Protein AF-0000000083109376 (afdb_homodimer)

Nearest PDB structures (foldseek):
  6cyz-assembly1_B  TM=9.815E-01  e=1.454E-46  Mycobacteroides abscessus ATCC 19977
  5wat-assembly1_A-4  TM=9.259E-01  e=8.263E-40  Corynebacterium glutamicum
  5wat-assembly1_B  TM=9.371E-01  e=3.913E-38  Corynebacterium glutamicum
  4p52-assembly1_A  TM=8.293E-01  e=1.295E-23  Cytophaga hutchinsonii ATCC 33406
  5was-assembly1_A-2  TM=9.322E-01  e=2.244E-18  Corynebacterium glutamicum

Radius of gyration: 28.04 Å; Cα contacts (8 Å, |Δi|>4): 1677; chains: 2; bounding box: 62×92×57 Å

Solvent-accessible surface area (backbone atoms only — not comparable to full-atom values): 29935 Å² total; per-residue (Å²): 129,62,45,73,49,67,58,70,42,26,9,24,15,40,22,12,19,11,30,12,23,51,29,18,19,47,58,7,22,14,27,9,26,65,41,51,32,39,39,38,40,30,31,29,83,55,58,74,47,52,45,58,37,64,50,57,44,89,69,60,64,60,53,76,79,15,60,36,49,45,25,32,52,50,40,26,60,76,63,40,34,44,60,62,8,38,38,40,39,37,44,30,62,42,55,68,43,28,22,33,29,34,68,38,25,35,29,44,30,19,37,38,20,48,36,13,41,33,63,74,69,83,47,78,63,75,47,73,65,50,50,30,32,58,37,13,66,78,72,72,46,27,11,32,23,34,6,17,52,63,12,28,29,26,45,14,43,74,47,86,48,97,90,42,78,43,45,48,65,46,78,47,69,63,34,87,64,60,36,38,32,39,34,41,48,79,64,70,36,53,56,72,69,43,55,69,52,45,63,69,57,40,45,38,65,51,36,37,52,21,19,22,16,14,31,37,28,53,44,15,46,41,77,37,62,90,42,34,59,69,15,33,44,50,74,80,49,59,69,59,38,26,82,84,34,53,71,44,43,53,50,44,53,49,34,42,75,70,72,31,25,48,28,50,12,36,70,12,50,12,30,36,33,49,36,70,60,93,63,78,58,65,68,55,54,51,50,37,48,75,69,52,27,50,73,42,83,44,49,70,9,54,35,48,45,57,38,56,68,53,82,73,86,127,129,62,45,74,49,66,57,70,44,26,10,23,14,38,19,13,20,10,31,13,24,51,29,19,18,48,58,6,21,14,29,9,26,65,43,51,33,39,37,39,40,29,31,30,83,55,59,76,45,53,45,58,38,65,47,58,44,90,69,58,63,58,54,77,79,15,60,36,50,45,25,31,52,50,39,26,59,75,63,39,36,45,59,62,8,37,38,39,38,36,44,30,63,42,54,70,43,30,22,32,28,34,67,38,25,36,29,46,30,20,35,38,20,48,37,12,41,32,65,74,68,83,48,80,62,75,48,73,65,50,51,31,32,59,37,12,65,77,72,72,45,29,11,34,23,33,5,16,52,62,12,29,29,26,44,15,42,76,45,86,48,98,90,41,76,44,45,48,66,45,77,45,68,61,35,87,64,62,36,38,31,39,34,40,50,80,64,70,36,54,56,72,69,43,55,71,54,45,62,68,57,40,46,37,65,52,35,36,50,21,19,22,16,15,29,38,30,51,44,14,45,44,77,37,60,90,42,34,58,69,15,31,42,49,72,82,50,60,68,59,38,24,82,84,35,53,69,46,43,52,50,45,52,50,36,42,74,70,73,33,26,47,29,51,12,35,70,12,50,11,31,38,34,50,37,71,61,96,64,78,58,64,68,55,53,52,50,38,49,74,70,52,28,50,73,41,83,41,50,69,9,53,35,50,44,55,38,55,69,54,83,74,86,126

Organism: NCBI:txid185642

Secondary structure (DSSP, 8-state):
-PEEPPTT-EEEEEEEEEE-S-TT-TTTEEEEEEEEEEEEEEEESSEEEEEEEETTTTTS-SSTTSHHHHHHHHHHHHHTEE-SEEEEEEEE-SPTTSSS-HHHHHHHHHHHHHHHHHTTTT-----HHHHHHHHHHHHT-SHHHHHHHHBSEEEEEEEEETTEEEEEEEEE---TT-EEEEEEES----HHHHHTTS-SEEEHHHHHHHHHHHHHHHHHHHT-GGGHHHHT--SSSHHHHGGGGHHHHHHHHHHHHTT-EEEE-TTSS-EEEEESSSS--HHHHHHHHHTTEEEEEE-BPBPPEEEES-----/-PEEPPTT-EEEEEEEEEE-S-TT-TTTEEEEEEEEEEEEEEEESSEEEEEEEETTTTTS-SSTTSHHHHHHHHHHHHHTEE-SEEEEEEEE-SPTTSSS-HHHHHHHHHHHHHHHHHTTTT-----HHHHHHHHHHHHT-SHHHHHHHHBSEEEEEEEEETTEEEEEEEEE---TT-EEEEEEES----HHHHHTTS-SEEEHHHHHHHHHHHHHHHHHHHT-GGGHHHHT--SSSHHHHGGGGHHHHHHHHHHHHTT-EEEE-TTSS-EEEEESSSS--HHHHHHHHHTTEEEEEE-BPBPPEEEES-----

pLDDT: mean 95.88, std 6.92, range [37.62, 98.94]

Sequence (628 aa):
MAQMLPAGLVASAVVSASSANLGPGFDSLGLALSLTDEIVLETTHSGLSVIVEGEGADQVPLGPDHLVVRAIECAFNALGTRAPGLVVRCRNAIPHSRGLGSSAAAVVSGLAAVNGLVAQVDCERLSTGQLIQLASEFEGHPDNAAAAVLGGAVVSWTDRTDEGPRYAAVSLRLHPDIRLYSAIPEERSLTAETRVLLPTRVSHDDAAFNVSRAALLVVALTERPDMLMAATEDVLHQPQRAPAMAASAEYLRLLRRHNVAATLSGAGPSLIALTTATELPTEAVEYGAAHGFTITEMTAGEGVRWAPGVTVPGMAQMLPAGLVASAVVSASSANLGPGFDSLGLALSLTDEIVLETTHSGLSVIVEGEGADQVPLGPDHLVVRAIECAFNALGTRAPGLVVRCRNAIPHSRGLGSSAAAVVSGLAAVNGLVAQVDCERLSTGQLIQLASEFEGHPDNAAAAVLGGAVVSWTDRTDEGPRYAAVSLRLHPDIRLYSAIPEERSLTAETRVLLPTRVSHDDAAFNVSRAALLVVALTERPDMLMAATEDVLHQPQRAPAMAASAEYLRLLRRHNVAATLSGAGPSLIALTTATELPTEAVEYGAAHGFTITEMTAGEGVRWAPGVTVPG

InterPro domains:
  IPR000870 Homoserine kinase [MF_00384] (11-288)
  IPR000870 Homoserine kinase [PIRSF000676] (11-278)
  IPR000870 Homoserine kinase [TIGR00191] (15-281)
  IPR006203 GHMP kinase, ATP-binding, conserved site [PS00627] (94-105)
  IPR006204 GHMP kinase N-terminal domain [PF00288] (67-152)
  IPR013750 GHMP kinase, C-terminal domain [PF08544] (229-276)
  IPR014721 Small ribosomal subunit protein uS5 domain 2-type fold, subgroup [G3DSA:3.30.230.10] (11-175)
  IPR020568 Ribosomal protein uS5 domain 2-type superfamily [SSF54211] (14-157)
  IPR036554 GHMP kinase, C-terminal domain superfamily [G3DSA:3.30.70.890] (176-305)
  IPR036554 GHMP kinase, C-terminal domain superfamily [SSF55060] (178-277)

Structure (mmCIF, N/CA/C/O backbone):
data_AF-0000000083109376-model_v1
#
loop_
_entity.id
_entity.type
_entity.pdbx_description
1 polymer 'Homoserine kinase'
#
loop_
_atom_site.group_PDB
_atom_site.id
_atom_site.type_symbol
_atom_site.label_atom_id
_atom_site.label_alt_id
_atom_site.label_comp_id
_atom_site.label_asym_id
_atom_site.label_entity_id
_atom_site.label_seq_id
_atom_site.pdbx_PDB_ins_code
_atom_site.Cartn_x
_atom_site.Cartn_y
_atom_site.Cartn_z
_atom_site.occupancy
_atom_site.B_iso_or_equiv
_atom_site.auth_seq_id
_atom_site.auth_comp_id
_atom_site.auth_asym_id
_atom_site.auth_atom_id
_atom_site.pdbx_PDB_model_num
ATOM 1 N N . MET A 1 1 ? -26.234 32.281 14.633 1 75.5 1 MET A N 1
ATOM 2 C CA . MET A 1 1 ? -25.281 33.344 14.984 1 75.5 1 MET A CA 1
ATOM 3 C C . MET A 1 1 ? -24.047 32.75 15.672 1 75.5 1 MET A C 1
ATOM 5 O O . MET A 1 1 ? -24.156 31.781 16.406 1 75.5 1 MET A O 1
ATOM 9 N N . ALA A 1 2 ? -22.828 33.188 15.25 1 88.5 2 ALA A N 1
ATOM 10 C CA . ALA A 1 2 ? -21.609 32.688 15.867 1 88.5 2 ALA A CA 1
ATOM 11 C C . ALA A 1 2 ? -21.547 33.031 17.344 1 88.5 2 ALA A C 1
ATOM 13 O O . ALA A 1 2 ? -21.922 34.156 17.734 1 88.5 2 ALA A O 1
ATOM 14 N N . GLN A 1 3 ? -21.328 32.125 18.141 1 93.44 3 GLN A N 1
ATOM 15 C CA . GLN A 1 3 ? -21.109 32.375 19.578 1 93.44 3 GLN A CA 1
ATOM 16 C C . GLN A 1 3 ? -19.828 33.156 19.812 1 93.44 3 GLN A C 1
ATOM 18 O O . GLN A 1 3 ? -18.75 32.719 19.375 1 93.44 3 GLN A O 1
ATOM 23 N N . MET A 1 4 ? -19.922 34.281 20.516 1 95.75 4 MET A N 1
ATOM 24 C CA . MET A 1 4 ? -18.75 35.094 20.828 1 95.75 4 MET A CA 1
ATOM 25 C C . MET A 1 4 ? -18.047 34.594 22.078 1 95.75 4 MET A C 1
ATOM 27 O O . MET A 1 4 ? -18.672 34.5 23.141 1 95.75 4 MET A O 1
ATOM 31 N N . LEU A 1 5 ? -16.781 34.281 21.953 1 96.56 5 LEU A N 1
ATOM 32 C CA . LEU A 1 5 ? -16 33.844 23.109 1 96.56 5 LEU A CA 1
ATOM 33 C C . LEU A 1 5 ? -15.578 35.062 23.953 1 96.56 5 LEU A C 1
ATOM 35 O O . LEU A 1 5 ? -15.266 36.125 23.406 1 96.56 5 LEU A O 1
ATOM 39 N N . PRO A 1 6 ? -15.594 34.906 25.234 1 95.5 6 PRO A N 1
ATOM 40 C CA . PRO A 1 6 ? -15.148 36 26.078 1 95.5 6 PRO A CA 1
ATOM 41 C C . PRO A 1 6 ? -13.648 36.281 25.984 1 95.5 6 PRO A C 1
ATOM 43 O O . PRO A 1 6 ? -12.883 35.375 25.625 1 95.5 6 PRO A O 1
ATOM 46 N N . ALA A 1 7 ? -13.195 37.5 26.312 1 96.62 7 ALA A N 1
ATOM 47 C CA . ALA A 1 7 ? -11.773 37.781 26.438 1 96.62 7 ALA A CA 1
ATOM 48 C C . ALA A 1 7 ? -11.172 37.094 27.641 1 96.62 7 ALA A C 1
ATOM 50 O O . ALA A 1 7 ? -11.859 36.844 28.641 1 96.62 7 ALA A O 1
ATOM 51 N N . GLY A 1 8 ? -9.875 36.75 27.438 1 96.12 8 GLY A N 1
ATOM 52 C CA . GLY A 1 8 ? -9.148 36.25 28.594 1 96.12 8 GLY A CA 1
ATOM 53 C C . GLY A 1 8 ? -8.945 34.75 28.578 1 96.12 8 GLY A C 1
ATOM 54 O O . GLY A 1 8 ? -8.258 34.219 29.438 1 96.12 8 GLY A O 1
ATOM 55 N N . LEU A 1 9 ? -9.586 34.062 27.625 1 96.81 9 LEU A N 1
ATOM 56 C CA . LEU A 1 9 ? -9.328 32.625 27.5 1 96.81 9 LEU A CA 1
ATOM 57 C C . LEU A 1 9 ? -7.941 32.375 26.906 1 96.81 9 LEU A C 1
ATOM 59 O O . LEU A 1 9 ? -7.496 33.094 26.016 1 96.81 9 LEU A O 1
ATOM 63 N N . VAL A 1 10 ? -7.242 31.344 27.438 1 98 10 VAL A N 1
ATOM 64 C CA . VAL A 1 10 ? -5.918 30.984 26.938 1 98 10 VAL A CA 1
ATOM 65 C C . VAL A 1 10 ? -5.855 29.484 26.672 1 98 10 VAL A C 1
ATOM 67 O O . VAL A 1 10 ? -6.379 28.688 27.453 1 98 10 VAL A O 1
ATOM 70 N N . ALA A 1 11 ? -5.297 29.141 25.578 1 98.06 11 ALA A N 1
ATOM 71 C CA . ALA A 1 11 ? -5.078 27.75 25.219 1 98.06 11 ALA A CA 1
ATOM 72 C C . ALA A 1 11 ? -3.725 27.562 24.547 1 98.06 11 ALA A C 1
ATOM 74 O O . ALA A 1 11 ? -3.104 28.531 24.109 1 98.06 11 ALA A O 1
ATOM 75 N N . SER A 1 12 ? -3.25 26.344 24.5 1 98.38 12 SER A N 1
ATOM 76 C CA . SER A 1 12 ? -1.999 26.016 23.812 1 98.38 12 SER A CA 1
ATOM 77 C C . SER A 1 12 ? -2.15 24.781 22.938 1 98.38 12 SER A C 1
ATOM 79 O O . SER A 1 12 ? -3.1 24 23.109 1 98.38 12 SER A O 1
ATOM 81 N N . ALA A 1 13 ? -1.296 24.656 22.016 1 98.62 13 ALA A N 1
ATOM 82 C CA . ALA A 1 13 ? -1.198 23.469 21.172 1 98.62 13 ALA A CA 1
ATOM 83 C C . ALA A 1 13 ? 0.257 23.141 20.859 1 98.62 13 ALA A C 1
ATOM 85 O O . ALA A 1 13 ? 1.088 24.047 20.719 1 98.62 13 ALA A O 1
ATOM 86 N N . VAL A 1 14 ? 0.593 21.875 20.828 1 98.81 14 VAL A N 1
ATOM 87 C CA . VAL A 1 14 ? 1.892 21.344 20.422 1 98.81 14 VAL A CA 1
ATOM 88 C C . VAL A 1 14 ? 1.716 20.375 19.266 1 98.81 14 VAL A C 1
ATOM 90 O O . VAL A 1 14 ? 0.895 19.453 19.328 1 98.81 14 VAL A O 1
ATOM 93 N N . VAL A 1 15 ? 2.416 20.609 18.219 1 98.88 15 VAL A N 1
ATOM 94 C CA . VAL A 1 15 ? 2.232 19.812 17 1 98.88 15 VAL A CA 1
ATOM 95 C C . VAL A 1 15 ? 3.59 19.344 16.484 1 98.88 15 VAL A C 1
ATOM 97 O O . VAL A 1 15 ? 4.559 20.109 16.484 1 98.88 15 VAL A O 1
ATOM 100 N N . SER A 1 16 ? 3.66 18.109 16.031 1 98.88 16 SER A N 1
ATOM 101 C CA . SER A 1 16 ? 4.887 17.5 15.531 1 98.88 16 SER A CA 1
ATOM 102 C C . SER A 1 16 ? 5.141 17.859 14.07 1 98.88 16 SER A C 1
ATOM 104 O O . SER A 1 16 ? 4.199 18.094 13.305 1 98.88 16 SER A O 1
ATOM 106 N N . ALA A 1 17 ? 6.43 17.906 13.711 1 98.75 17 ALA A N 1
ATOM 107 C CA . ALA A 1 17 ? 6.816 17.891 12.305 1 98.75 17 ALA A CA 1
ATOM 108 C C . ALA A 1 17 ? 6.363 16.609 11.625 1 98.75 17 ALA A C 1
ATOM 110 O O . ALA A 1 17 ? 5.926 15.664 12.289 1 98.75 17 ALA A O 1
ATOM 111 N N . SER A 1 18 ? 6.418 16.625 10.328 1 98.56 18 SER A N 1
ATOM 112 C CA . SER A 1 18 ? 6.016 15.43 9.602 1 98.56 18 SER A CA 1
ATOM 113 C C . SER A 1 18 ? 6.836 15.258 8.328 1 98.56 18 SER A C 1
ATOM 115 O O . SER A 1 18 ? 7.324 16.234 7.758 1 98.56 18 SER A O 1
ATOM 117 N N . SER A 1 19 ? 7.09 14.047 7.949 1 98.31 19 SER A N 1
ATOM 118 C CA . SER A 1 19 ? 7.566 13.641 6.629 1 98.31 19 SER A CA 1
ATOM 119 C C . SER A 1 19 ? 6.449 13 5.809 1 98.31 19 SER A C 1
ATOM 121 O O . SER A 1 19 ? 5.777 12.086 6.281 1 98.31 19 SER A O 1
ATOM 123 N N . ALA A 1 20 ? 6.188 13.555 4.652 1 97.25 20 ALA A N 1
ATOM 124 C CA . ALA A 1 20 ? 5.148 13.039 3.768 1 97.25 20 ALA A CA 1
ATOM 125 C C . ALA A 1 20 ? 5.75 12.398 2.52 1 97.25 20 ALA A C 1
ATOM 127 O O . ALA A 1 20 ? 6.977 12.32 2.385 1 97.25 20 ALA A O 1
ATOM 128 N N . ASN A 1 21 ? 4.898 11.867 1.592 1 96.69 21 ASN A N 1
ATOM 129 C CA . ASN A 1 21 ? 5.324 11.188 0.376 1 96.69 21 ASN A CA 1
ATOM 130 C C . ASN A 1 21 ? 6.309 10.062 0.683 1 96.69 21 ASN A C 1
ATOM 132 O O . ASN A 1 21 ? 7.211 9.789 -0.11 1 96.69 21 ASN A O 1
ATOM 136 N N . LEU A 1 22 ? 6.422 9.547 1.807 1 97.44 22 LEU A N 1
ATOM 137 C CA . LEU A 1 22 ? 7.418 8.57 2.242 1 97.44 22 LEU A CA 1
ATOM 138 C C . LEU A 1 22 ? 7.699 7.551 1.142 1 97.44 22 LEU A C 1
ATOM 140 O O . LEU A 1 22 ? 7.172 6.438 1.171 1 97.44 22 LEU A O 1
ATOM 144 N N . GLY A 1 23 ? 8.703 7.918 0.309 1 97.69 23 GLY A N 1
ATOM 145 C CA . GLY A 1 23 ? 9.031 7.043 -0.808 1 97.69 23 GLY A CA 1
ATOM 146 C C . GLY A 1 23 ? 7.891 6.887 -1.796 1 97.69 23 GLY A C 1
ATOM 147 O O . GLY A 1 23 ? 7.426 7.867 -2.379 1 97.69 23 GLY A O 1
ATOM 148 N N . PRO A 1 24 ? 7.453 5.645 -1.886 1 98.69 24 PRO A N 1
ATOM 149 C CA . PRO A 1 24 ? 6.402 5.383 -2.873 1 98.69 24 PRO A CA 1
ATOM 150 C C . PRO A 1 24 ? 5.027 5.863 -2.412 1 98.69 24 PRO A C 1
ATOM 152 O O . PRO A 1 24 ? 4.055 5.781 -3.168 1 98.69 24 PRO A O 1
ATOM 155 N N . GLY A 1 25 ? 4.895 6.344 -1.2 1 98.44 25 GLY A N 1
ATOM 156 C CA . GLY A 1 25 ? 3.613 6.734 -0.631 1 98.44 25 GLY A CA 1
ATOM 157 C C . GLY A 1 25 ? 3.225 8.164 -0.956 1 98.44 25 GLY A C 1
ATOM 158 O O . GLY A 1 25 ? 2.867 8.938 -0.062 1 98.44 25 GLY A O 1
ATOM 159 N N . PHE A 1 26 ? 3.273 8.547 -2.273 1 98.19 26 PHE A N 1
ATOM 160 C CA . PHE A 1 26 ? 3.016 9.898 -2.746 1 98.19 26 PHE A CA 1
ATOM 161 C C . PHE A 1 26 ? 1.613 10.352 -2.354 1 98.19 26 PHE A C 1
ATOM 163 O O . PHE A 1 26 ? 0.623 9.734 -2.748 1 98.19 26 PHE A O 1
ATOM 170 N N . ASP A 1 27 ? 1.465 11.406 -1.503 1 97.19 27 ASP A N 1
ATOM 171 C CA . ASP A 1 27 ? 0.242 12.047 -1.028 1 97.19 27 ASP A CA 1
ATOM 172 C C . ASP A 1 27 ? -0.559 11.102 -0.131 1 97.19 27 ASP A C 1
ATOM 174 O O . ASP A 1 27 ? -1.763 11.289 0.055 1 97.19 27 ASP A O 1
ATOM 178 N N . SER A 1 28 ? 0.121 10.086 0.428 1 98.31 28 SER A N 1
ATOM 179 C CA . SER A 1 28 ? -0.678 9.102 1.148 1 98.31 28 SER A CA 1
ATOM 180 C C . SER A 1 28 ? 0.012 8.664 2.438 1 98.31 28 SER A C 1
ATOM 182 O O . SER A 1 28 ? -0.632 8.531 3.479 1 98.31 28 SER A O 1
ATOM 184 N N . LEU A 1 29 ? 1.294 8.359 2.357 1 98.81 29 LEU A N 1
ATOM 185 C CA . LEU A 1 29 ? 1.999 7.883 3.541 1 98.81 29 LEU A CA 1
ATOM 186 C C . LEU A 1 29 ? 2.758 9.016 4.219 1 98.81 29 LEU A C 1
ATOM 188 O O . LEU A 1 29 ? 3.471 9.773 3.559 1 98.81 29 LEU A O 1
ATOM 192 N N . GLY A 1 30 ? 2.561 9.164 5.488 1 98.62 30 GLY A N 1
ATOM 193 C CA . GLY A 1 30 ? 3.213 10.18 6.297 1 98.62 30 GLY A CA 1
ATOM 194 C C . GLY A 1 30 ? 3.727 9.656 7.621 1 98.62 30 GLY A C 1
ATOM 195 O O . GLY A 1 30 ? 3.338 8.57 8.062 1 98.62 30 GLY A O 1
ATOM 196 N N . LEU A 1 31 ? 4.566 10.414 8.227 1 98.81 31 LEU A N 1
ATOM 197 C CA . LEU A 1 31 ? 5.191 10.07 9.5 1 98.81 31 LEU A CA 1
ATOM 198 C C . LEU A 1 31 ? 5.465 11.32 10.328 1 98.81 31 LEU A C 1
ATOM 200 O O . LEU A 1 31 ? 6.156 12.234 9.867 1 98.81 31 LEU A O 1
ATOM 204 N N . ALA A 1 32 ? 4.855 11.375 11.469 1 98.81 32 ALA A N 1
ATOM 205 C CA . ALA A 1 32 ? 5.172 12.469 12.383 1 98.81 32 ALA A CA 1
ATOM 206 C C . ALA A 1 32 ? 6.574 12.312 12.961 1 98.81 32 ALA A C 1
ATOM 208 O O . ALA A 1 32 ? 7.023 11.188 13.227 1 98.81 32 ALA A O 1
ATOM 209 N N . LEU A 1 33 ? 7.262 13.375 13.156 1 98.75 33 LEU A N 1
ATOM 210 C CA . LEU A 1 33 ? 8.633 13.375 13.656 1 98.75 33 LEU A CA 1
ATOM 211 C C . LEU A 1 33 ? 8.719 14.102 14.992 1 98.75 33 LEU A C 1
ATOM 213 O O . LEU A 1 33 ? 7.953 15.047 15.242 1 98.75 33 LEU A O 1
ATOM 217 N N . SER A 1 34 ? 9.672 13.711 15.797 1 98.06 34 SER A N 1
ATOM 218 C CA . SER A 1 34 ? 9.797 14.234 17.156 1 98.06 34 SER A CA 1
ATOM 219 C C . SER A 1 34 ? 10.445 15.617 17.156 1 98.06 34 SER A C 1
ATOM 221 O O . SER A 1 34 ? 11.5 15.812 17.766 1 98.06 34 SER A O 1
ATOM 223 N N . LEU A 1 35 ? 10.031 16.484 16.484 1 98.25 35 LEU A N 1
ATOM 224 C CA . LEU A 1 35 ? 10.281 17.922 16.391 1 98.25 35 LEU A CA 1
ATOM 225 C C . LEU A 1 35 ? 8.977 18.703 16.406 1 98.25 35 LEU A C 1
ATOM 227 O O . LEU A 1 35 ? 8.07 18.422 15.617 1 98.25 35 LEU A O 1
ATOM 231 N N . THR A 1 36 ? 8.852 19.719 17.359 1 98.62 36 THR A N 1
ATOM 232 C CA . THR A 1 36 ? 7.5 20.234 17.547 1 98.62 36 THR A CA 1
ATOM 233 C C . THR A 1 36 ? 7.492 21.766 17.5 1 98.62 36 THR A C 1
ATOM 235 O O . THR A 1 36 ? 8.492 22.406 17.828 1 98.62 36 THR A O 1
ATOM 238 N N . ASP A 1 37 ? 6.434 22.281 17.078 1 98.62 37 ASP A N 1
ATOM 239 C CA . ASP A 1 37 ? 6.047 23.672 17.266 1 98.62 37 ASP A CA 1
ATOM 240 C C . ASP A 1 37 ? 5.031 23.812 18.406 1 98.62 37 ASP A C 1
ATOM 242 O O . ASP A 1 37 ? 4.258 22.891 18.672 1 98.62 37 ASP A O 1
ATOM 246 N N . GLU A 1 38 ? 5.109 24.969 19.031 1 98.38 38 GLU A N 1
ATOM 247 C CA . GLU A 1 38 ? 4.164 25.281 20.094 1 98.38 38 GLU A CA 1
ATOM 248 C C . GLU A 1 38 ? 3.49 26.625 19.844 1 98.38 38 GLU A C 1
ATOM 250 O O . GLU A 1 38 ? 4.141 27.594 19.422 1 98.38 38 GLU A O 1
ATOM 255 N N . ILE A 1 39 ? 2.256 26.688 20.172 1 97.94 39 ILE A N 1
ATOM 256 C CA . ILE A 1 39 ? 1.569 27.969 20.062 1 97.94 39 ILE A CA 1
ATOM 257 C C . ILE A 1 39 ? 0.736 28.203 21.328 1 97.94 39 ILE A C 1
ATOM 259 O O . ILE A 1 39 ? 0.281 27.25 21.969 1 97.94 39 ILE A O 1
ATOM 263 N N . VAL A 1 40 ? 0.596 29.422 21.672 1 98.44 40 VAL A N 1
ATOM 264 C CA . VAL A 1 40 ? -0.317 29.891 22.703 1 98.44 40 VAL A CA 1
ATOM 265 C C . VAL A 1 40 ? -1.315 30.875 22.125 1 98.44 40 VAL A C 1
ATOM 267 O O . VAL A 1 40 ? -0.924 31.844 21.469 1 98.44 40 VAL A O 1
ATOM 270 N N . LEU A 1 41 ? -2.533 30.609 22.328 1 98.62 41 LEU A N 1
ATOM 271 C CA . LEU A 1 41 ? -3.637 31.406 21.812 1 98.62 41 LEU A CA 1
ATOM 272 C C . LEU A 1 41 ? -4.434 32.031 22.953 1 98.62 41 LEU A C 1
ATOM 274 O O . LEU A 1 41 ? -4.844 31.344 23.891 1 98.62 41 LEU A O 1
ATOM 278 N N . GLU A 1 42 ? -4.605 33.344 22.844 1 98.31 42 GLU A N 1
ATOM 279 C CA . GLU A 1 42 ? -5.355 34.094 23.859 1 98.31 42 GLU A CA 1
ATOM 280 C C . GLU A 1 42 ? -6.438 34.969 23.234 1 98.31 42 GLU A C 1
ATOM 282 O O . GLU A 1 42 ? -6.184 35.656 22.25 1 98.31 42 GLU A O 1
ATOM 287 N N . THR A 1 43 ? -7.629 34.875 23.781 1 98 43 THR A N 1
ATOM 288 C CA . THR A 1 43 ? -8.672 35.812 23.344 1 98 43 THR A CA 1
ATOM 289 C C . THR A 1 43 ? -8.562 37.125 24.078 1 98 43 THR A C 1
ATOM 291 O O . THR A 1 43 ? -8.25 37.156 25.266 1 98 43 THR A O 1
ATOM 294 N N . THR A 1 44 ? -8.758 38.25 23.406 1 97.94 44 THR A N 1
ATOM 295 C CA . THR A 1 44 ? -8.711 39.594 23.953 1 97.94 44 THR A CA 1
ATOM 296 C C . THR A 1 44 ? -9.953 40.406 23.562 1 97.94 44 THR A C 1
ATOM 298 O O . THR A 1 44 ? -10.812 39.906 22.844 1 97.94 44 THR A O 1
ATOM 301 N N . HIS A 1 45 ? -10.023 41.656 24.078 1 97.5 45 HIS A N 1
ATOM 302 C CA . HIS A 1 45 ? -11.219 42.469 23.859 1 97.5 45 HIS A CA 1
ATOM 303 C C . HIS A 1 45 ? -11.273 43 22.438 1 97.5 45 HIS A C 1
ATOM 305 O O . HIS A 1 45 ? -12.352 43.344 21.938 1 97.5 45 HIS A O 1
ATOM 311 N N . SER A 1 46 ? -10.203 43.125 21.844 1 97.25 46 SER A N 1
ATOM 312 C CA . SER A 1 46 ? -10.148 43.594 20.469 1 97.25 46 SER A CA 1
ATOM 313 C C . SER A 1 46 ? -8.75 43.438 19.875 1 97.25 46 SER A C 1
ATOM 315 O O . SER A 1 46 ? -7.789 43.188 20.609 1 97.25 46 SER A O 1
ATOM 317 N N . GLY A 1 47 ? -8.711 43.375 18.484 1 97.62 47 GLY A N 1
ATOM 318 C CA . GLY A 1 47 ? -7.43 43.438 17.797 1 97.62 47 GLY A CA 1
ATOM 319 C C . GLY A 1 47 ? -6.812 42.062 17.578 1 97.62 47 GLY A C 1
ATOM 320 O O . GLY A 1 47 ? -7.375 41.031 18 1 97.62 47 GLY A O 1
ATOM 321 N N . LEU A 1 48 ? -5.676 42.031 16.844 1 98.44 48 LEU A N 1
ATOM 322 C CA . LEU A 1 48 ? -4.891 40.844 16.547 1 98.44 48 LEU A CA 1
ATOM 323 C C . LEU A 1 48 ? -3.402 41.094 16.75 1 98.44 48 LEU A C 1
ATOM 325 O O . LEU A 1 48 ? -2.855 42.062 16.188 1 98.44 48 LEU A O 1
ATOM 329 N N . SER A 1 49 ? -2.789 40.406 17.625 1 98.38 49 SER A N 1
ATOM 330 C CA . SER A 1 49 ? -1.343 40.438 17.812 1 98.38 49 SER A CA 1
ATOM 331 C C . SER A 1 49 ? -0.731 39.062 17.562 1 98.38 49 SER A C 1
ATOM 333 O O . SER A 1 49 ? -1.183 38.062 18.125 1 98.38 49 SER A O 1
ATOM 335 N N . VAL A 1 50 ? 0.249 38.969 16.656 1 98.25 50 VAL A N 1
ATOM 336 C CA . VAL A 1 50 ? 0.96 37.75 16.344 1 98.25 50 VAL A CA 1
ATOM 337 C C . VAL A 1 50 ? 2.432 37.875 16.734 1 98.25 50 VAL A C 1
ATOM 339 O O . VAL A 1 50 ? 3.117 38.781 16.25 1 98.25 50 VAL A O 1
ATOM 342 N N . ILE A 1 51 ? 2.924 37.094 17.578 1 98 51 ILE A N 1
ATOM 343 C CA . ILE A 1 51 ? 4.312 37.062 18.031 1 98 51 ILE A CA 1
ATOM 344 C C . ILE A 1 51 ? 4.953 35.719 17.641 1 98 51 ILE A C 1
ATOM 346 O O . ILE A 1 51 ? 4.445 34.656 18 1 98 51 ILE A O 1
ATOM 350 N N . VAL A 1 52 ? 5.992 35.781 16.922 1 98.06 52 VAL A N 1
ATOM 351 C CA . VAL A 1 52 ? 6.645 34.562 16.438 1 98.06 52 VAL A CA 1
ATOM 352 C C . VAL A 1 52 ? 8.094 34.531 16.922 1 98.06 52 VAL A C 1
ATOM 354 O O . VAL A 1 52 ? 8.836 35.5 16.75 1 98.06 52 VAL A O 1
ATOM 357 N N . GLU A 1 53 ? 8.477 33.5 17.516 1 97.81 53 GLU A N 1
ATOM 358 C CA . GLU A 1 53 ? 9.852 33.219 17.906 1 97.81 53 GLU A CA 1
ATOM 359 C C . GLU A 1 53 ? 10.367 31.953 17.234 1 97.81 53 GLU A C 1
ATOM 361 O O . GLU A 1 53 ? 9.594 31.047 16.922 1 97.81 53 GLU A O 1
ATOM 366 N N . GLY A 1 54 ? 11.703 31.891 17.016 1 97.06 54 GLY A N 1
ATOM 367 C CA . GLY A 1 54 ? 12.312 30.719 16.406 1 97.06 54 GLY A CA 1
ATOM 368 C C . GLY A 1 54 ? 12.266 30.719 14.891 1 97.06 54 GLY A C 1
ATOM 369 O O . GLY A 1 54 ? 12.508 31.766 14.266 1 97.06 54 GLY A O 1
ATOM 370 N N . GLU A 1 55 ? 12.016 29.562 14.344 1 94.75 55 GLU A N 1
ATOM 371 C CA . GLU A 1 55 ? 12 29.422 12.891 1 94.75 55 GLU A CA 1
ATOM 372 C C . GLU A 1 55 ? 10.969 30.344 12.25 1 94.75 55 GLU A C 1
ATOM 374 O O . GLU A 1 55 ? 9.82 30.391 12.695 1 94.75 55 GLU A O 1
ATOM 379 N N . GLY A 1 56 ? 11.328 31.094 11.266 1 91.56 56 GLY A N 1
ATOM 380 C CA . GLY A 1 56 ? 10.414 31.922 10.492 1 91.56 56 GLY A CA 1
ATOM 381 C C . GLY A 1 56 ? 10.07 33.219 11.172 1 91.56 56 GLY A C 1
ATOM 382 O O . GLY A 1 56 ? 9.297 34.031 10.641 1 91.56 56 GLY A O 1
ATOM 383 N N . ALA A 1 57 ? 10.578 33.625 12.32 1 93.44 57 ALA A N 1
ATOM 384 C CA . ALA A 1 57 ? 10.211 34.781 13.117 1 93.44 57 ALA A CA 1
ATOM 385 C C . ALA A 1 57 ? 10.289 36.062 12.289 1 93.44 57 ALA A C 1
ATOM 387 O O . ALA A 1 57 ? 9.453 36.969 12.438 1 93.44 57 ALA A O 1
ATOM 388 N N . ASP A 1 58 ? 11.117 36.219 11.336 1 91.5 58 ASP A N 1
ATOM 389 C CA . ASP A 1 58 ? 11.25 37.438 10.547 1 91.5 58 ASP A CA 1
ATOM 390 C C . ASP A 1 58 ? 10.82 37.219 9.102 1 91.5 58 ASP A C 1
ATOM 392 O O . ASP A 1 58 ? 11.125 38.031 8.227 1 91.5 58 ASP A O 1
ATOM 396 N N . GLN A 1 59 ? 10.023 36.188 8.945 1 91.94 59 GLN A N 1
ATOM 397 C CA . GLN A 1 59 ? 9.758 35.812 7.559 1 91.94 59 GLN A CA 1
ATOM 398 C C . GLN A 1 59 ? 8.266 35.656 7.301 1 91.94 59 GLN A C 1
ATOM 400 O O . GLN A 1 59 ? 7.812 35.75 6.16 1 91.94 59 GLN A O 1
ATOM 405 N N . VAL A 1 60 ? 7.516 35.406 8.312 1 94.94 60 VAL A N 1
ATOM 406 C CA . VAL A 1 60 ? 6.09 35.156 8.125 1 94.94 60 VAL A CA 1
ATOM 407 C C . VAL A 1 60 ? 5.297 36.438 8.391 1 94.94 60 VAL A C 1
ATOM 409 O O . VAL A 1 60 ? 5.742 37.312 9.148 1 94.94 60 VAL A O 1
ATOM 412 N N . PRO A 1 61 ? 4.102 36.594 7.758 1 95.94 61 PRO A N 1
ATOM 413 C CA . PRO A 1 61 ? 3.24 37.75 8.094 1 95.94 61 PRO A CA 1
ATOM 414 C C . PRO A 1 61 ? 2.785 37.719 9.555 1 95.94 61 PRO A C 1
ATOM 416 O O . PRO A 1 61 ? 2.66 36.656 10.148 1 95.94 61 PRO A O 1
ATOM 419 N N . LEU A 1 62 ? 2.521 38.875 10.148 1 96.94 62 LEU A N 1
ATOM 420 C CA . LEU A 1 62 ? 2.127 38.969 11.547 1 96.94 62 LEU A CA 1
ATOM 421 C C . LEU A 1 62 ? 0.702 39.5 11.672 1 96.94 62 LEU A C 1
ATOM 423 O O . LEU A 1 62 ? 0.345 40.094 12.688 1 96.94 62 LEU A O 1
ATOM 427 N N . GLY A 1 63 ? -0.113 39.375 10.641 1 96.5 63 GLY A N 1
ATOM 428 C CA . GLY A 1 63 ? -1.506 39.781 10.602 1 96.5 63 GLY A CA 1
ATOM 429 C C . GLY A 1 63 ? -2.453 38.656 10.227 1 96.5 63 GLY A C 1
ATOM 430 O O . GLY A 1 63 ? -2.197 37.5 10.539 1 96.5 63 GLY A O 1
ATOM 431 N N . PRO A 1 64 ? -3.551 39.031 9.602 1 96.94 64 PRO A N 1
ATOM 432 C CA . PRO A 1 64 ? -4.586 38.031 9.297 1 96.94 64 PRO A CA 1
ATOM 433 C C . PRO A 1 64 ? -4.125 37 8.281 1 96.94 64 PRO A C 1
ATOM 435 O O . PRO A 1 64 ? -4.727 35.906 8.172 1 96.94 64 PRO A O 1
ATOM 438 N N . ASP A 1 65 ? -3.066 37.312 7.582 1 97.25 65 ASP A N 1
ATOM 439 C CA . ASP A 1 65 ? -2.572 36.406 6.551 1 97.25 65 ASP A CA 1
ATOM 440 C C . ASP A 1 65 ? -1.674 35.312 7.148 1 97.25 65 ASP A C 1
ATOM 442 O O . ASP A 1 65 ? -1.284 34.375 6.461 1 97.25 65 ASP A O 1
ATOM 446 N N . HIS A 1 66 ? -1.288 35.5 8.406 1 98.06 66 HIS A N 1
ATOM 447 C CA . HIS A 1 66 ? -0.52 34.469 9.086 1 98.06 66 HIS A CA 1
ATOM 448 C C . HIS A 1 66 ? -1.252 33.125 9.047 1 98.06 66 HIS A C 1
ATOM 450 O O . HIS A 1 66 ? -2.434 33.031 9.391 1 98.06 66 HIS A O 1
ATOM 456 N N . LEU A 1 67 ? -0.551 32.094 8.633 1 98 67 LEU A N 1
ATOM 457 C CA . LEU A 1 67 ? -1.177 30.797 8.375 1 98 67 LEU A CA 1
ATOM 458 C C . LEU A 1 67 ? -1.878 30.266 9.625 1 98 67 LEU A C 1
ATOM 460 O O . LEU A 1 67 ? -2.982 29.734 9.539 1 98 67 LEU A O 1
ATOM 464 N N . VAL A 1 68 ? -1.306 30.375 10.812 1 98.75 68 VAL A N 1
ATOM 465 C CA . VAL A 1 68 ? -1.923 29.938 12.062 1 98.75 68 VAL A CA 1
ATOM 466 C C . VAL A 1 68 ? -3.219 30.719 12.297 1 98.75 68 VAL A C 1
ATOM 468 O O . VAL A 1 68 ? -4.223 30.141 12.727 1 98.75 68 VAL A O 1
ATOM 471 N N . VAL A 1 69 ? -3.182 32 12.016 1 98.75 69 VAL A N 1
ATOM 472 C CA . VAL A 1 69 ? -4.359 32.844 12.203 1 98.75 69 VAL A CA 1
ATOM 473 C C . VAL A 1 69 ? -5.473 32.375 11.258 1 98.75 69 VAL A C 1
ATOM 475 O O . VAL A 1 69 ? -6.629 32.25 11.664 1 98.75 69 VAL A O 1
ATOM 478 N N . ARG A 1 70 ? -5.117 32.156 10.016 1 98.75 70 ARG A N 1
ATOM 479 C CA . ARG A 1 70 ? -6.098 31.656 9.055 1 98.75 70 ARG A CA 1
ATOM 480 C C . ARG A 1 70 ? -6.715 30.344 9.523 1 98.75 70 ARG A C 1
ATOM 482 O O . ARG A 1 70 ? -7.914 30.109 9.336 1 98.75 70 ARG A O 1
ATOM 489 N N . ALA A 1 71 ? -5.898 29.484 10.055 1 98.88 71 ALA A N 1
ATOM 490 C CA . ALA A 1 71 ? -6.383 28.203 10.57 1 98.88 71 ALA A CA 1
ATOM 491 C C . ALA A 1 71 ? -7.324 28.406 11.758 1 98.88 71 ALA A C 1
ATOM 493 O O . ALA A 1 71 ? -8.328 27.703 11.883 1 98.88 71 ALA A O 1
ATOM 494 N N . ILE A 1 72 ? -6.996 29.328 12.641 1 98.75 72 ILE A N 1
ATOM 495 C CA . ILE A 1 72 ? -7.84 29.656 13.789 1 98.75 72 ILE A CA 1
ATOM 496 C C . ILE A 1 72 ? -9.211 30.125 13.305 1 98.75 72 ILE A C 1
ATOM 498 O O . ILE A 1 72 ? -10.242 29.641 13.789 1 98.75 72 ILE A O 1
ATOM 502 N N . GLU A 1 73 ? -9.188 31 12.328 1 98.5 73 GLU A N 1
ATOM 503 C CA . GLU A 1 73 ? -10.438 31.5 11.766 1 98.5 73 GLU A CA 1
ATOM 504 C C . GLU A 1 73 ? -11.25 30.359 11.148 1 98.5 73 GLU A C 1
ATOM 506 O O . GLU A 1 73 ? -12.477 30.328 11.273 1 98.5 73 GLU A O 1
ATOM 511 N N . CYS A 1 74 ? -10.578 29.531 10.469 1 98.56 74 CYS A N 1
ATOM 512 C CA . CYS A 1 74 ? -11.227 28.359 9.883 1 98.56 74 CYS A CA 1
ATOM 513 C C . CYS A 1 74 ? -11.922 27.531 10.953 1 98.56 74 CYS A C 1
ATOM 515 O O . CYS A 1 74 ? -13.07 27.109 10.766 1 98.56 74 CYS A O 1
ATOM 517 N N . ALA A 1 75 ? -11.281 27.312 12.055 1 98.62 75 ALA A N 1
ATOM 518 C CA . ALA A 1 75 ? -11.844 26.531 13.156 1 98.62 75 ALA A CA 1
ATOM 519 C C . ALA A 1 75 ? -13.055 27.25 13.758 1 98.62 75 ALA A C 1
ATOM 521 O O . ALA A 1 75 ? -14.078 26.609 14.039 1 98.62 75 ALA A O 1
ATOM 522 N N . PHE A 1 76 ? -12.914 28.547 13.977 1 98.25 76 PHE A N 1
ATOM 523 C CA . PHE A 1 76 ? -14.023 29.328 14.5 1 98.25 76 PHE A CA 1
ATOM 524 C C . PHE A 1 76 ? -15.25 29.188 13.602 1 98.25 76 PHE A C 1
ATOM 526 O O . PHE A 1 76 ? -16.359 28.953 14.094 1 98.25 76 PHE A O 1
ATOM 533 N N . ASN A 1 77 ? -15.016 29.312 12.32 1 98 77 ASN A N 1
ATOM 534 C CA . ASN A 1 77 ? -16.109 29.188 11.367 1 98 77 ASN A CA 1
ATOM 535 C C . ASN A 1 77 ? -16.766 27.812 11.445 1 98 77 ASN A C 1
ATOM 537 O O . ASN A 1 77 ? -18 27.703 11.445 1 98 77 ASN A O 1
ATOM 541 N N . ALA A 1 78 ? -15.984 26.781 11.5 1 97.88 78 ALA A N 1
ATOM 542 C CA . ALA A 1 78 ? -16.484 25.406 11.539 1 97.88 78 ALA A CA 1
ATOM 543 C C . ALA A 1 78 ? -17.297 25.156 12.805 1 97.88 78 ALA A C 1
ATOM 545 O O . ALA A 1 78 ? -18.25 24.391 12.789 1 97.88 78 ALA A O 1
ATOM 546 N N . LEU A 1 79 ? -16.953 25.844 13.883 1 97.81 79 LEU A N 1
ATOM 547 C CA . LEU A 1 79 ? -17.562 25.609 15.188 1 97.81 79 LEU A CA 1
ATOM 548 C C . LEU A 1 79 ? -18.672 26.609 15.461 1 97.81 79 LEU A C 1
ATOM 550 O O . LEU A 1 79 ? -19.375 26.516 16.469 1 97.81 79 LEU A O 1
ATOM 554 N N . GLY A 1 80 ? -18.766 27.562 14.547 1 97.06 80 GLY A N 1
ATOM 555 C CA . GLY A 1 80 ? -19.766 28.609 14.766 1 97.06 80 GLY A CA 1
ATOM 556 C C . GLY A 1 80 ? -19.422 29.516 15.938 1 97.06 80 GLY A C 1
ATOM 557 O O . GLY A 1 80 ? -20.312 29.891 16.703 1 97.06 80 GLY A O 1
ATOM 558 N N . THR A 1 81 ? -18.172 29.828 16.156 1 97.12 81 THR A N 1
ATOM 559 C CA . THR A 1 81 ? -17.719 30.688 17.234 1 97.12 81 THR A CA 1
ATOM 560 C C . THR A 1 81 ? -16.875 31.828 16.688 1 97.12 81 THR A C 1
ATOM 562 O O . THR A 1 81 ? -16.562 31.859 15.492 1 97.12 81 THR A O 1
ATOM 565 N N . ARG A 1 82 ? -16.547 32.812 17.562 1 96.75 82 ARG A N 1
ATOM 566 C CA . ARG A 1 82 ? -15.68 33.938 17.234 1 96.75 82 ARG A CA 1
ATOM 567 C C . ARG A 1 82 ? -15.055 34.531 18.484 1 96.75 82 ARG A C 1
ATOM 569 O O . ARG A 1 82 ? -15.547 34.312 19.594 1 96.75 82 ARG A O 1
ATOM 576 N N . ALA A 1 83 ? -14.023 35.219 18.266 1 96.75 83 ALA A N 1
ATOM 577 C CA . ALA A 1 83 ? -13.406 36 19.328 1 96.75 83 ALA A CA 1
ATOM 578 C C . ALA A 1 83 ? -13.203 37.469 18.875 1 96.75 83 ALA A C 1
ATOM 580 O O . ALA A 1 83 ? -12.844 37.719 17.734 1 96.75 83 ALA A O 1
ATOM 581 N N . PRO A 1 84 ? -13.469 38.406 19.781 1 96.12 84 PRO A N 1
ATOM 582 C CA . PRO A 1 84 ? -13.312 39.812 19.391 1 96.12 84 PRO A CA 1
ATOM 583 C C . PRO A 1 84 ? -11.859 40.188 19.109 1 96.12 84 PRO A C 1
ATOM 585 O O . PRO A 1 84 ? -11.602 41.125 18.328 1 96.12 84 PRO A O 1
ATOM 588 N N . GLY A 1 85 ? -10.93 39.625 19.781 1 98.19 85 GLY A N 1
ATOM 589 C CA . GLY A 1 85 ? -9.508 39.812 19.609 1 98.19 85 GLY A CA 1
ATOM 590 C C . GLY A 1 85 ? -8.672 38.594 19.938 1 98.19 85 GLY A C 1
ATOM 591 O O . GLY A 1 85 ? -9.141 37.688 20.641 1 98.19 85 GLY A O 1
ATOM 592 N N . LEU A 1 86 ? -7.488 38.562 19.406 1 98.5 86 LEU A N 1
ATOM 593 C CA . LEU A 1 86 ? -6.625 37.406 19.594 1 98.5 86 LEU A CA 1
ATOM 594 C C . LEU A 1 86 ? -5.176 37.844 19.812 1 98.5 86 LEU A C 1
ATOM 596 O O . LEU A 1 86 ? -4.707 38.781 19.188 1 98.5 86 LEU A O 1
ATOM 600 N N . VAL A 1 87 ? -4.48 37.219 20.672 1 98.44 87 VAL A N 1
ATOM 601 C CA . VAL A 1 87 ? -3.021 37.188 20.719 1 98.44 87 VAL A CA 1
ATOM 602 C C . VAL A 1 87 ? -2.523 35.781 20.406 1 98.44 87 VAL A C 1
ATOM 604 O O . VAL A 1 87 ? -2.906 34.812 21.062 1 98.44 87 VAL A O 1
ATOM 607 N N . VAL A 1 88 ? -1.754 35.656 19.375 1 98.5 88 VAL A N 1
ATOM 608 C CA . VAL A 1 88 ? -1.191 34.375 18.922 1 98.5 88 VAL A CA 1
ATOM 609 C C . VAL A 1 88 ? 0.323 34.406 19.125 1 98.5 88 VAL A C 1
ATOM 611 O O . VAL A 1 88 ? 1.031 35.219 18.531 1 98.5 88 VAL A O 1
ATOM 614 N N . ARG A 1 89 ? 0.841 33.562 19.953 1 98.25 89 ARG A N 1
ATOM 615 C CA . ARG A 1 89 ? 2.273 33.438 20.188 1 98.25 89 ARG A CA 1
ATOM 616 C C . ARG A 1 89 ? 2.779 32.094 19.656 1 98.25 89 ARG A C 1
ATOM 618 O O . ARG A 1 89 ? 2.309 31.031 20.078 1 98.25 89 ARG A O 1
ATOM 625 N N . CYS A 1 90 ? 3.672 32.156 18.766 1 98.25 90 CYS A N 1
ATOM 626 C CA . CYS A 1 90 ? 4.23 30.969 18.141 1 98.25 90 CYS A CA 1
ATOM 627 C C . CYS A 1 90 ? 5.691 30.781 18.531 1 98.25 90 CYS A C 1
ATOM 629 O O . CYS A 1 90 ? 6.473 31.734 18.5 1 98.25 90 CYS A O 1
ATOM 631 N N . ARG A 1 91 ? 6.051 29.641 18.984 1 98.25 91 ARG A N 1
ATOM 632 C CA . ARG A 1 91 ? 7.43 29.188 19.109 1 98.25 91 ARG A CA 1
ATOM 633 C C . ARG A 1 91 ? 7.723 28.047 18.125 1 98.25 91 ARG A C 1
ATOM 635 O O . ARG A 1 91 ? 7.352 26.906 18.375 1 98.25 91 ARG A O 1
ATOM 642 N N . ASN A 1 92 ? 8.391 28.344 17.062 1 98.12 92 ASN A N 1
ATOM 643 C CA . ASN A 1 92 ? 8.602 27.422 15.953 1 98.12 92 ASN A CA 1
ATOM 644 C C . ASN A 1 92 ? 9.977 26.766 16.016 1 98.12 92 ASN A C 1
ATOM 646 O O . ASN A 1 92 ? 10.992 27.469 16.141 1 98.12 92 ASN A O 1
ATOM 650 N N . ALA A 1 93 ? 9.992 25.453 15.969 1 98 93 ALA A N 1
ATOM 651 C CA . ALA A 1 93 ? 11.242 24.703 15.875 1 98 93 ALA A CA 1
ATOM 652 C C . ALA A 1 93 ? 11.367 24 14.531 1 98 93 ALA A C 1
ATOM 654 O O . ALA A 1 93 ? 12.469 23.641 14.109 1 98 93 ALA A O 1
ATOM 655 N N . ILE A 1 94 ? 10.297 23.766 13.805 1 97.94 94 ILE A N 1
ATOM 656 C CA . ILE A 1 94 ? 10.273 23.047 12.531 1 97.94 94 ILE A CA 1
ATOM 657 C C . ILE A 1 94 ? 10.781 23.969 11.422 1 97.94 94 ILE A C 1
ATOM 659 O O . ILE A 1 94 ? 10.188 25 11.141 1 97.94 94 ILE A O 1
ATOM 663 N N . PRO A 1 95 ? 11.891 23.562 10.758 1 95.75 95 PRO A N 1
ATOM 664 C CA . PRO A 1 95 ? 12.406 24.391 9.664 1 95.75 95 PRO A CA 1
ATOM 665 C C . PRO A 1 95 ? 11.375 24.609 8.555 1 95.75 95 PRO A C 1
ATOM 667 O O . PRO A 1 95 ? 10.695 23.672 8.141 1 95.75 95 PRO A O 1
ATOM 670 N N . HIS A 1 96 ? 11.203 25.875 8.109 1 94.44 96 HIS A N 1
ATOM 671 C CA . HIS A 1 96 ? 10.258 26.219 7.059 1 94.44 96 HIS A CA 1
ATOM 672 C C . HIS A 1 96 ? 10.805 25.859 5.684 1 94.44 96 HIS A C 1
ATOM 674 O O . HIS A 1 96 ? 12.008 26 5.434 1 94.44 96 HIS A O 1
ATOM 680 N N . SER A 1 97 ? 9.922 25.312 4.848 1 92.25 97 SER A N 1
ATOM 681 C CA . SER A 1 97 ? 10.219 25.062 3.441 1 92.25 97 SER A CA 1
ATOM 682 C C . SER A 1 97 ? 11.367 24.078 3.285 1 92.25 97 SER A C 1
ATOM 684 O O . SER A 1 97 ? 12.242 24.25 2.436 1 92.25 97 SER A O 1
ATOM 686 N N . ARG A 1 98 ? 11.406 23.094 4.16 1 94.31 98 ARG A N 1
ATOM 687 C CA . ARG A 1 98 ? 12.477 22.094 4.113 1 94.31 98 ARG A CA 1
ATOM 688 C C . ARG A 1 98 ? 11.914 20.688 3.99 1 94.31 98 ARG A C 1
ATOM 690 O O . ARG A 1 98 ? 12.656 19.703 4.094 1 94.31 98 ARG A O 1
ATOM 697 N N . GLY A 1 99 ? 10.641 20.562 3.855 1 95.19 99 GLY A N 1
ATOM 698 C CA . GLY A 1 99 ? 10.031 19.25 3.691 1 95.19 99 GLY A CA 1
ATOM 699 C C . GLY A 1 99 ? 9.711 18.578 5.012 1 95.19 99 GLY A C 1
ATOM 700 O O . GLY A 1 99 ? 9.641 17.344 5.082 1 95.19 99 GLY A O 1
ATOM 701 N N . LEU A 1 100 ? 9.508 19.344 6.051 1 97.75 100 LEU A N 1
ATOM 702 C CA . LEU A 1 100 ? 9.242 18.766 7.367 1 97.75 100 LEU A CA 1
ATOM 703 C C . LEU A 1 100 ? 7.848 19.141 7.852 1 97.75 100 LEU A C 1
ATOM 705 O O . LEU A 1 100 ? 7.586 19.141 9.055 1 97.75 100 LEU A O 1
ATOM 709 N N . GLY A 1 101 ? 6.984 19.531 6.973 1 97.25 101 GLY A N 1
ATOM 710 C CA . GLY A 1 101 ? 5.57 19.719 7.262 1 97.25 101 GLY A CA 1
ATOM 711 C C . GLY A 1 101 ? 5.297 20.953 8.109 1 97.25 101 GLY A C 1
ATOM 712 O O . GLY A 1 101 ? 4.348 20.969 8.898 1 97.25 101 GLY A O 1
ATOM 713 N N . SER A 1 102 ? 6.137 21.984 7.992 1 97.25 102 SER A N 1
ATOM 714 C CA . SER A 1 102 ? 5.949 23.188 8.797 1 97.25 102 SER A CA 1
ATOM 715 C C . SER A 1 102 ? 4.594 23.828 8.523 1 97.25 102 SER A C 1
ATOM 717 O O . SER A 1 102 ? 3.943 24.328 9.445 1 97.25 102 SER A O 1
ATOM 719 N N . SER A 1 103 ? 4.18 23.875 7.266 1 96.5 103 SER A N 1
ATOM 720 C CA . SER A 1 103 ? 2.883 24.453 6.93 1 96.5 103 SER A CA 1
ATOM 721 C C . SER A 1 103 ? 1.743 23.656 7.555 1 96.5 103 SER A C 1
ATOM 723 O O . SER A 1 103 ? 0.844 24.234 8.172 1 96.5 103 SER A O 1
ATOM 725 N N . ALA A 1 104 ? 1.793 22.359 7.383 1 97.88 104 ALA A N 1
ATOM 726 C CA . ALA A 1 104 ? 0.767 21.5 7.984 1 97.88 104 ALA A CA 1
ATOM 727 C C . ALA A 1 104 ? 0.747 21.672 9.5 1 97.88 104 ALA A C 1
ATOM 729 O O . ALA A 1 104 ? -0.324 21.719 10.109 1 97.88 104 ALA A O 1
ATOM 730 N N . ALA A 1 105 ? 1.895 21.703 10.094 1 98.62 105 ALA A N 1
ATOM 731 C CA . ALA A 1 105 ? 1.985 21.891 11.539 1 98.62 105 ALA A CA 1
ATOM 732 C C . ALA A 1 105 ? 1.344 23.203 11.969 1 98.62 105 ALA A C 1
ATOM 734 O O . ALA A 1 105 ? 0.633 23.25 12.977 1 98.62 105 ALA A O 1
ATOM 735 N N . ALA A 1 106 ? 1.612 24.234 11.219 1 98.56 106 ALA A N 1
ATOM 736 C CA . ALA A 1 106 ? 1.027 25.531 11.523 1 98.56 106 ALA A CA 1
ATOM 737 C C . ALA A 1 106 ? -0.497 25.469 11.5 1 98.56 106 ALA A C 1
ATOM 739 O O . ALA A 1 106 ? -1.159 25.938 12.43 1 98.56 106 ALA A O 1
ATOM 740 N N . VAL A 1 107 ? -1.005 24.906 10.453 1 98.81 107 VAL A N 1
ATOM 741 C CA . VAL A 1 107 ? -2.451 24.812 10.297 1 98.81 107 VAL A CA 1
ATOM 742 C C . VAL A 1 107 ? -3.051 23.984 11.422 1 98.81 107 VAL A C 1
ATOM 744 O O . VAL A 1 107 ? -4 24.406 12.078 1 98.81 107 VAL A O 1
ATOM 747 N N . VAL A 1 108 ? -2.506 22.797 11.656 1 98.94 108 VAL A N 1
ATOM 748 C CA . VAL A 1 108 ? -3.012 21.906 12.688 1 98.94 108 VAL A CA 1
ATOM 749 C C . VAL A 1 108 ? -2.93 22.578 14.055 1 98.94 108 VAL A C 1
ATOM 751 O O . VAL A 1 108 ? -3.824 22.422 14.891 1 98.94 108 VAL A O 1
ATOM 754 N N . SER A 1 109 ? -1.887 23.328 14.352 1 98.69 109 SER A N 1
ATOM 755 C CA . SER A 1 109 ? -1.733 24.016 15.633 1 98.69 109 SER A CA 1
ATOM 756 C C . SER A 1 109 ? -2.855 25.031 15.852 1 98.69 109 SER A C 1
ATOM 758 O O . SER A 1 109 ? -3.404 25.125 16.953 1 98.69 109 SER A O 1
ATOM 760 N N . GLY A 1 110 ? -3.121 25.812 14.797 1 98.75 110 GLY A N 1
ATOM 761 C CA . GLY A 1 110 ? -4.207 26.781 14.898 1 98.75 110 GLY A CA 1
ATOM 762 C C . GLY A 1 110 ? -5.551 26.125 15.172 1 98.75 110 GLY A C 1
ATOM 763 O O . GLY A 1 110 ? -6.293 26.578 16.047 1 98.75 110 GLY A O 1
ATOM 764 N N . LEU A 1 111 ? -5.867 25.094 14.391 1 98.88 111 LEU A N 1
ATOM 765 C CA . LEU A 1 111 ? -7.121 24.375 14.578 1 98.88 111 LEU A CA 1
ATOM 766 C C . LEU A 1 111 ? -7.215 23.812 15.992 1 98.88 111 LEU A C 1
ATOM 768 O O . LEU A 1 111 ? -8.227 23.984 16.672 1 98.88 111 LEU A O 1
ATOM 772 N N . ALA A 1 112 ? -6.145 23.188 16.422 1 98.81 112 ALA A N 1
ATOM 773 C CA . ALA A 1 112 ? -6.125 22.5 17.719 1 98.81 112 ALA A CA 1
ATOM 774 C C . ALA A 1 112 ? -6.195 23.516 18.875 1 98.81 112 ALA A C 1
ATOM 776 O O . ALA A 1 112 ? -6.801 23.234 19.906 1 98.81 112 ALA A O 1
ATOM 777 N N . ALA A 1 113 ? -5.539 24.625 18.766 1 98.56 113 ALA A N 1
ATOM 778 C CA . ALA A 1 113 ? -5.57 25.641 19.812 1 98.56 113 ALA A CA 1
ATOM 779 C C . ALA A 1 113 ? -7 26.109 20.062 1 98.56 113 ALA A C 1
ATOM 781 O O . ALA A 1 113 ? -7.363 26.422 21.203 1 98.56 113 ALA A O 1
ATOM 782 N N . VAL A 1 114 ? -7.777 26.25 19 1 98.5 114 VAL A N 1
ATOM 783 C CA . VAL A 1 114 ? -9.164 26.672 19.156 1 98.5 114 VAL A CA 1
ATOM 784 C C . VAL A 1 114 ? -9.93 25.625 19.969 1 98.5 114 VAL A C 1
ATOM 786 O O . VAL A 1 114 ? -10.805 25.969 20.766 1 98.5 114 VAL A O 1
ATOM 789 N N . ASN A 1 115 ? -9.672 24.312 19.75 1 98.12 115 ASN A N 1
ATOM 790 C CA . ASN A 1 115 ? -10.242 23.281 20.609 1 98.12 115 ASN A CA 1
ATOM 791 C C . ASN A 1 115 ? -9.984 23.578 22.094 1 98.12 115 ASN A C 1
ATOM 793 O O . ASN A 1 115 ? -10.875 23.422 22.922 1 98.12 115 ASN A O 1
ATOM 797 N N . GLY A 1 116 ? -8.734 24.016 22.406 1 97.19 116 GLY A N 1
ATOM 798 C CA . GLY A 1 116 ? -8.414 24.375 23.781 1 97.19 116 GLY A CA 1
ATOM 799 C C . GLY A 1 116 ? -9.234 25.531 24.297 1 97.19 116 GLY A C 1
ATOM 800 O O . GLY A 1 116 ? -9.594 25.562 25.484 1 97.19 116 GLY A O 1
ATOM 801 N N . LEU A 1 117 ? -9.492 26.5 23.5 1 97.12 117 LEU A N 1
ATOM 802 C CA . LEU A 1 117 ? -10.297 27.656 23.906 1 97.12 117 LEU A CA 1
ATOM 803 C C . LEU A 1 117 ? -11.734 27.234 24.188 1 97.12 117 LEU A C 1
ATOM 805 O O . LEU A 1 117 ? -12.266 27.516 25.266 1 97.12 117 LEU A O 1
ATOM 809 N N . VAL A 1 118 ? -12.352 26.531 23.219 1 96.75 118 VAL A N 1
ATOM 810 C CA . VAL A 1 118 ? -13.781 26.266 23.297 1 96.75 118 VAL A CA 1
ATOM 811 C C . VAL A 1 118 ? -14.062 25.219 24.375 1 96.75 118 VAL A C 1
ATOM 813 O O . VAL A 1 118 ? -15.18 25.125 24.875 1 96.75 118 VAL A O 1
ATOM 816 N N . ALA A 1 119 ? -13.055 24.469 24.641 1 95.56 119 ALA A N 1
ATOM 817 C CA . ALA A 1 119 ? -13.195 23.516 25.734 1 95.56 119 ALA A CA 1
ATOM 818 C C . ALA A 1 119 ? -13.508 24.219 27.047 1 95.56 119 ALA A C 1
ATOM 820 O O . ALA A 1 119 ? -14.016 23.594 27.984 1 95.56 119 ALA A O 1
ATOM 821 N N . GLN A 1 120 ? -13.25 25.5 27.125 1 95 120 GLN A N 1
ATOM 822 C CA . GLN A 1 120 ? -13.422 26.266 28.359 1 95 120 GLN A CA 1
ATOM 823 C C . GLN A 1 120 ? -14.82 26.875 28.438 1 95 120 GLN A C 1
ATOM 825 O O . GLN A 1 120 ? -15.195 27.438 29.469 1 95 120 GLN A O 1
ATOM 830 N N . VAL A 1 121 ? -15.695 26.891 27.391 1 92.5 121 VAL A N 1
ATOM 831 C CA . VAL A 1 121 ? -17 27.547 27.359 1 92.5 121 VAL A CA 1
ATOM 832 C C . VAL A 1 121 ? -18.062 26.547 26.906 1 92.5 121 VAL A C 1
ATOM 834 O O . VAL A 1 121 ? -19.156 26.938 26.5 1 92.5 121 VAL A O 1
ATOM 837 N N . ASP A 1 122 ? -18.016 25.25 27.031 1 86.44 122 ASP A N 1
ATOM 838 C CA . ASP A 1 122 ? -18.953 24.172 26.75 1 86.44 122 ASP A CA 1
ATOM 839 C C . ASP A 1 122 ? -19.391 24.188 25.297 1 86.44 122 ASP A C 1
ATOM 841 O O . ASP A 1 122 ? -20.594 24.188 25 1 86.44 122 ASP A O 1
ATOM 845 N N . CYS A 1 123 ? -18.641 24.453 24.391 1 90.75 123 CYS A N 1
ATOM 846 C CA . CYS A 1 123 ? -18.875 24.375 22.953 1 90.75 123 CYS A CA 1
ATOM 847 C C . CYS A 1 123 ? -18.312 23.078 22.391 1 90.75 123 CYS A C 1
ATOM 849 O O . CYS A 1 123 ? -17.453 22.438 23 1 90.75 123 CYS A O 1
ATOM 851 N N . GLU A 1 124 ? -18.859 22.719 21.281 1 94.69 124 GLU A N 1
ATOM 852 C CA . GLU A 1 124 ? -18.359 21.547 20.578 1 94.69 124 GLU A CA 1
ATOM 853 C C . GLU A 1 124 ? -16.906 21.75 20.141 1 94.69 124 GLU A C 1
ATOM 855 O O . GLU A 1 124 ? -16.469 22.875 19.906 1 94.69 124 GLU A O 1
ATOM 860 N N . ARG A 1 125 ? -16.172 20.719 20.141 1 97.44 125 ARG A N 1
ATOM 861 C CA . ARG A 1 125 ? -14.797 20.734 19.672 1 97.44 125 ARG A CA 1
ATOM 862 C C . ARG A 1 125 ? -14.664 20.047 18.328 1 97.44 125 ARG A C 1
ATOM 864 O O . ARG A 1 125 ? -15.547 19.281 17.922 1 97.44 125 ARG A O 1
ATOM 871 N N . LEU A 1 126 ? -13.609 20.359 17.656 1 98.44 126 LEU A N 1
ATOM 872 C CA . LEU A 1 126 ? -13.297 19.625 16.438 1 98.44 126 LEU A CA 1
ATOM 873 C C . LEU A 1 126 ? -12.859 18.203 16.766 1 98.44 126 LEU A C 1
ATOM 875 O O . LEU A 1 126 ? -12.008 17.984 17.641 1 98.44 126 LEU A O 1
ATOM 879 N N . SER A 1 127 ? -13.445 17.234 16.125 1 98.44 127 SER A N 1
ATOM 880 C CA . SER A 1 127 ? -13 15.844 16.234 1 98.44 127 SER A CA 1
ATOM 881 C C . SER A 1 127 ? -11.688 15.617 15.492 1 98.44 127 SER A C 1
ATOM 883 O O . SER A 1 127 ? -11.266 16.469 14.711 1 98.44 127 SER A O 1
ATOM 885 N N . THR A 1 128 ? -11.039 14.5 15.766 1 98.5 128 THR A N 1
ATOM 886 C CA . THR A 1 128 ? -9.828 14.117 15.055 1 98.5 128 THR A CA 1
ATOM 887 C C . THR A 1 128 ? -10.062 14.109 13.547 1 98.5 128 THR A C 1
ATOM 889 O O . THR A 1 128 ? -9.242 14.617 12.773 1 98.5 128 THR A O 1
ATOM 892 N N . GLY A 1 129 ? -11.18 13.523 13.141 1 98.44 129 GLY A N 1
ATOM 893 C CA . GLY A 1 129 ? -11.539 13.516 11.727 1 98.44 129 GLY A CA 1
ATOM 894 C C . GLY A 1 129 ? -11.703 14.898 11.141 1 98.44 129 GLY A C 1
ATOM 895 O O . GLY A 1 129 ? -11.289 15.156 10.008 1 98.44 129 GLY A O 1
ATOM 896 N N . GLN A 1 130 ? -12.32 15.773 11.891 1 98.5 130 GLN A N 1
ATOM 897 C CA . GLN A 1 130 ? -12.508 17.141 11.422 1 98.5 130 GLN A CA 1
ATOM 898 C C . GLN A 1 130 ? -11.18 17.891 11.344 1 98.5 130 GLN A C 1
ATOM 900 O O . GLN A 1 130 ? -10.977 18.703 10.438 1 98.5 130 GLN A O 1
ATOM 905 N N . LEU A 1 131 ? -10.289 17.656 12.344 1 98.81 131 LEU A N 1
ATOM 906 C CA . LEU A 1 131 ? -8.953 18.25 12.281 1 98.81 131 LEU A CA 1
ATOM 907 C C . LEU A 1 131 ? -8.242 17.844 10.992 1 98.81 131 LEU A C 1
ATOM 909 O O . LEU A 1 131 ? -7.668 18.688 10.305 1 98.81 131 LEU A O 1
ATOM 913 N N . ILE A 1 132 ? -8.281 16.547 10.625 1 98.81 132 ILE A N 1
ATOM 914 C CA . ILE A 1 132 ? -7.648 16.047 9.414 1 98.81 132 ILE A CA 1
ATOM 915 C C . ILE A 1 132 ? -8.297 16.688 8.188 1 98.81 132 ILE A C 1
ATOM 917 O O . ILE A 1 132 ? -7.605 17.172 7.293 1 98.81 132 ILE A O 1
ATOM 921 N N . GLN A 1 133 ? -9.609 16.75 8.156 1 98.62 133 GLN A N 1
ATOM 922 C CA . GLN A 1 133 ? -10.359 17.297 7.031 1 98.62 133 GLN A CA 1
ATOM 923 C C . GLN A 1 133 ? -10 18.766 6.793 1 98.62 133 GLN A C 1
ATOM 925 O O . GLN A 1 133 ? -9.57 19.125 5.695 1 98.62 133 GLN A O 1
ATOM 930 N N . LEU A 1 134 ? -10.141 19.547 7.816 1 98.62 134 LEU A N 1
ATOM 931 C CA . LEU A 1 134 ? -9.93 20.984 7.688 1 98.62 134 LEU A CA 1
ATOM 932 C C . LEU A 1 134 ? -8.477 21.297 7.352 1 98.62 134 LEU A C 1
ATOM 934 O O . LEU A 1 134 ? -8.195 22.141 6.492 1 98.62 134 LEU A O 1
ATOM 938 N N . ALA A 1 135 ? -7.535 20.625 8.031 1 98.81 135 ALA A N 1
ATOM 939 C CA . ALA A 1 135 ? -6.117 20.859 7.77 1 98.81 135 ALA A CA 1
ATOM 940 C C . ALA A 1 135 ? -5.754 20.484 6.336 1 98.81 135 ALA A C 1
ATOM 942 O O . ALA A 1 135 ? -5.004 21.203 5.668 1 98.81 135 ALA A O 1
ATOM 943 N N . SER A 1 136 ? -6.25 19.344 5.887 1 98.5 136 SER A N 1
ATOM 944 C CA . SER A 1 136 ? -5.934 18.844 4.555 1 98.5 136 SER A CA 1
ATOM 945 C C . SER A 1 136 ? -6.48 19.766 3.471 1 98.5 136 SER A C 1
ATOM 947 O O . SER A 1 136 ? -5.922 19.859 2.375 1 98.5 136 SER A O 1
ATOM 949 N N . GLU A 1 137 ? -7.562 20.469 3.732 1 97.31 137 GLU A N 1
ATOM 950 C CA . GLU A 1 137 ? -8.156 21.391 2.768 1 97.31 137 GLU A CA 1
ATOM 951 C C . GLU A 1 137 ? -7.211 22.562 2.471 1 97.31 137 GLU A C 1
ATOM 953 O O . GLU A 1 137 ? -7.238 23.125 1.373 1 97.31 137 GLU A O 1
ATOM 958 N N . PHE A 1 138 ? -6.352 22.938 3.422 1 96.31 138 PHE A N 1
ATOM 959 C CA . PHE A 1 138 ? -5.391 24.016 3.205 1 96.31 138 PHE A CA 1
ATOM 960 C C . PHE A 1 138 ? -4.328 23.594 2.193 1 96.31 138 PHE A C 1
ATOM 962 O O . PHE A 1 138 ? -3.824 24.422 1.438 1 96.31 138 PHE A O 1
ATOM 969 N N . GLU A 1 139 ? -3.959 22.266 2.199 1 90.88 139 GLU A N 1
ATOM 970 C CA . GLU A 1 139 ? -2.816 21.812 1.414 1 90.88 139 GLU A CA 1
ATOM 971 C C . GLU A 1 139 ? -3.27 21.109 0.135 1 90.88 139 GLU A C 1
ATOM 973 O O . GLU A 1 139 ? -2.525 21.062 -0.846 1 90.88 139 GLU A O 1
ATOM 978 N N . GLY A 1 140 ? -4.477 20.5 0.234 1 93.06 140 GLY A N 1
ATOM 979 C CA . GLY A 1 140 ? -4.973 19.75 -0.908 1 93.06 140 GLY A CA 1
ATOM 980 C C . GLY A 1 140 ? -4.566 18.281 -0.886 1 93.06 140 GLY A C 1
ATOM 981 O O . GLY A 1 140 ? -4.84 17.547 -1.833 1 93.06 140 GLY A O 1
ATOM 982 N N . HIS A 1 141 ? -3.818 17.844 0.071 1 93.69 141 HIS A N 1
ATOM 983 C CA . HIS A 1 141 ? -3.459 16.453 0.332 1 93.69 141 HIS A CA 1
ATOM 984 C C . HIS A 1 141 ? -3.344 16.188 1.828 1 93.69 141 HIS A C 1
ATOM 986 O O . HIS A 1 141 ? -3.02 17.094 2.602 1 93.69 141 HIS A O 1
ATOM 992 N N . PRO A 1 142 ? -3.502 14.969 2.232 1 97.44 142 PRO A N 1
ATOM 993 C CA . PRO A 1 142 ? -3.752 14.734 3.656 1 97.44 142 PRO A CA 1
ATOM 994 C C . PRO A 1 142 ? -2.521 14.211 4.395 1 97.44 142 PRO A C 1
ATOM 996 O O . PRO A 1 142 ? -2.518 14.141 5.625 1 97.44 142 PRO A O 1
ATOM 999 N N . ASP A 1 143 ? -1.457 13.805 3.76 1 97.19 143 ASP A N 1
ATOM 1000 C CA . ASP A 1 143 ? -0.402 13 4.367 1 97.19 143 ASP A CA 1
ATOM 1001 C C . ASP A 1 143 ? 0.302 13.766 5.484 1 97.19 143 ASP A C 1
ATOM 1003 O O . ASP A 1 143 ? 0.37 13.297 6.621 1 97.19 143 ASP A O 1
ATOM 1007 N N . ASN A 1 144 ? 0.718 15.016 5.254 1 98.12 144 ASN A N 1
ATOM 1008 C CA . ASN A 1 144 ? 1.336 15.797 6.32 1 98.12 144 ASN A CA 1
ATOM 1009 C C . ASN A 1 144 ? 0.346 16.094 7.441 1 98.12 144 ASN A C 1
ATOM 1011 O O . ASN A 1 144 ? 0.656 15.898 8.617 1 98.12 144 ASN A O 1
ATOM 1015 N N . ALA A 1 145 ? -0.835 16.594 7.027 1 98.5 145 ALA A N 1
ATOM 1016 C CA . ALA A 1 145 ? -1.858 16.969 8 1 98.5 145 ALA A CA 1
ATOM 1017 C C . ALA A 1 145 ? -2.24 15.773 8.875 1 98.5 145 ALA A C 1
ATOM 1019 O O . ALA A 1 145 ? -2.334 15.898 10.102 1 98.5 145 ALA A O 1
ATOM 1020 N N . ALA A 1 146 ? -2.404 14.625 8.266 1 98.88 146 ALA A N 1
ATOM 1021 C CA . ALA A 1 146 ? -2.803 13.422 9 1 98.88 146 ALA A CA 1
ATOM 1022 C C . ALA A 1 146 ? -1.723 13.008 9.992 1 98.88 146 ALA A C 1
ATOM 1024 O O . ALA A 1 146 ? -2.023 12.664 11.141 1 98.88 146 ALA A O 1
ATOM 1025 N N . ALA A 1 147 ? -0.5 13.031 9.562 1 98.88 147 ALA A N 1
ATOM 1026 C CA . ALA A 1 147 ? 0.602 12.672 10.445 1 98.88 147 ALA A CA 1
ATOM 1027 C C . ALA A 1 147 ? 0.697 13.641 11.625 1 98.88 147 ALA A C 1
ATOM 1029 O O . ALA A 1 147 ? 0.913 13.219 12.766 1 98.88 147 ALA A O 1
ATOM 1030 N N . ALA A 1 148 ? 0.519 14.898 11.328 1 98.81 148 ALA A N 1
ATOM 1031 C CA . ALA A 1 148 ? 0.582 15.914 12.375 1 98.81 148 ALA A CA 1
ATOM 1032 C C . ALA A 1 148 ? -0.548 15.727 13.383 1 98.81 148 ALA A C 1
ATOM 1034 O O . ALA A 1 148 ? -0.355 15.93 14.586 1 98.81 148 ALA A O 1
ATOM 1035 N N . VAL A 1 149 ? -1.721 15.383 12.93 1 98.88 149 VAL A N 1
ATOM 1036 C CA . VAL A 1 149 ? -2.895 15.25 13.789 1 98.88 149 VAL A CA 1
ATOM 1037 C C . VAL A 1 149 ? -2.811 13.953 14.586 1 98.88 149 VAL A C 1
ATOM 1039 O O . VAL A 1 149 ? -3.018 13.953 15.805 1 98.88 149 VAL A O 1
ATOM 1042 N N . LEU A 1 150 ? -2.428 12.828 13.945 1 98.88 150 LEU A N 1
ATOM 1043 C CA . LEU A 1 150 ? -2.553 11.508 14.562 1 98.88 150 LEU A CA 1
ATOM 1044 C C . LEU A 1 150 ? -1.259 11.109 15.266 1 98.88 150 LEU A C 1
ATOM 1046 O O . LEU A 1 150 ? -1.278 10.32 16.203 1 98.88 150 LEU A O 1
ATOM 1050 N N . GLY A 1 151 ? -0.13 11.633 14.781 1 98.75 151 GLY A N 1
ATOM 1051 C CA . GLY A 1 151 ? 1.153 11.148 15.258 1 98.75 151 GLY A CA 1
ATOM 1052 C C . GLY A 1 151 ? 1.562 9.828 14.625 1 98.75 151 GLY A C 1
ATOM 1053 O O . GLY A 1 151 ? 0.75 9.172 13.977 1 98.75 151 GLY A O 1
ATOM 1054 N N . GLY A 1 152 ? 2.809 9.523 14.789 1 98.56 152 GLY A N 1
ATOM 1055 C CA . GLY A 1 152 ? 3.297 8.258 14.273 1 98.56 152 GLY A CA 1
ATOM 1056 C C . GLY A 1 152 ? 3.217 8.164 12.758 1 98.56 152 GLY A C 1
ATOM 1057 O O . GLY A 1 152 ? 3.324 9.172 12.062 1 98.56 152 GLY A O 1
ATOM 1058 N N . ALA A 1 153 ? 3.154 6.938 12.273 1 98.81 153 ALA A N 1
ATOM 1059 C CA . ALA A 1 153 ? 2.992 6.68 10.844 1 98.81 153 ALA A CA 1
ATOM 1060 C C . ALA A 1 153 ? 1.516 6.566 10.469 1 98.81 153 ALA A C 1
ATOM 1062 O O . ALA A 1 153 ? 0.707 6.07 11.258 1 98.81 153 ALA A O 1
ATOM 1063 N N . VAL A 1 154 ? 1.208 7.039 9.273 1 98.88 154 VAL A N 1
ATOM 1064 C CA . VAL A 1 154 ? -0.199 7.031 8.883 1 98.88 154 VAL A CA 1
ATOM 1065 C C . VAL A 1 154 ? -0.326 6.668 7.406 1 98.88 154 VAL A C 1
ATOM 1067 O O . VAL A 1 154 ? 0.589 6.914 6.617 1 98.88 154 VAL A O 1
ATOM 1070 N N . VAL A 1 155 ? -1.407 6.004 7.066 1 98.94 155 VAL A N 1
ATOM 1071 C CA . VAL A 1 155 ? -1.925 5.941 5.703 1 98.94 155 VAL A CA 1
ATOM 1072 C C . VAL A 1 155 ? -3.105 6.898 5.555 1 98.94 155 VAL A C 1
ATOM 1074 O O . VAL A 1 155 ? -4.043 6.871 6.355 1 98.94 155 VAL A O 1
ATOM 1077 N N . SER A 1 156 ? -3.043 7.785 4.562 1 98.88 156 SER A N 1
ATOM 1078 C CA . SER A 1 156 ? -4.137 8.719 4.324 1 98.88 156 SER A CA 1
ATOM 1079 C C . SER A 1 156 ? -4.645 8.625 2.891 1 98.88 156 SER A C 1
ATOM 1081 O O . SER A 1 156 ? -3.955 8.094 2.016 1 98.88 156 SER A O 1
ATOM 1083 N N . TRP A 1 157 ? -5.859 9.016 2.674 1 98.56 157 TRP A N 1
ATOM 1084 C CA . TRP A 1 157 ? -6.441 8.953 1.337 1 98.56 157 TRP A CA 1
ATOM 1085 C C . TRP A 1 157 ? -7.508 10.023 1.154 1 98.56 157 TRP A C 1
ATOM 1087 O O . TRP A 1 157 ? -7.93 10.656 2.123 1 98.56 157 TRP A O 1
ATOM 1097 N N . THR A 1 158 ? -7.832 10.289 -0.087 1 97.81 158 THR A N 1
ATOM 1098 C CA . THR A 1 158 ? -8.82 11.281 -0.476 1 97.81 158 THR A CA 1
ATOM 1099 C C . THR A 1 158 ? -9.992 10.633 -1.21 1 97.81 158 THR A C 1
ATOM 1101 O O . THR A 1 158 ? -9.789 9.898 -2.184 1 97.81 158 THR A O 1
ATOM 1104 N N . ASP A 1 159 ? -11.172 10.828 -0.702 1 95.06 159 ASP A N 1
ATOM 1105 C CA . ASP A 1 159 ? -12.383 10.43 -1.41 1 95.06 159 ASP A CA 1
ATOM 1106 C C . ASP A 1 159 ? -12.977 11.609 -2.188 1 95.06 159 ASP A C 1
ATOM 1108 O O . ASP A 1 159 ? -13.086 12.711 -1.657 1 95.06 159 ASP A O 1
ATOM 1112 N N . ARG A 1 160 ? -13.289 11.383 -3.42 1 87.81 160 ARG A N 1
ATOM 1113 C CA . ARG A 1 160 ? -13.953 12.422 -4.207 1 87.81 160 ARG A CA 1
ATOM 1114 C C . ARG A 1 160 ? -15.461 12.367 -4.02 1 87.81 160 ARG A C 1
ATOM 1116 O O . ARG A 1 160 ? -16.094 11.359 -4.324 1 87.81 160 ARG A O 1
ATOM 1123 N N . THR A 1 161 ? -16.016 13.391 -3.443 1 88.5 161 THR A N 1
ATOM 1124 C CA . THR A 1 161 ? -17.453 13.477 -3.248 1 88.5 161 THR A CA 1
ATOM 1125 C C . THR A 1 161 ? -18.031 14.688 -3.986 1 88.5 161 THR A C 1
ATOM 1127 O O . THR A 1 161 ? -17.281 15.523 -4.488 1 88.5 161 THR A O 1
ATOM 1130 N N . ASP A 1 162 ? -19.328 14.773 -4.125 1 90 162 ASP A N 1
ATOM 1131 C CA . ASP A 1 162 ? -20 15.906 -4.766 1 90 162 ASP A CA 1
ATOM 1132 C C . ASP A 1 162 ? -19.75 17.203 -3.994 1 90 162 ASP A C 1
ATOM 1134 O O . ASP A 1 162 ? -19.75 18.281 -4.578 1 90 162 ASP A O 1
ATOM 1138 N N . GLU A 1 163 ? -19.516 17.094 -2.775 1 91 163 GLU A N 1
ATOM 1139 C CA . GLU A 1 163 ? -19.344 18.25 -1.913 1 91 163 GLU A CA 1
ATOM 1140 C C . GLU A 1 163 ? -17.875 18.656 -1.816 1 91 163 GLU A C 1
ATOM 1142 O O . GLU A 1 163 ? -17.531 19.609 -1.113 1 91 163 GLU A O 1
ATOM 1147 N N . GLY A 1 164 ? -17.047 17.938 -2.49 1 91.19 164 GLY A N 1
ATOM 1148 C CA . GLY A 1 164 ? -15.609 18.188 -2.416 1 91.19 164 GLY A CA 1
ATOM 1149 C C . GLY A 1 164 ? -14.82 17.016 -1.878 1 91.19 164 GLY A C 1
ATOM 1150 O O . GLY A 1 164 ? -15.406 15.992 -1.505 1 91.19 164 GLY A O 1
ATOM 1151 N N . PRO A 1 165 ? -13.555 17.234 -1.816 1 95.69 165 PRO A N 1
ATOM 1152 C CA . PRO A 1 165 ? -12.719 16.125 -1.341 1 95.69 165 PRO A CA 1
ATOM 1153 C C . PRO A 1 165 ? -12.906 15.852 0.148 1 95.69 165 PRO A C 1
ATOM 1155 O O . PRO A 1 165 ? -12.984 16.781 0.951 1 95.69 165 PRO A O 1
ATOM 1158 N N . ARG A 1 166 ? -13.055 14.633 0.47 1 97.5 166 ARG A N 1
ATOM 1159 C CA . ARG A 1 166 ? -13.016 14.164 1.851 1 97.5 166 ARG A CA 1
ATOM 1160 C C . ARG A 1 166 ? -11.68 13.492 2.158 1 97.5 166 ARG A C 1
ATOM 1162 O O . ARG A 1 166 ? -11.281 12.547 1.477 1 97.5 166 ARG A O 1
ATOM 1169 N N . TYR A 1 167 ? -11.008 13.977 3.162 1 98.44 167 TYR A N 1
ATOM 1170 C CA . TYR A 1 167 ? -9.695 13.477 3.557 1 98.44 167 TYR A CA 1
ATOM 1171 C C . TYR A 1 167 ? -9.789 12.602 4.797 1 98.44 167 TYR A C 1
ATOM 1173 O O . TYR A 1 167 ? -10.508 12.938 5.746 1 98.44 167 TYR A O 1
ATOM 1181 N N . ALA A 1 168 ? -9.125 11.461 4.777 1 98.38 168 ALA A N 1
ATOM 1182 C CA . ALA A 1 168 ? -9.133 10.539 5.91 1 98.38 168 ALA A CA 1
ATOM 1183 C C . ALA A 1 168 ? -7.762 9.883 6.094 1 98.38 168 ALA A C 1
ATOM 1185 O O . ALA A 1 168 ? -6.91 9.961 5.207 1 98.38 168 ALA A O 1
ATOM 1186 N N . ALA A 1 169 ? -7.559 9.32 7.246 1 98.75 169 ALA A N 1
ATOM 1187 C CA . ALA A 1 169 ? -6.293 8.656 7.555 1 98.75 169 ALA A CA 1
ATOM 1188 C C . ALA A 1 169 ? -6.484 7.594 8.633 1 98.75 169 ALA A C 1
ATOM 1190 O O . ALA A 1 169 ? -7.48 7.609 9.359 1 98.75 169 ALA A O 1
ATOM 1191 N N . VAL A 1 170 ? -5.598 6.688 8.672 1 98.75 170 VAL A N 1
ATOM 1192 C CA . VAL A 1 170 ? -5.535 5.672 9.711 1 98.75 170 VAL A CA 1
ATOM 1193 C C . VAL A 1 170 ? -4.094 5.504 10.188 1 98.75 170 VAL A C 1
ATOM 1195 O O . VAL A 1 170 ? -3.156 5.602 9.391 1 98.75 170 VAL A O 1
ATOM 1198 N N . SER A 1 171 ? -3.936 5.285 11.492 1 98.69 171 SER A N 1
ATOM 1199 C CA . SER A 1 171 ? -2.609 5.148 12.086 1 98.69 171 SER A CA 1
ATOM 1200 C C . SER A 1 171 ? -2.004 3.783 11.781 1 98.69 171 SER A C 1
ATOM 1202 O O . SER A 1 171 ? -2.723 2.789 11.672 1 98.69 171 SER A O 1
ATOM 1204 N N . LEU A 1 172 ? -0.733 3.758 11.586 1 98.56 172 LEU A N 1
ATOM 1205 C CA . LEU A 1 172 ? 0.074 2.543 11.523 1 98.56 172 LEU A CA 1
ATOM 1206 C C . LEU A 1 172 ? 0.887 2.367 12.805 1 98.56 172 LEU A C 1
ATOM 1208 O O . LEU A 1 172 ? 1.405 3.342 13.352 1 98.56 172 LEU A O 1
ATOM 1212 N N . ARG A 1 173 ? 0.998 1.152 13.297 1 95.88 173 ARG A N 1
ATOM 1213 C CA . ARG A 1 173 ? 1.923 0.859 14.391 1 95.88 173 ARG A CA 1
ATOM 1214 C C . ARG A 1 173 ? 3.35 0.706 13.875 1 95.88 173 ARG A C 1
ATOM 1216 O O . ARG A 1 173 ? 3.725 -0.36 13.383 1 95.88 173 ARG A O 1
ATOM 1223 N N . LEU A 1 174 ? 4.086 1.7 14.016 1 98.19 174 LEU A N 1
ATOM 1224 C CA . LEU A 1 174 ? 5.473 1.664 13.562 1 98.19 174 LEU A CA 1
ATOM 1225 C C . LEU A 1 174 ? 6.258 0.585 14.297 1 98.19 174 LEU A C 1
ATOM 1227 O O . LEU A 1 174 ? 6.184 0.486 15.531 1 98.19 174 LEU A O 1
ATOM 1231 N N . HIS A 1 175 ? 6.961 -0.234 13.586 1 98.38 175 HIS A N 1
ATOM 1232 C CA . HIS A 1 175 ? 7.801 -1.264 14.188 1 98.38 175 HIS A CA 1
ATOM 1233 C C . HIS A 1 175 ? 8.781 -0.659 15.188 1 98.38 175 HIS A C 1
ATOM 1235 O O . HIS A 1 175 ? 9.453 0.329 14.883 1 98.38 175 HIS A O 1
ATOM 1241 N N . PRO A 1 176 ? 8.969 -1.213 16.359 1 97.44 176 PRO A N 1
ATOM 1242 C CA . PRO A 1 176 ? 9.758 -0.601 17.422 1 97.44 176 PRO A CA 1
ATOM 1243 C C . PRO A 1 176 ? 11.25 -0.538 17.094 1 97.44 176 PRO A C 1
ATOM 1245 O O . PRO A 1 176 ? 11.977 0.27 17.672 1 97.44 176 PRO A O 1
ATOM 1248 N N . ASP A 1 177 ? 11.719 -1.347 16.172 1 97.88 177 ASP A N 1
ATOM 1249 C CA . ASP A 1 177 ? 13.141 -1.396 15.852 1 97.88 177 ASP A CA 1
ATOM 1250 C C . ASP A 1 177 ? 13.523 -0.302 14.859 1 97.88 177 ASP A C 1
ATOM 1252 O O . ASP A 1 177 ? 14.711 -0.07 14.609 1 97.88 177 ASP A O 1
ATOM 1256 N N . ILE A 1 178 ? 12.562 0.335 14.273 1 98.38 178 ILE A N 1
ATOM 1257 C CA . ILE A 1 178 ? 12.867 1.329 13.242 1 98.38 178 ILE A CA 1
ATOM 1258 C C . ILE A 1 178 ? 13.375 2.611 13.898 1 98.38 178 ILE A C 1
ATOM 1260 O O . ILE A 1 178 ? 12.719 3.164 14.789 1 98.38 178 ILE A O 1
ATOM 1264 N N . ARG A 1 179 ? 14.508 3.004 13.445 1 98.19 179 ARG A N 1
ATOM 1265 C CA . ARG A 1 179 ? 15.109 4.277 13.82 1 98.19 179 ARG A CA 1
ATOM 1266 C C . ARG A 1 179 ? 15.023 5.285 12.68 1 98.19 179 ARG A C 1
ATOM 1268 O O . ARG A 1 179 ? 15.164 4.918 11.508 1 98.19 179 ARG A O 1
ATOM 1275 N N . LEU A 1 180 ? 14.867 6.512 13.07 1 98.5 180 LEU A N 1
ATOM 1276 C CA . LEU A 1 180 ? 14.68 7.582 12.094 1 98.5 180 LEU A CA 1
ATOM 1277 C C . LEU A 1 180 ? 15.82 8.594 12.18 1 98.5 180 LEU A C 1
ATOM 1279 O O . LEU A 1 180 ? 16.25 8.953 13.273 1 98.5 180 LEU A O 1
ATOM 1283 N N . TYR A 1 181 ? 16.297 9.016 10.992 1 98.44 181 TYR A N 1
ATOM 1284 C CA . TYR A 1 181 ? 17.25 10.117 10.891 1 98.44 181 TYR A CA 1
ATOM 1285 C C . TYR A 1 181 ? 16.797 11.141 9.852 1 98.44 181 TYR A C 1
ATOM 1287 O O . TYR A 1 181 ? 16.453 10.781 8.727 1 98.44 181 TYR A O 1
ATOM 1295 N N . SER A 1 182 ? 16.75 12.375 10.266 1 98.06 182 SER A N 1
ATOM 1296 C CA . SER A 1 182 ? 16.516 13.445 9.305 1 98.06 182 SER A CA 1
ATOM 1297 C C . SER A 1 182 ? 17.812 14.055 8.812 1 98.06 182 SER A C 1
ATOM 1299 O O . SER A 1 182 ? 18.781 14.164 9.57 1 98.06 182 SER A O 1
ATOM 1301 N N . ALA A 1 183 ? 17.891 14.305 7.594 1 98.44 183 ALA A N 1
ATOM 1302 C CA . ALA A 1 183 ? 18.969 15.094 6.988 1 98.44 183 ALA A CA 1
ATOM 1303 C C . ALA A 1 183 ? 18.438 16.391 6.387 1 98.44 183 ALA A C 1
ATOM 1305 O O . ALA A 1 183 ? 17.859 16.375 5.297 1 98.44 183 ALA A O 1
ATOM 1306 N N . ILE A 1 184 ? 18.688 17.5 7.043 1 97.38 184 ILE A N 1
ATOM 1307 C CA . ILE A 1 184 ? 18.078 18.781 6.695 1 97.38 184 ILE A CA 1
ATOM 1308 C C . ILE A 1 184 ? 19.141 19.703 6.094 1 97.38 184 ILE A C 1
ATOM 1310 O O . ILE A 1 184 ? 20.109 20.047 6.762 1 97.38 184 ILE A O 1
ATOM 1314 N N . PRO A 1 185 ? 18.938 20.094 4.871 1 96 185 PRO A N 1
ATOM 1315 C CA . PRO A 1 185 ? 19.891 21.047 4.289 1 96 185 PRO A CA 1
ATOM 1316 C C . PRO A 1 185 ? 19.562 22.484 4.66 1 96 185 PRO A C 1
ATOM 1318 O O . PRO A 1 185 ? 18.5 22.766 5.207 1 96 185 PRO A O 1
ATOM 1321 N N . GLU A 1 186 ? 20.484 23.359 4.363 1 87.25 186 GLU A N 1
ATOM 1322 C CA . GLU A 1 186 ? 20.25 24.781 4.578 1 87.25 186 GLU A CA 1
ATOM 1323 C C . GLU A 1 186 ? 19.344 25.375 3.488 1 87.25 186 GLU A C 1
ATOM 1325 O O . GLU A 1 186 ? 18.531 26.25 3.754 1 87.25 186 GLU A O 1
ATOM 1330 N N . GLU A 1 187 ? 19.469 24.828 2.385 1 84.25 187 GLU A N 1
ATOM 1331 C CA . GLU A 1 187 ? 18.719 25.297 1.231 1 84.25 187 GLU A CA 1
ATOM 1332 C C . GLU A 1 187 ? 17.219 25.047 1.405 1 84.25 187 GLU A C 1
ATOM 1334 O O . GLU A 1 187 ? 16.812 24 1.912 1 84.25 187 GLU A O 1
ATOM 1339 N N . ARG A 1 188 ? 16.422 26.047 0.957 1 82.06 188 ARG A N 1
ATOM 1340 C CA . ARG A 1 188 ? 14.961 25.969 1.036 1 82.06 188 ARG A CA 1
ATOM 1341 C C . ARG A 1 188 ? 14.359 25.594 -0.315 1 82.06 188 ARG A C 1
ATOM 1343 O O . ARG A 1 188 ? 14.977 25.828 -1.359 1 82.06 188 ARG A O 1
ATOM 1350 N N . SER A 1 189 ? 13.305 24.922 -0.249 1 79.19 189 SER A N 1
ATOM 1351 C CA . SER A 1 189 ? 12.508 24.609 -1.428 1 79.19 189 SER A CA 1
ATOM 1352 C C . SER A 1 189 ? 11.023 24.531 -1.086 1 79.19 189 SER A C 1
ATOM 1354 O O . SER A 1 189 ? 10.633 23.859 -0.129 1 79.19 189 SER A O 1
ATOM 1356 N N . LEU A 1 190 ? 10.258 25.234 -1.916 1 74.69 190 LEU A N 1
ATOM 1357 C CA . LEU A 1 190 ? 8.82 25.25 -1.68 1 74.69 190 LEU A CA 1
ATOM 1358 C C . LEU A 1 190 ? 8.156 24.031 -2.312 1 74.69 190 LEU A C 1
ATOM 1360 O O . LEU A 1 190 ? 8.5 23.641 -3.43 1 74.69 190 LEU A O 1
ATOM 1364 N N . THR A 1 191 ? 7.227 23.531 -1.567 1 75.06 191 THR A N 1
ATOM 1365 C CA . THR A 1 191 ? 6.457 22.391 -2.035 1 75.06 191 THR A CA 1
ATOM 1366 C C . THR A 1 191 ? 5.848 22.672 -3.406 1 75.06 191 THR A C 1
ATOM 1368 O O . THR A 1 191 ? 5.934 21.844 -4.309 1 75.06 191 THR A O 1
ATOM 1371 N N . ALA A 1 192 ? 5.273 23.781 -3.572 1 75.44 192 ALA A N 1
ATOM 1372 C CA . ALA A 1 192 ? 4.613 24.172 -4.812 1 75.44 192 ALA A CA 1
ATOM 1373 C C . ALA A 1 192 ? 5.598 24.203 -5.977 1 75.44 192 ALA A C 1
ATOM 1375 O O . ALA A 1 192 ? 5.258 23.797 -7.094 1 75.44 192 ALA A O 1
ATOM 1376 N N . GLU A 1 193 ? 6.801 24.547 -5.727 1 76.94 193 GLU A N 1
ATOM 1377 C CA . GLU A 1 193 ? 7.82 24.656 -6.766 1 76.94 193 GLU A CA 1
ATOM 1378 C C . GLU A 1 193 ? 8.242 23.266 -7.27 1 76.94 193 GLU A C 1
ATOM 1380 O O . GLU A 1 193 ? 8.516 23.094 -8.453 1 76.94 193 GLU A O 1
ATOM 1385 N N . THR A 1 194 ? 8.117 22.359 -6.379 1 81.31 194 THR A N 1
ATOM 1386 C CA . THR A 1 194 ? 8.594 21.047 -6.773 1 81.31 194 THR A CA 1
ATOM 1387 C C . THR A 1 194 ? 7.445 20.203 -7.336 1 81.31 194 THR A C 1
ATOM 1389 O O . THR A 1 194 ? 7.676 19.25 -8.078 1 81.31 194 THR A O 1
ATOM 1392 N N . ARG A 1 195 ? 6.289 20.516 -6.988 1 80.56 195 ARG A N 1
ATOM 1393 C CA . ARG A 1 195 ? 5.145 19.766 -7.492 1 80.56 195 ARG A CA 1
ATOM 1394 C C . ARG A 1 195 ? 4.938 20.016 -8.984 1 80.56 195 ARG A C 1
ATOM 1396 O O . ARG A 1 195 ? 4.496 19.125 -9.711 1 80.56 195 ARG A O 1
ATOM 1403 N N . VAL A 1 196 ? 5.293 21.172 -9.422 1 83.81 196 VAL A N 1
ATOM 1404 C CA . VAL A 1 196 ? 5.109 21.547 -10.82 1 83.81 196 VAL A CA 1
ATOM 1405 C C . VAL A 1 196 ? 6.043 20.719 -11.703 1 83.81 196 VAL A C 1
ATOM 1407 O O . VAL A 1 196 ? 5.805 20.578 -12.906 1 83.81 196 VAL A O 1
ATOM 1410 N N . LEU A 1 197 ? 7 20.109 -11.117 1 86.94 197 LEU A N 1
ATOM 1411 C CA . LEU A 1 197 ? 7.965 19.312 -11.859 1 86.94 197 LEU A CA 1
ATOM 1412 C C . LEU A 1 197 ? 7.395 17.922 -12.18 1 86.94 197 LEU A C 1
ATOM 1414 O O . LEU A 1 197 ? 7.957 17.188 -12.992 1 86.94 197 LEU A O 1
ATOM 1418 N N . LEU A 1 198 ? 6.32 17.609 -11.586 1 94.69 198 LEU A N 1
ATOM 1419 C CA . LEU A 1 198 ? 5.75 16.281 -11.781 1 94.69 198 LEU A CA 1
ATOM 1420 C C . LEU A 1 198 ? 4.918 16.234 -13.055 1 94.69 198 LEU A C 1
ATOM 1422 O O . LEU A 1 198 ? 4.145 17.141 -13.336 1 94.69 198 LEU A O 1
ATOM 1426 N N . PRO A 1 199 ? 5.125 15.164 -13.82 1 95.94 199 PRO A N 1
ATOM 1427 C CA . PRO A 1 199 ? 4.301 15.016 -15.023 1 95.94 199 PRO A CA 1
ATOM 1428 C C . PRO A 1 199 ? 2.83 14.766 -14.703 1 95.94 199 PRO A C 1
ATOM 1430 O O . PRO A 1 199 ? 2.512 14.172 -13.672 1 95.94 199 PRO A O 1
ATOM 1433 N N . THR A 1 200 ? 1.986 15.195 -15.594 1 96.69 200 THR A N 1
ATOM 1434 C CA . THR A 1 200 ? 0.555 14.984 -15.406 1 96.69 200 THR A CA 1
ATOM 1435 C C . THR A 1 200 ? 0.181 13.531 -15.68 1 96.69 200 THR A C 1
ATOM 1437 O O . THR A 1 200 ? -0.874 13.07 -15.25 1 96.69 200 THR A O 1
ATOM 1440 N N . ARG A 1 201 ? 1.007 12.844 -16.516 1 97.69 201 ARG A N 1
ATOM 1441 C CA . ARG A 1 201 ? 0.791 11.438 -16.844 1 97.69 201 ARG A CA 1
ATOM 1442 C C . ARG A 1 201 ? 2.043 10.617 -16.578 1 97.69 201 ARG A C 1
ATOM 1444 O O . ARG A 1 201 ? 3.162 11.125 -16.672 1 97.69 201 ARG A O 1
ATOM 1451 N N . VAL A 1 202 ? 1.838 9.359 -16.219 1 98.19 202 VAL A N 1
ATOM 1452 C CA . VAL A 1 202 ? 2.918 8.406 -15.977 1 98.19 202 VAL A CA 1
ATOM 1453 C C . VAL A 1 202 ? 2.613 7.09 -16.672 1 98.19 202 VAL A C 1
ATOM 1455 O O . VAL A 1 202 ? 1.481 6.855 -17.109 1 98.19 202 VAL A O 1
ATOM 1458 N N . SER A 1 203 ? 3.656 6.262 -16.938 1 97.88 203 SER A N 1
ATOM 1459 C CA . SER A 1 203 ? 3.387 4.949 -17.516 1 97.88 203 SER A CA 1
ATOM 1460 C C . SER A 1 203 ? 2.584 4.078 -16.562 1 97.88 203 SER A C 1
ATOM 1462 O O . SER A 1 203 ? 2.713 4.199 -15.344 1 97.88 203 SER A O 1
ATOM 1464 N N . HIS A 1 204 ? 1.755 3.203 -17.125 1 98.12 204 HIS A N 1
ATOM 1465 C CA . HIS A 1 204 ? 1.022 2.232 -16.312 1 98.12 204 HIS A CA 1
ATOM 1466 C C . HIS A 1 204 ? 1.974 1.376 -15.484 1 98.12 204 HIS A C 1
ATOM 1468 O O . HIS A 1 204 ? 1.699 1.091 -14.312 1 98.12 204 HIS A O 1
ATOM 1474 N N . ASP A 1 205 ? 3.102 1.076 -16.047 1 96.75 205 ASP A N 1
ATOM 1475 C CA . ASP A 1 205 ? 4.117 0.268 -15.375 1 96.75 205 ASP A CA 1
ATOM 1476 C C . ASP A 1 205 ? 4.672 0.988 -14.148 1 96.75 205 ASP A C 1
ATOM 1478 O O . ASP A 1 205 ? 4.891 0.369 -13.109 1 96.75 205 ASP A O 1
ATOM 1482 N N . ASP A 1 206 ? 4.91 2.289 -14.297 1 97.88 206 ASP A N 1
ATOM 1483 C CA . ASP A 1 206 ? 5.406 3.07 -13.172 1 97.88 206 ASP A CA 1
ATOM 1484 C C . ASP A 1 206 ? 4.367 3.154 -12.055 1 97.88 206 ASP A C 1
ATOM 1486 O O . ASP A 1 206 ? 4.707 3.08 -10.875 1 97.88 206 ASP A O 1
ATOM 1490 N N . ALA A 1 207 ? 3.111 3.316 -12.438 1 98.56 207 ALA A N 1
ATOM 1491 C CA . ALA A 1 207 ? 2.033 3.32 -11.453 1 98.56 207 ALA A CA 1
ATOM 1492 C C . ALA A 1 207 ? 1.977 1.996 -10.695 1 98.56 207 ALA A C 1
ATOM 1494 O O . ALA A 1 207 ? 1.917 1.98 -9.469 1 98.56 207 ALA A O 1
ATOM 1495 N N . ALA A 1 208 ? 2.07 0.881 -11.461 1 98.06 208 ALA A N 1
ATOM 1496 C CA . ALA A 1 208 ? 2.041 -0.448 -10.852 1 98.06 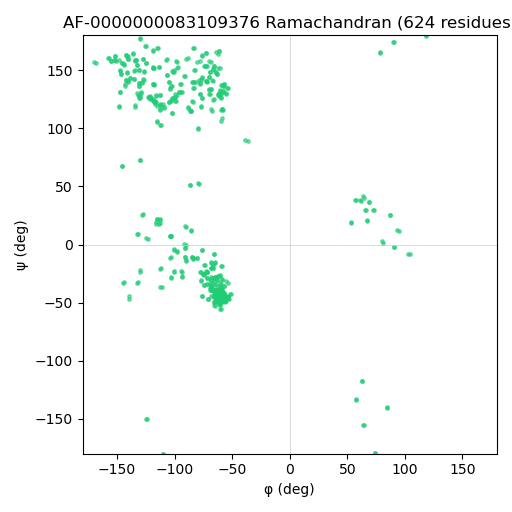208 ALA A CA 1
ATOM 1497 C C . ALA A 1 208 ? 3.234 -0.656 -9.93 1 98.06 208 ALA A C 1
ATOM 1499 O O . ALA A 1 208 ? 3.107 -1.28 -8.867 1 98.06 208 ALA A O 1
ATOM 1500 N N . PHE A 1 209 ? 4.387 -0.141 -10.391 1 98.31 209 PHE A N 1
ATOM 1501 C CA . PHE A 1 209 ? 5.59 -0.214 -9.57 1 98.31 209 PHE A CA 1
ATOM 1502 C C . PHE A 1 209 ? 5.359 0.442 -8.211 1 98.31 209 PHE A C 1
ATOM 1504 O O . PHE A 1 209 ? 5.609 -0.169 -7.168 1 98.31 209 PHE A O 1
ATOM 1511 N N . ASN A 1 210 ? 4.828 1.609 -8.148 1 98.75 210 ASN A N 1
ATOM 1512 C CA . ASN A 1 210 ? 4.625 2.346 -6.906 1 98.75 210 ASN A CA 1
ATOM 1513 C C . ASN A 1 210 ? 3.504 1.736 -6.07 1 98.75 210 ASN A C 1
ATOM 1515 O O . ASN A 1 210 ? 3.557 1.76 -4.84 1 98.75 210 ASN A O 1
ATOM 1519 N N . VAL A 1 211 ? 2.52 1.215 -6.711 1 98.69 211 VAL A N 1
ATOM 1520 C CA . VAL A 1 211 ? 1.456 0.503 -6.012 1 98.69 211 VAL A CA 1
ATOM 1521 C C . VAL A 1 211 ? 2.051 -0.639 -5.191 1 98.69 211 VAL A C 1
ATOM 1523 O O . VAL A 1 211 ? 1.758 -0.775 -4 1 98.69 211 VAL A O 1
ATOM 1526 N N . SER A 1 212 ? 2.902 -1.408 -5.816 1 98.69 212 SER A N 1
ATOM 1527 C CA . SER A 1 212 ? 3.514 -2.539 -5.125 1 98.69 212 SER A CA 1
ATOM 1528 C C . SER A 1 212 ? 4.375 -2.072 -3.955 1 98.69 212 SER A C 1
ATOM 1530 O O . SER A 1 212 ? 4.316 -2.65 -2.867 1 98.69 212 SER A O 1
ATOM 1532 N N . ARG A 1 213 ? 5.098 -1.017 -4.195 1 98.81 213 ARG A N 1
ATOM 1533 C CA . ARG A 1 213 ? 6.027 -0.56 -3.17 1 98.81 213 ARG A CA 1
ATOM 1534 C C . ARG A 1 213 ? 5.285 0.114 -2.02 1 98.81 213 ARG A C 1
ATOM 1536 O O . ARG A 1 213 ? 5.695 0.009 -0.862 1 98.81 213 ARG A O 1
ATOM 1543 N N . ALA A 1 214 ? 4.211 0.816 -2.332 1 98.88 214 ALA A N 1
ATOM 1544 C CA . ALA A 1 214 ? 3.41 1.426 -1.271 1 98.88 214 ALA A CA 1
ATOM 1545 C C . ALA A 1 214 ? 2.812 0.362 -0.356 1 98.88 214 ALA A C 1
ATOM 1547 O O . ALA A 1 214 ? 2.826 0.508 0.868 1 98.88 214 ALA A O 1
ATOM 1548 N N . ALA A 1 215 ? 2.252 -0.681 -0.945 1 98.88 215 ALA A N 1
ATOM 1549 C CA . ALA A 1 215 ? 1.754 -1.799 -0.149 1 98.88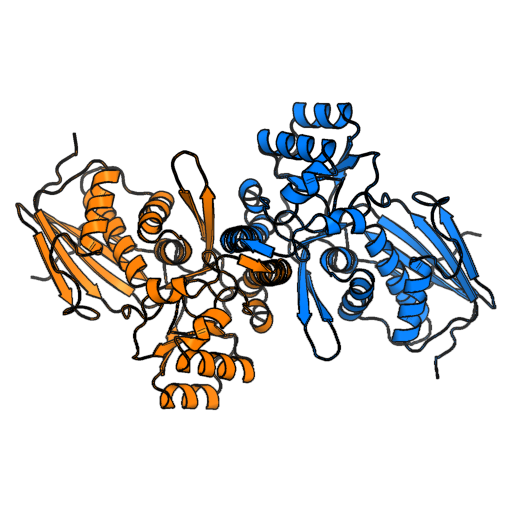 215 ALA A CA 1
ATOM 1550 C C . ALA A 1 215 ? 2.867 -2.41 0.696 1 98.88 215 ALA A C 1
ATOM 1552 O O . ALA A 1 215 ? 2.68 -2.67 1.888 1 98.88 215 ALA A O 1
ATOM 1553 N N . LEU A 1 216 ? 4.023 -2.613 0.081 1 98.88 216 LEU A N 1
ATOM 1554 C CA . LEU A 1 216 ? 5.164 -3.211 0.762 1 98.88 216 LEU A CA 1
ATOM 1555 C C . LEU A 1 216 ? 5.648 -2.314 1.897 1 98.88 216 LEU A C 1
ATOM 1557 O O . LEU A 1 216 ? 6.098 -2.807 2.936 1 98.88 216 LEU A O 1
ATOM 1561 N N . LEU A 1 217 ? 5.547 -1 1.682 1 98.94 217 LEU A N 1
ATOM 1562 C CA . LEU A 1 217 ? 6.031 -0.069 2.695 1 98.94 217 LEU A CA 1
ATOM 1563 C C . LEU A 1 217 ? 5.203 -0.18 3.971 1 98.94 217 LEU A C 1
ATOM 1565 O O . LEU A 1 217 ? 5.738 -0.067 5.078 1 98.94 217 LEU A O 1
ATOM 1569 N N . VAL A 1 218 ? 3.91 -0.357 3.863 1 98.88 218 VAL A N 1
ATOM 1570 C CA . VAL A 1 218 ? 3.09 -0.573 5.051 1 98.88 218 VAL A CA 1
ATOM 1571 C C . VAL A 1 218 ? 3.588 -1.802 5.809 1 98.88 218 VAL A C 1
ATOM 1573 O O . VAL A 1 218 ? 3.746 -1.765 7.027 1 98.88 218 VAL A O 1
ATOM 1576 N N . VAL A 1 219 ? 3.898 -2.865 5.082 1 98.88 219 VAL A N 1
ATOM 1577 C CA . VAL A 1 219 ? 4.414 -4.086 5.691 1 98.88 219 VAL A CA 1
ATOM 1578 C C . VAL A 1 219 ? 5.766 -3.805 6.352 1 98.88 219 VAL A C 1
ATOM 1580 O O . VAL A 1 219 ? 6 -4.211 7.488 1 98.88 219 VAL A O 1
ATOM 1583 N N . ALA A 1 220 ? 6.625 -3.104 5.633 1 98.88 220 ALA A N 1
ATOM 1584 C CA . ALA A 1 220 ? 7.965 -2.814 6.129 1 98.88 220 ALA A CA 1
ATOM 1585 C C . ALA A 1 220 ? 7.91 -1.965 7.395 1 98.88 220 ALA A C 1
ATOM 1587 O O . ALA A 1 220 ? 8.641 -2.225 8.352 1 98.88 220 ALA A O 1
ATOM 1588 N N . LEU A 1 221 ? 7.062 -1 7.438 1 98.81 221 LEU A N 1
ATOM 1589 C CA . LEU A 1 221 ? 6.973 -0.064 8.555 1 98.81 221 LEU A CA 1
ATOM 1590 C C . LEU A 1 221 ? 6.383 -0.742 9.781 1 98.81 221 LEU A C 1
ATOM 1592 O O . LEU A 1 221 ? 6.645 -0.322 10.914 1 98.81 221 LEU A O 1
ATOM 1596 N N . THR A 1 222 ? 5.645 -1.791 9.633 1 98.62 222 THR A N 1
ATOM 1597 C CA . THR A 1 222 ? 4.859 -2.299 10.758 1 98.62 222 THR A CA 1
ATOM 1598 C C . THR A 1 222 ? 5.395 -3.65 11.219 1 98.62 222 THR A C 1
ATOM 1600 O O . THR A 1 222 ? 5.352 -3.963 12.414 1 98.62 222 THR A O 1
ATOM 1603 N N . GLU A 1 223 ? 5.863 -4.504 10.273 1 98.25 223 GLU A N 1
ATOM 1604 C CA . GLU A 1 223 ? 6.156 -5.879 10.664 1 98.25 223 GLU A CA 1
ATOM 1605 C C . GLU A 1 223 ? 7.527 -6.32 10.156 1 98.25 223 GLU A C 1
ATOM 1607 O O . GLU A 1 223 ? 8.188 -7.156 10.773 1 98.25 223 GLU A O 1
ATOM 1612 N N . ARG A 1 224 ? 7.938 -5.82 9.016 1 98.44 224 ARG A N 1
ATOM 1613 C CA . ARG A 1 224 ? 9.109 -6.363 8.336 1 98.44 224 ARG A CA 1
ATOM 1614 C C . ARG A 1 224 ? 10.078 -5.254 7.945 1 98.44 224 ARG A C 1
ATOM 1616 O O . ARG A 1 224 ? 10.32 -5.023 6.758 1 98.44 224 ARG A O 1
ATOM 1623 N N . PRO A 1 225 ? 10.773 -4.684 8.93 1 98.56 225 PRO A N 1
ATOM 1624 C CA . PRO A 1 225 ? 11.688 -3.584 8.609 1 98.56 225 PRO A CA 1
ATOM 1625 C C . PRO A 1 225 ? 12.852 -4.027 7.727 1 98.56 225 PRO A C 1
ATOM 1627 O O . PRO A 1 225 ? 13.555 -3.186 7.152 1 98.56 225 PRO A O 1
ATOM 1630 N N . ASP A 1 226 ? 13.078 -5.371 7.633 1 98.12 226 ASP A N 1
ATOM 1631 C CA . ASP A 1 226 ? 14.117 -5.891 6.738 1 98.12 226 ASP A CA 1
ATOM 1632 C C . ASP A 1 226 ? 13.766 -5.613 5.277 1 98.12 226 ASP A C 1
ATOM 1634 O O . ASP A 1 226 ? 14.625 -5.738 4.398 1 98.12 226 ASP A O 1
ATOM 1638 N N . MET A 1 227 ? 12.562 -5.117 4.973 1 98.31 227 MET A N 1
ATOM 1639 C CA . MET A 1 227 ? 12.125 -4.875 3.602 1 98.31 227 MET A CA 1
ATOM 1640 C C . MET A 1 227 ? 12.164 -3.385 3.273 1 98.31 227 MET A C 1
ATOM 1642 O O . MET A 1 227 ? 11.766 -2.975 2.182 1 98.31 227 MET A O 1
ATOM 1646 N N . LEU A 1 228 ? 12.672 -2.559 4.105 1 98.81 228 LEU A N 1
ATOM 1647 C CA . LEU A 1 228 ? 12.625 -1.108 3.965 1 98.81 228 LEU A CA 1
ATOM 1648 C C . LEU A 1 228 ? 13.312 -0.666 2.676 1 98.81 228 LEU A C 1
ATOM 1650 O O . LEU A 1 228 ? 12.844 0.252 2 1 98.81 228 LEU A O 1
ATOM 1654 N N . MET A 1 229 ? 14.438 -1.332 2.32 1 98.38 229 MET A N 1
ATOM 1655 C CA . MET A 1 229 ? 15.18 -0.915 1.137 1 98.38 229 MET A CA 1
ATOM 1656 C C . MET A 1 229 ? 14.312 -1.017 -0.114 1 98.38 229 MET A C 1
ATOM 1658 O O . MET A 1 229 ? 14.148 -0.035 -0.842 1 98.38 229 MET A O 1
ATOM 1662 N N . ALA A 1 230 ? 13.688 -2.135 -0.344 1 98.31 230 ALA A N 1
ATOM 1663 C CA . ALA A 1 230 ? 12.812 -2.32 -1.497 1 98.31 230 ALA A CA 1
ATOM 1664 C C . ALA A 1 230 ? 11.555 -1.468 -1.373 1 98.31 230 ALA A C 1
ATOM 1666 O O . ALA A 1 230 ? 11.094 -0.876 -2.355 1 98.31 230 ALA A O 1
ATOM 1667 N N . ALA A 1 231 ? 11.039 -1.319 -0.189 1 98.81 231 ALA A N 1
ATOM 1668 C CA . ALA A 1 231 ? 9.734 -0.716 0.069 1 98.81 231 ALA A CA 1
ATOM 1669 C C . ALA A 1 231 ? 9.781 0.798 -0.115 1 98.81 231 ALA A C 1
ATOM 1671 O O . ALA A 1 231 ? 8.742 1.447 -0.249 1 98.81 231 ALA A O 1
ATOM 1672 N N . THR A 1 232 ? 10.992 1.39 -0.111 1 98.75 232 THR A N 1
ATOM 1673 C CA . THR A 1 232 ? 11.078 2.846 -0.153 1 98.75 232 THR A CA 1
ATOM 1674 C C . THR A 1 232 ? 11.461 3.324 -1.552 1 98.75 232 THR A C 1
ATOM 1676 O O . THR A 1 232 ? 11.711 4.516 -1.76 1 98.75 232 THR A O 1
ATOM 1679 N N . GLU A 1 233 ? 11.5 2.439 -2.5 1 98.31 233 GLU A N 1
ATOM 1680 C CA . GLU A 1 233 ? 11.758 2.848 -3.877 1 98.31 233 GLU A CA 1
ATOM 1681 C C . GLU A 1 233 ? 10.555 3.576 -4.469 1 98.31 233 GLU A C 1
ATOM 1683 O O . GLU A 1 233 ? 9.406 3.217 -4.191 1 98.31 233 GLU A O 1
ATOM 1688 N N . ASP A 1 234 ? 10.859 4.617 -5.234 1 98.31 234 ASP A N 1
ATOM 1689 C CA . ASP A 1 234 ? 9.828 5.465 -5.836 1 98.31 234 ASP A CA 1
ATOM 1690 C C . ASP A 1 234 ? 10.195 5.832 -7.273 1 98.31 234 ASP A C 1
ATOM 1692 O O . ASP A 1 234 ? 11.367 6.09 -7.574 1 98.31 234 ASP A O 1
ATOM 1696 N N . VAL A 1 235 ? 9.125 5.887 -8.125 1 97.94 235 VAL A N 1
ATOM 1697 C CA . VAL A 1 235 ? 9.398 6.324 -9.492 1 97.94 235 VAL A CA 1
ATOM 1698 C C . VAL A 1 235 ? 8.375 7.383 -9.906 1 97.94 235 VAL A C 1
ATOM 1700 O O . VAL A 1 235 ? 8.312 7.773 -11.07 1 97.94 235 VAL A O 1
ATOM 1703 N N . LEU A 1 236 ? 7.555 7.867 -8.945 1 98 236 LEU A N 1
ATOM 1704 C CA . LEU A 1 236 ? 6.469 8.766 -9.328 1 98 236 LEU A CA 1
ATOM 1705 C C . LEU A 1 236 ? 6.84 10.219 -9.047 1 98 236 LEU A C 1
ATOM 1707 O O . LEU A 1 236 ? 6.246 11.133 -9.625 1 98 236 LEU A O 1
ATOM 1711 N N . HIS A 1 237 ? 7.801 10.492 -8.102 1 97.81 237 HIS A N 1
ATOM 1712 C CA . HIS A 1 237 ? 8.008 11.906 -7.805 1 97.81 237 HIS A CA 1
ATOM 1713 C C . HIS A 1 237 ? 9.477 12.195 -7.512 1 97.81 237 HIS A C 1
ATOM 1715 O O . HIS A 1 237 ? 9.992 13.25 -7.891 1 97.81 237 HIS A O 1
ATOM 1721 N N . GLN A 1 238 ? 10.219 11.281 -6.926 1 97.62 238 GLN A N 1
ATOM 1722 C CA . GLN A 1 238 ? 11.57 11.594 -6.461 1 97.62 238 GLN A CA 1
ATOM 1723 C C . GLN A 1 238 ? 12.523 11.789 -7.633 1 97.62 238 GLN A C 1
ATOM 1725 O O . GLN A 1 238 ? 13.266 12.773 -7.676 1 97.62 238 GLN A O 1
ATOM 1730 N N . PRO A 1 239 ? 12.5 10.82 -8.672 1 96.75 239 PRO A N 1
ATOM 1731 C CA . PRO A 1 239 ? 13.375 11.086 -9.812 1 96.75 239 PRO A CA 1
ATOM 1732 C C . PRO A 1 239 ? 13.031 12.391 -10.531 1 96.75 239 PRO A C 1
ATOM 1734 O O . PRO A 1 239 ? 13.922 13.086 -11.023 1 96.75 239 PRO A O 1
ATOM 1737 N N . GLN A 1 240 ? 11.812 12.766 -10.641 1 96.25 240 GLN A N 1
ATOM 1738 C CA . GLN A 1 240 ? 11.344 13.961 -11.32 1 96.25 240 GLN A CA 1
ATOM 1739 C C . GLN A 1 240 ? 11.766 15.227 -10.578 1 96.25 240 GLN A C 1
ATOM 1741 O O . GLN A 1 240 ? 12 16.266 -11.195 1 96.25 240 GLN A O 1
ATOM 1746 N N . ARG A 1 241 ? 11.945 15.141 -9.25 1 95.81 241 ARG A N 1
ATOM 1747 C CA . ARG A 1 241 ? 12.297 16.297 -8.422 1 95.81 241 ARG A CA 1
ATOM 1748 C C . ARG A 1 241 ? 13.805 16.453 -8.312 1 95.81 241 ARG A C 1
ATOM 1750 O O . ARG A 1 241 ? 14.297 17.5 -7.91 1 95.81 241 ARG A O 1
ATOM 1757 N N . ALA A 1 242 ? 14.523 15.461 -8.68 1 95.06 242 ALA A N 1
ATOM 1758 C CA . ALA A 1 242 ? 15.961 15.352 -8.445 1 95.06 242 ALA A CA 1
ATOM 1759 C C . ALA A 1 242 ? 16.703 16.531 -9.07 1 95.06 242 ALA A C 1
ATOM 1761 O O . ALA A 1 242 ? 17.578 17.141 -8.43 1 95.06 242 ALA A O 1
ATOM 1762 N N . PRO A 1 243 ? 16.375 16.906 -10.32 1 93.19 243 PRO A N 1
ATOM 1763 C CA . PRO A 1 243 ? 17.125 18 -10.93 1 93.19 243 PRO A CA 1
ATOM 1764 C C . PRO A 1 243 ? 17 19.312 -10.148 1 93.19 243 PRO A C 1
ATOM 1766 O O . PRO A 1 243 ? 17.922 20.125 -10.156 1 93.19 243 PRO A O 1
ATOM 1769 N N . ALA A 1 244 ? 15.938 19.531 -9.398 1 92.81 244 ALA A N 1
ATOM 1770 C CA . ALA A 1 244 ? 15.695 20.766 -8.648 1 92.81 244 ALA A CA 1
ATOM 1771 C C . ALA A 1 244 ? 16.391 20.719 -7.293 1 92.81 244 ALA A C 1
ATOM 1773 O O . ALA A 1 244 ? 16.5 21.75 -6.613 1 92.81 244 ALA A O 1
ATOM 1774 N N . MET A 1 245 ? 16.891 19.594 -6.879 1 94.19 245 MET A N 1
ATOM 1775 C CA . MET A 1 245 ? 17.562 19.422 -5.598 1 94.19 245 MET A CA 1
ATOM 1776 C C . MET A 1 245 ? 18.688 18.406 -5.719 1 94.19 245 MET A C 1
ATOM 1778 O O . MET A 1 245 ? 18.656 17.344 -5.078 1 94.19 245 MET A O 1
ATOM 1782 N N . ALA A 1 246 ? 19.703 18.766 -6.461 1 94.5 246 ALA A N 1
ATOM 1783 C CA . ALA A 1 246 ? 20.781 17.859 -6.867 1 94.5 246 ALA A CA 1
ATOM 1784 C C . ALA A 1 246 ? 21.531 17.328 -5.652 1 94.5 246 ALA A C 1
ATOM 1786 O O . ALA A 1 246 ? 21.891 16.141 -5.602 1 94.5 246 ALA A O 1
ATOM 1787 N N . ALA A 1 247 ? 21.766 18.219 -4.66 1 96.38 247 ALA A N 1
ATOM 1788 C CA . ALA A 1 247 ? 22.5 17.797 -3.471 1 96.38 247 ALA A CA 1
ATOM 1789 C C . ALA A 1 247 ? 21.734 16.734 -2.691 1 96.38 247 ALA A C 1
ATOM 1791 O O . ALA A 1 247 ? 22.312 15.742 -2.244 1 96.38 247 ALA A O 1
ATOM 1792 N N . SER A 1 248 ? 20.469 16.938 -2.506 1 97.56 248 SER A N 1
ATOM 1793 C CA . SER A 1 248 ? 19.625 15.969 -1.811 1 97.56 248 SER A CA 1
ATOM 1794 C C . SER A 1 248 ? 19.547 14.656 -2.578 1 97.56 248 SER A C 1
ATOM 1796 O O . SER A 1 248 ? 19.594 13.578 -1.982 1 97.56 248 SER A O 1
ATOM 1798 N N . ALA A 1 249 ? 19.422 14.75 -3.904 1 97.25 249 ALA A N 1
ATOM 1799 C CA . ALA A 1 249 ? 19.344 13.562 -4.742 1 97.25 249 ALA A CA 1
ATOM 1800 C C . ALA A 1 249 ? 20.609 12.719 -4.637 1 97.25 249 ALA A C 1
ATOM 1802 O O . ALA A 1 249 ? 20.547 11.492 -4.543 1 97.25 249 ALA A O 1
ATOM 1803 N N . GLU A 1 250 ? 21.719 13.383 -4.695 1 97.88 250 GLU A N 1
ATOM 1804 C CA . GLU A 1 250 ? 23 12.68 -4.582 1 97.88 250 GLU A CA 1
ATOM 1805 C C . GLU A 1 250 ? 23.156 12.023 -3.213 1 97.88 250 GLU A C 1
ATOM 1807 O O . GLU A 1 250 ? 23.609 10.883 -3.109 1 97.88 250 GLU A O 1
ATOM 1812 N N . TYR A 1 251 ? 22.828 12.75 -2.166 1 98.5 251 TYR A N 1
ATOM 1813 C CA . TYR A 1 251 ? 22.938 12.211 -0.815 1 98.5 251 TYR A CA 1
ATOM 1814 C C . TYR A 1 251 ? 22 11.023 -0.625 1 98.5 251 TYR A C 1
ATOM 1816 O O . TYR A 1 251 ? 22.359 10.039 0.018 1 98.5 251 TYR A O 1
ATOM 1824 N N . LEU A 1 252 ? 20.766 11.125 -1.16 1 98.62 252 LEU A N 1
ATOM 1825 C CA . LEU A 1 252 ? 19.828 10.016 -1.128 1 98.62 252 LEU A CA 1
ATOM 1826 C C . LEU A 1 252 ? 20.422 8.766 -1.762 1 98.62 252 LEU A C 1
ATOM 1828 O O . LEU A 1 252 ? 20.359 7.68 -1.185 1 98.62 252 LEU A O 1
ATOM 1832 N N . ARG A 1 253 ? 21 8.883 -2.953 1 98.19 253 ARG A N 1
ATOM 1833 C CA . ARG A 1 253 ? 21.625 7.762 -3.645 1 98.19 253 ARG A CA 1
ATOM 1834 C C . ARG A 1 253 ? 22.766 7.168 -2.809 1 98.19 253 ARG A C 1
ATOM 1836 O O . ARG A 1 253 ? 22.922 5.945 -2.76 1 98.19 253 ARG A O 1
ATOM 1843 N N . LEU A 1 254 ? 23.516 8.055 -2.217 1 98.56 254 LEU A N 1
ATOM 1844 C CA . LEU A 1 254 ? 24.641 7.602 -1.405 1 98.56 254 LEU A CA 1
ATOM 1845 C C . LEU A 1 254 ? 24.156 6.797 -0.206 1 98.56 254 LEU A C 1
ATOM 1847 O O . LEU A 1 254 ? 24.719 5.742 0.104 1 98.56 254 LEU A O 1
ATOM 1851 N N . LEU A 1 255 ? 23.172 7.312 0.516 1 98.75 255 LEU A N 1
ATOM 1852 C CA . LEU A 1 255 ? 22.609 6.578 1.644 1 98.75 255 LEU A CA 1
ATOM 1853 C C . LEU A 1 255 ? 22.172 5.184 1.218 1 98.75 255 LEU A C 1
ATOM 1855 O O . LEU A 1 255 ? 22.5 4.195 1.88 1 98.75 255 LEU A O 1
ATOM 1859 N N . ARG A 1 256 ? 21.484 5.078 0.116 1 98.31 256 ARG A N 1
ATOM 1860 C CA . ARG A 1 256 ? 20.953 3.799 -0.35 1 98.31 256 ARG A CA 1
ATOM 1861 C C . ARG A 1 256 ? 22.078 2.873 -0.79 1 98.31 256 ARG A C 1
ATOM 1863 O O . ARG A 1 256 ? 22 1.654 -0.619 1 98.31 256 ARG A O 1
ATOM 1870 N N . ARG A 1 257 ? 23.156 3.422 -1.426 1 97.69 257 ARG A N 1
ATOM 1871 C CA . ARG A 1 257 ? 24.328 2.615 -1.766 1 97.69 257 ARG A CA 1
ATOM 1872 C C . ARG A 1 257 ? 24.938 1.988 -0.519 1 97.69 257 ARG A C 1
ATOM 1874 O O . ARG A 1 257 ? 25.562 0.931 -0.594 1 97.69 257 ARG A O 1
ATOM 1881 N N . HIS A 1 258 ? 24.797 2.668 0.592 1 98.06 258 HIS A N 1
ATOM 1882 C CA . HIS A 1 258 ? 25.281 2.154 1.864 1 98.06 258 HIS A CA 1
ATOM 1883 C C . HIS A 1 258 ? 24.219 1.326 2.578 1 98.06 258 HIS A C 1
ATOM 1885 O O . HIS A 1 258 ? 24.312 1.11 3.789 1 98.06 258 HIS A O 1
ATOM 1891 N N . ASN A 1 259 ? 23.141 0.911 1.855 1 97.5 259 ASN A N 1
ATOM 1892 C CA . ASN A 1 259 ? 22.078 0.039 2.32 1 97.5 259 ASN A CA 1
ATOM 1893 C C . ASN A 1 259 ? 21.25 0.703 3.418 1 97.5 259 ASN A C 1
ATOM 1895 O O . ASN A 1 259 ? 20.812 0.041 4.363 1 97.5 259 ASN A O 1
ATOM 1899 N N . VAL A 1 260 ? 21.141 2.016 3.414 1 98.62 260 VAL A N 1
ATOM 1900 C CA . VAL A 1 260 ? 20.234 2.766 4.285 1 98.62 260 VAL A CA 1
ATOM 1901 C C . VAL A 1 260 ? 19 3.201 3.496 1 98.62 260 VAL A C 1
ATOM 1903 O O . VAL A 1 260 ? 19.109 4 2.562 1 98.62 260 VAL A O 1
ATOM 1906 N N . ALA A 1 261 ? 17.859 2.613 3.879 1 98.81 261 ALA A N 1
ATOM 1907 C CA . ALA A 1 261 ? 16.641 3.088 3.252 1 98.81 261 ALA A CA 1
ATOM 1908 C C . ALA A 1 261 ? 16.422 4.578 3.518 1 98.81 261 ALA A C 1
ATOM 1910 O O . ALA A 1 261 ? 16.5 5.027 4.664 1 98.81 261 ALA A O 1
ATOM 1911 N N . ALA A 1 262 ? 16.234 5.355 2.482 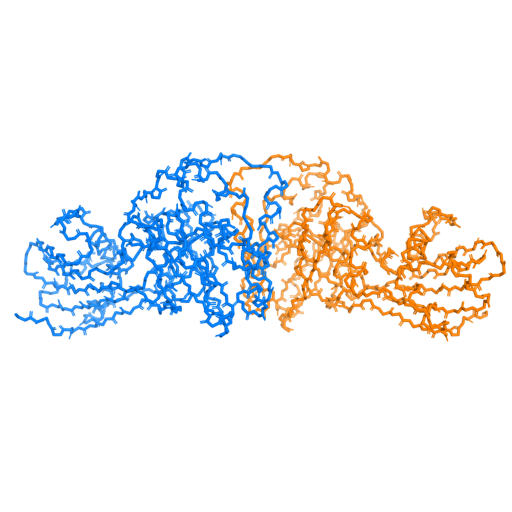1 98.81 262 ALA A N 1
ATOM 1912 C CA . ALA A 1 262 ? 16.047 6.801 2.594 1 98.81 262 ALA A CA 1
ATOM 1913 C C . ALA A 1 262 ? 15.109 7.316 1.505 1 98.81 262 ALA A C 1
ATOM 1915 O O . ALA A 1 262 ? 15.047 6.75 0.411 1 98.81 262 ALA A O 1
ATOM 1916 N N . THR A 1 263 ? 14.43 8.305 1.797 1 98.75 263 THR A N 1
ATOM 1917 C CA . THR A 1 263 ? 13.523 8.977 0.872 1 98.75 263 THR A CA 1
ATOM 1918 C C . THR A 1 263 ? 13.602 10.492 1.047 1 98.75 263 THR A C 1
ATOM 1920 O O . THR A 1 263 ? 14.117 10.984 2.055 1 98.75 263 THR A O 1
ATOM 1923 N N . LEU A 1 264 ? 13.164 11.219 0.004 1 98 264 LEU A N 1
ATOM 1924 C CA . LEU A 1 264 ? 12.844 12.625 0.24 1 98 264 LEU A CA 1
ATOM 1925 C C . LEU A 1 264 ? 11.789 12.766 1.329 1 98 264 LEU A C 1
ATOM 1927 O O . LEU A 1 264 ? 10.844 11.969 1.392 1 98 264 LEU A O 1
ATOM 1931 N N . SER A 1 265 ? 11.938 13.703 2.219 1 97.88 265 SER A N 1
ATOM 1932 C CA . SER A 1 265 ? 10.883 14.078 3.154 1 97.88 265 SER A CA 1
ATOM 1933 C C . SER A 1 265 ? 9.938 15.109 2.535 1 97.88 265 SER A C 1
ATOM 1935 O O . SER A 1 265 ? 10.328 16.25 2.303 1 97.88 265 SER A O 1
ATOM 1937 N N . GLY A 1 266 ? 8.664 14.703 2.34 1 95.38 266 GLY A N 1
ATOM 1938 C CA . GLY A 1 266 ? 7.762 15.555 1.582 1 95.38 266 GLY A CA 1
ATOM 1939 C C . GLY A 1 266 ? 8.273 15.867 0.187 1 95.38 266 GLY A C 1
ATOM 1940 O O . GLY A 1 266 ? 8.641 14.961 -0.563 1 95.38 266 GLY A O 1
ATOM 1941 N N . ALA A 1 267 ? 8.188 17.109 -0.134 1 94 267 ALA A N 1
ATOM 1942 C CA . ALA A 1 267 ? 8.68 17.562 -1.431 1 94 267 ALA A CA 1
ATOM 1943 C C . ALA A 1 267 ? 10.18 17.875 -1.37 1 94 267 ALA A C 1
ATOM 1945 O O . ALA A 1 267 ? 10.766 18.328 -2.355 1 94 267 ALA A O 1
ATOM 1946 N N . GLY A 1 268 ? 10.844 17.469 -0.287 1 94.31 268 GLY A N 1
ATOM 1947 C CA . GLY A 1 268 ? 12.234 17.844 -0.094 1 94.31 268 GLY A CA 1
ATOM 1948 C C . GLY A 1 268 ? 12.414 19.297 0.302 1 94.31 268 GLY A C 1
ATOM 1949 O O . GLY A 1 268 ? 11.438 19.984 0.602 1 94.31 268 GLY A O 1
ATOM 1950 N N . PRO A 1 269 ? 13.648 19.719 0.487 1 96.19 269 PRO A N 1
ATOM 1951 C CA . PRO A 1 269 ? 14.859 19 0.095 1 96.19 269 PRO A CA 1
ATOM 1952 C C . PRO A 1 269 ? 15.398 18.094 1.204 1 96.19 269 PRO A C 1
ATOM 1954 O O . PRO A 1 269 ? 16.375 17.375 1 1 96.19 269 PRO A O 1
ATOM 1957 N N . SER A 1 270 ? 14.805 18.062 2.387 1 97.94 270 SER A N 1
ATOM 1958 C CA . SER A 1 270 ? 15.25 17.172 3.457 1 97.94 270 SER A CA 1
ATOM 1959 C C . SER A 1 270 ? 15.039 15.711 3.092 1 97.94 270 SER A C 1
ATOM 1961 O O . SER A 1 270 ? 14.227 15.398 2.215 1 97.94 270 SER A O 1
ATOM 1963 N N . LEU A 1 271 ? 15.852 14.898 3.684 1 98.56 271 LEU A N 1
ATOM 1964 C CA . LEU A 1 271 ? 15.727 13.445 3.562 1 98.56 271 LEU A CA 1
ATOM 1965 C C . LEU A 1 271 ? 15.352 12.82 4.902 1 98.56 271 LEU A C 1
ATOM 1967 O O . LEU A 1 271 ? 15.648 13.383 5.961 1 98.56 271 LEU A O 1
ATOM 1971 N N . ILE A 1 272 ? 14.711 11.742 4.863 1 98.75 272 ILE A N 1
ATOM 1972 C CA . ILE A 1 272 ? 14.492 10.906 6.039 1 98.75 272 ILE A CA 1
ATOM 1973 C C . ILE A 1 272 ? 15.047 9.5 5.789 1 98.75 272 ILE A C 1
ATOM 1975 O O . ILE A 1 272 ? 14.812 8.914 4.73 1 98.75 272 ILE A O 1
ATOM 1979 N N . ALA A 1 273 ? 15.852 9.047 6.648 1 98.75 273 ALA A N 1
ATOM 1980 C CA . ALA A 1 273 ? 16.391 7.688 6.613 1 98.75 273 ALA A CA 1
ATOM 1981 C C . ALA A 1 273 ? 15.688 6.797 7.637 1 98.75 273 ALA A C 1
ATOM 1983 O O . ALA A 1 273 ? 15.398 7.23 8.75 1 98.75 273 ALA A O 1
ATOM 1984 N N . LEU A 1 274 ? 15.344 5.629 7.305 1 98.75 274 LEU A N 1
ATOM 1985 C CA . LEU A 1 274 ? 14.75 4.59 8.141 1 98.75 274 LEU A CA 1
ATOM 1986 C C . LEU A 1 274 ? 15.664 3.375 8.227 1 98.75 274 LEU A C 1
ATOM 1988 O O . LEU A 1 274 ? 16.047 2.801 7.203 1 98.75 274 LEU A O 1
ATOM 1992 N N . THR A 1 275 ? 16.031 2.977 9.406 1 98.31 275 THR A N 1
ATOM 1993 C CA . THR A 1 275 ? 16.969 1.863 9.555 1 98.31 275 THR A CA 1
ATOM 1994 C C . THR A 1 275 ? 16.734 1.146 10.883 1 98.31 275 THR A C 1
ATOM 1996 O O . THR A 1 275 ? 16.078 1.675 11.773 1 98.31 275 THR A O 1
ATOM 1999 N N . THR A 1 276 ? 17.188 -0.09 10.938 1 97.88 276 THR A N 1
ATOM 2000 C CA . THR A 1 276 ? 17.172 -0.81 12.203 1 97.88 276 THR A CA 1
ATOM 2001 C C . THR A 1 276 ? 18.562 -0.794 12.844 1 97.88 276 THR A C 1
ATOM 2003 O O . THR A 1 276 ? 18.75 -1.277 13.961 1 97.88 276 THR A O 1
ATOM 2006 N N . ALA A 1 277 ? 19.469 -0.239 12.117 1 96.5 277 ALA A N 1
ATOM 2007 C CA . ALA A 1 277 ? 20.812 -0.107 12.672 1 96.5 277 ALA A CA 1
ATOM 2008 C C . ALA A 1 277 ? 20.859 0.968 13.75 1 96.5 277 ALA A C 1
ATOM 2010 O O . ALA A 1 277 ? 20.109 1.941 13.703 1 96.5 277 ALA A O 1
ATOM 2011 N N . THR A 1 278 ? 21.781 0.851 14.672 1 94.38 278 THR A N 1
ATOM 2012 C CA . THR A 1 278 ? 21.891 1.761 15.812 1 94.38 278 THR A CA 1
ATOM 2013 C C . THR A 1 278 ? 22.531 3.08 15.391 1 94.38 278 THR A C 1
ATOM 2015 O O . THR A 1 278 ? 22.391 4.09 16.094 1 94.38 278 THR A O 1
ATOM 2018 N N . GLU A 1 279 ? 23.297 2.984 14.273 1 95.75 279 GLU A N 1
ATOM 2019 C CA . GLU A 1 279 ? 23.938 4.188 13.734 1 95.75 279 GLU A CA 1
ATOM 2020 C C . GLU A 1 279 ? 23.969 4.152 12.211 1 95.75 279 GLU A C 1
ATOM 2022 O O . GLU A 1 279 ? 23.922 3.078 11.602 1 95.75 279 GLU A O 1
ATOM 2027 N N . LEU A 1 280 ? 24.016 5.332 11.648 1 97.75 280 LEU A N 1
ATOM 2028 C CA . LEU A 1 280 ? 24.266 5.418 10.211 1 97.75 280 LEU A CA 1
ATOM 2029 C C . LEU A 1 280 ? 25.719 5.117 9.891 1 97.75 280 LEU A C 1
ATOM 2031 O O . LEU A 1 280 ? 26.609 5.328 10.727 1 97.75 280 LEU A O 1
ATOM 2035 N N . PRO A 1 281 ? 25.984 4.629 8.68 1 97.81 281 PRO A N 1
ATOM 2036 C CA . PRO A 1 281 ? 27.391 4.453 8.281 1 97.81 281 PRO A CA 1
ATOM 2037 C C . PRO A 1 281 ? 28.188 5.754 8.352 1 97.81 281 PRO A C 1
ATOM 2039 O O . PRO A 1 281 ? 27.703 6.801 7.91 1 97.81 281 PRO A O 1
ATOM 2042 N N . THR A 1 282 ? 29.375 5.664 8.883 1 97.38 282 THR A N 1
ATOM 2043 C CA . THR A 1 282 ? 30.219 6.824 9.117 1 97.38 282 THR A CA 1
ATOM 2044 C C . THR A 1 282 ? 30.422 7.613 7.824 1 97.38 282 THR A C 1
ATOM 2046 O O . THR A 1 282 ? 30.344 8.844 7.824 1 97.38 282 THR A O 1
ATOM 2049 N N . GLU A 1 283 ? 30.672 6.922 6.789 1 97.31 283 GLU A N 1
ATOM 2050 C CA . GLU A 1 283 ? 30.906 7.566 5.496 1 97.31 283 GLU A CA 1
ATOM 2051 C C . GLU A 1 283 ? 29.703 8.391 5.062 1 97.31 283 GLU A C 1
ATOM 2053 O O . GLU A 1 283 ? 29.859 9.469 4.492 1 97.31 283 GLU A O 1
ATOM 2058 N N . ALA A 1 284 ? 28.562 7.84 5.305 1 97.44 284 ALA A N 1
ATOM 2059 C CA . ALA A 1 284 ? 27.328 8.531 4.93 1 97.44 284 ALA A CA 1
ATOM 2060 C C . ALA A 1 284 ? 27.125 9.789 5.773 1 97.44 284 ALA A C 1
ATOM 2062 O O . ALA A 1 284 ? 26.703 10.82 5.262 1 97.44 284 ALA A O 1
ATOM 2063 N N . VAL A 1 285 ? 27.453 9.695 7.043 1 97.75 285 VAL A N 1
ATOM 2064 C CA . VAL A 1 285 ? 27.312 10.836 7.941 1 97.75 285 VAL A CA 1
ATOM 2065 C C . VAL A 1 285 ? 28.297 11.938 7.547 1 97.75 285 VAL A C 1
ATOM 2067 O O . VAL A 1 285 ? 27.938 13.109 7.473 1 97.75 285 VAL A O 1
ATOM 2070 N N . GLU A 1 286 ? 29.516 11.539 7.27 1 97.75 286 GLU A N 1
ATOM 2071 C CA . GLU A 1 286 ? 30.547 12.492 6.906 1 97.75 286 GLU A CA 1
ATOM 2072 C C . GLU A 1 286 ? 30.234 13.195 5.59 1 97.75 286 GLU A C 1
ATOM 2074 O O . GLU A 1 286 ? 30.422 14.398 5.457 1 97.75 286 GLU A O 1
ATOM 2079 N N . TYR A 1 287 ? 29.75 12.461 4.656 1 97.5 287 TYR A N 1
ATOM 2080 C CA . TYR A 1 287 ? 29.375 13.039 3.371 1 97.5 287 TYR A CA 1
ATOM 2081 C C . TYR A 1 287 ? 28.281 14.086 3.547 1 97.5 287 TYR A C 1
ATOM 2083 O O . TYR A 1 287 ? 28.375 15.188 2.998 1 97.5 287 TYR A O 1
ATOM 2091 N N . GLY A 1 288 ? 27.203 13.734 4.297 1 97.31 288 GLY A N 1
ATOM 2092 C CA . GLY A 1 288 ? 26.125 14.68 4.531 1 97.31 288 GLY A CA 1
ATOM 2093 C C . GLY A 1 288 ? 26.594 15.977 5.164 1 97.31 288 GLY A C 1
ATOM 2094 O O . GLY A 1 288 ? 26.25 17.062 4.688 1 97.31 288 GLY A O 1
ATOM 2095 N N . ALA A 1 289 ? 27.422 15.797 6.141 1 96.31 289 ALA A N 1
ATOM 2096 C CA . ALA A 1 289 ? 27.938 16.984 6.828 1 96.31 289 ALA A CA 1
ATOM 2097 C C . ALA A 1 289 ? 28.766 17.844 5.887 1 96.31 289 ALA A C 1
ATOM 2099 O O . ALA A 1 289 ? 28.656 19.062 5.895 1 96.31 289 ALA A O 1
ATOM 2100 N N . ALA A 1 290 ? 29.531 17.203 5.141 1 96.88 290 ALA A N 1
ATOM 2101 C CA . ALA A 1 290 ? 30.422 17.906 4.215 1 96.88 290 ALA A CA 1
ATOM 2102 C C . ALA A 1 290 ? 29.625 18.625 3.131 1 96.88 290 ALA A C 1
ATOM 2104 O O . ALA A 1 290 ? 30.125 19.578 2.518 1 96.88 290 ALA A O 1
ATOM 2105 N N . HIS A 1 291 ? 28.438 18.219 2.934 1 96.19 291 HIS A N 1
ATOM 2106 C CA . HIS A 1 291 ? 27.641 18.797 1.849 1 96.19 291 HIS A CA 1
ATOM 2107 C C . HIS A 1 291 ? 26.469 19.594 2.387 1 96.19 291 HIS A C 1
ATOM 2109 O O . HIS A 1 291 ? 25.453 19.75 1.703 1 96.19 291 HIS A O 1
ATOM 2115 N N . GLY A 1 292 ? 26.547 19.953 3.658 1 95.88 292 GLY A N 1
ATOM 2116 C CA . GLY A 1 292 ? 25.672 20.984 4.191 1 95.88 292 GLY A CA 1
ATOM 2117 C C . GLY A 1 292 ? 24.422 20.422 4.84 1 95.88 292 GLY A C 1
ATOM 2118 O O . GLY A 1 292 ? 23.469 21.156 5.102 1 95.88 292 GLY A O 1
ATOM 2119 N N . PHE A 1 293 ? 24.328 19.109 5.078 1 97.75 293 PHE A N 1
ATOM 2120 C CA . PHE A 1 293 ? 23.172 18.516 5.738 1 97.75 293 PHE A CA 1
ATOM 2121 C C . PHE A 1 293 ? 23.422 18.391 7.238 1 97.75 293 PHE A C 1
ATOM 2123 O O . PHE A 1 293 ? 24.5 17.984 7.668 1 97.75 293 PHE A O 1
ATOM 2130 N N . THR A 1 294 ? 22.453 18.844 7.984 1 97.56 294 THR A N 1
ATOM 2131 C CA . THR A 1 294 ? 22.422 18.516 9.406 1 97.56 294 THR A CA 1
ATOM 2132 C C . THR A 1 294 ? 21.672 17.203 9.641 1 97.56 294 THR A C 1
ATOM 2134 O O . THR A 1 294 ? 20.484 17.094 9.344 1 97.56 294 THR A O 1
ATOM 2137 N N . ILE A 1 295 ? 22.359 16.25 10.156 1 97.62 295 ILE A N 1
ATOM 2138 C CA . ILE A 1 295 ? 21.781 14.922 10.375 1 97.62 295 ILE A CA 1
ATOM 2139 C C . ILE A 1 295 ? 21.359 14.781 11.836 1 97.62 295 ILE A C 1
ATOM 2141 O O . ILE A 1 295 ? 22.172 14.969 12.742 1 97.62 295 ILE A O 1
ATOM 2145 N N . THR A 1 296 ? 20.156 14.484 12.062 1 96.38 296 THR A N 1
ATOM 2146 C CA . THR A 1 296 ? 19.625 14.383 13.414 1 96.38 296 THR A CA 1
ATOM 2147 C C . THR A 1 296 ? 18.828 13.094 13.586 1 96.38 296 THR A C 1
ATOM 2149 O O . THR A 1 296 ? 17.969 12.773 12.766 1 96.38 296 THR A O 1
ATOM 2152 N N . GLU A 1 297 ? 19.172 12.352 14.656 1 97.06 297 GLU A N 1
ATOM 2153 C CA . GLU A 1 297 ? 18.328 11.219 15.023 1 97.06 297 GLU A CA 1
ATOM 2154 C C . GLU A 1 297 ? 16.969 11.688 15.539 1 97.06 297 GLU A C 1
ATOM 2156 O O . GLU A 1 297 ? 16.891 12.648 16.312 1 97.06 297 GLU A O 1
ATOM 2161 N N . MET A 1 298 ? 15.922 11.047 15.039 1 96.38 298 MET A N 1
ATOM 2162 C CA . MET A 1 298 ? 14.547 11.383 15.414 1 96.38 298 MET A CA 1
ATOM 2163 C C . MET A 1 298 ? 13.797 10.141 15.883 1 96.38 298 MET A C 1
ATOM 2165 O O . MET A 1 298 ? 14.25 9.016 15.68 1 96.38 298 MET A O 1
ATOM 2169 N N . THR A 1 299 ? 12.734 10.336 16.609 1 97.44 299 THR A N 1
ATOM 2170 C CA . THR A 1 299 ? 11.719 9.32 16.859 1 97.44 299 THR A CA 1
ATOM 2171 C C . THR A 1 299 ? 10.383 9.734 16.25 1 97.44 299 THR A C 1
ATOM 2173 O O . THR A 1 299 ? 10.242 10.852 15.75 1 97.44 299 THR A O 1
ATOM 2176 N N . ALA A 1 300 ? 9.484 8.805 16.219 1 98.44 300 ALA A N 1
ATOM 2177 C CA . ALA A 1 300 ? 8.141 9.148 15.773 1 98.44 300 ALA A CA 1
ATOM 2178 C C . ALA A 1 300 ? 7.52 10.219 16.672 1 98.44 300 ALA A C 1
ATOM 2180 O O . ALA A 1 300 ? 7.66 10.172 17.891 1 98.44 300 ALA A O 1
ATOM 2181 N N . GLY A 1 301 ? 6.969 11.188 16.031 1 98.69 301 GLY A N 1
ATOM 2182 C CA . GLY A 1 301 ? 6.297 12.242 16.781 1 98.69 301 GLY A CA 1
ATOM 2183 C C . GLY A 1 301 ? 4.941 11.828 17.312 1 98.69 301 GLY A C 1
ATOM 2184 O O . GLY A 1 301 ? 4.344 10.867 16.828 1 98.69 301 GLY A O 1
ATOM 2185 N N . GLU A 1 302 ? 4.461 12.547 18.25 1 98.25 302 GLU A N 1
ATOM 2186 C CA . GLU A 1 302 ? 3.137 12.32 18.828 1 98.25 302 GLU A CA 1
ATOM 2187 C C . GLU A 1 302 ? 2.066 13.094 18.047 1 98.25 302 GLU A C 1
ATOM 2189 O O . GLU A 1 302 ? 2.377 14.039 17.328 1 98.25 302 GLU A O 1
ATOM 2194 N N . GLY A 1 303 ? 0.83 12.656 18.219 1 98.75 303 GLY A N 1
ATOM 2195 C CA . GLY A 1 303 ? -0.274 13.438 17.672 1 98.75 303 GLY A CA 1
ATOM 2196 C C . GLY A 1 303 ? -0.402 14.805 18.312 1 98.75 303 GLY A C 1
ATOM 2197 O O . GLY A 1 303 ? 0.155 15.055 19.391 1 98.75 303 GLY A O 1
ATOM 2198 N N . VAL A 1 304 ? -1.151 15.625 17.672 1 98.81 304 VAL A N 1
ATOM 2199 C CA . VAL A 1 304 ? -1.332 17 18.156 1 98.81 304 VAL A CA 1
ATOM 2200 C C . VAL A 1 304 ? -1.926 16.969 19.562 1 98.81 304 VAL A C 1
ATOM 2202 O O . VAL A 1 304 ? -2.795 16.141 19.859 1 98.81 304 VAL A O 1
ATOM 2205 N N . ARG A 1 305 ? -1.417 17.828 20.469 1 98.12 305 ARG A N 1
ATOM 2206 C CA . ARG A 1 305 ? -1.937 18.047 21.812 1 98.12 305 ARG A CA 1
ATOM 2207 C C . ARG A 1 305 ? -2.381 19.484 22.016 1 98.12 305 ARG A C 1
ATOM 2209 O O . ARG A 1 305 ? -1.741 20.406 21.516 1 98.12 305 ARG A O 1
ATOM 2216 N N . TRP A 1 306 ? -3.416 19.625 22.609 1 97.88 306 TRP A N 1
ATOM 2217 C CA . TRP A 1 306 ? -3.861 20.953 23.016 1 97.88 306 TRP A CA 1
ATOM 2218 C C . TRP A 1 306 ? -4.309 20.969 24.469 1 97.88 306 TRP A C 1
ATOM 2220 O O . TRP A 1 306 ? -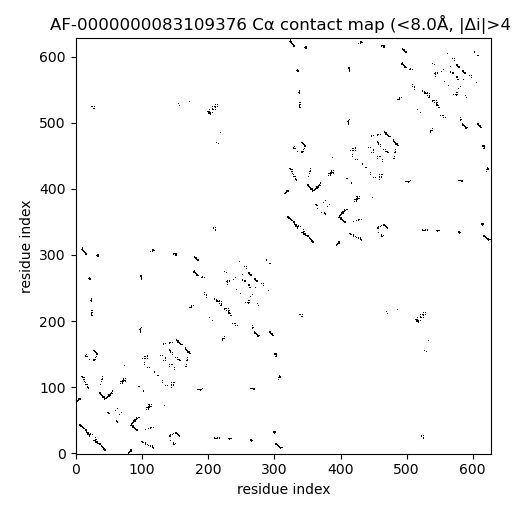4.617 19.922 25.031 1 97.88 306 TRP A O 1
ATOM 2230 N N . ALA A 1 307 ? -4.23 22.172 25.094 1 96.62 307 ALA A N 1
ATOM 2231 C CA . ALA A 1 307 ? -4.609 22.312 26.5 1 96.62 307 ALA A CA 1
ATOM 2232 C C . ALA A 1 307 ? -5.293 23.641 26.766 1 96.62 307 ALA A C 1
ATOM 2234 O O . ALA A 1 307 ? -4.895 24.672 26.203 1 96.62 307 ALA A O 1
ATOM 2235 N N . PRO A 1 308 ? -6.395 23.594 27.562 1 95.06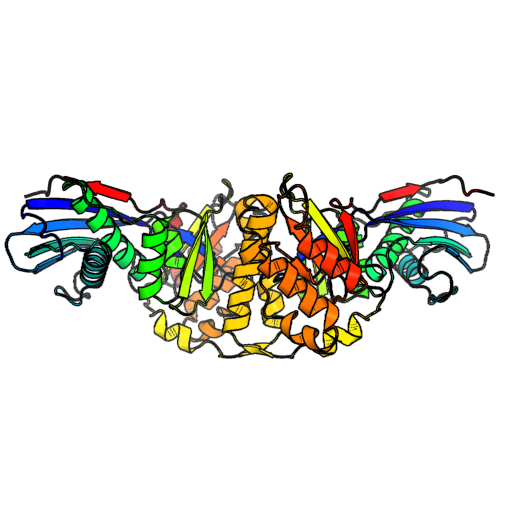 308 PRO A N 1
ATOM 2236 C CA . PRO A 1 308 ? -7.016 24.844 28.016 1 95.06 308 PRO A CA 1
ATOM 2237 C C . PRO A 1 308 ? -6.258 25.484 29.172 1 95.06 308 PRO A C 1
ATOM 2239 O O . PRO A 1 308 ? -5.668 24.781 30 1 95.06 308 PRO A O 1
ATOM 2242 N N . GLY A 1 309 ? -6.422 26.719 29.359 1 82.31 309 GLY A N 1
ATOM 2243 C CA . GLY A 1 309 ? -6.082 27.469 30.562 1 82.31 309 GLY A CA 1
ATOM 2244 C C . GLY A 1 309 ? -4.594 27.469 30.844 1 82.31 309 GLY A C 1
ATOM 2245 O O . GLY A 1 309 ? -4.18 27.312 32 1 82.31 309 GLY A O 1
ATOM 2246 N N . VAL A 1 310 ? -3.695 27.625 29.812 1 72.06 310 VAL A N 1
ATOM 2247 C CA . VAL A 1 310 ? -2.264 27.641 30.094 1 72.06 310 VAL A CA 1
ATOM 2248 C C . VAL A 1 310 ? -1.868 29 30.641 1 72.06 310 VAL A C 1
ATOM 2250 O O . VAL A 1 310 ? -2.504 30.016 30.344 1 72.06 310 VAL A O 1
ATOM 2253 N N . THR A 1 311 ? -1.159 29 31.766 1 62.09 311 THR A N 1
ATOM 2254 C CA . THR A 1 311 ? -0.643 30.234 32.312 1 62.09 311 THR A CA 1
ATOM 2255 C C . THR A 1 311 ? 0.29 30.938 31.344 1 62.09 311 THR A C 1
ATOM 2257 O O . THR A 1 311 ? 1.229 30.312 30.828 1 62.09 311 THR A O 1
ATOM 2260 N N . VAL A 1 312 ? -0.168 32.094 30.688 1 54.59 312 VAL A N 1
ATOM 2261 C CA . VAL A 1 312 ? 0.65 32.875 29.781 1 54.59 312 VAL A CA 1
ATOM 2262 C C . VAL A 1 312 ? 1.766 33.562 30.562 1 54.59 312 VAL A C 1
ATOM 2264 O O . VAL A 1 312 ? 1.512 34.219 31.594 1 54.59 312 VAL A O 1
ATOM 2267 N N . PRO A 1 313 ? 3.059 33.219 30.281 1 42.31 313 PRO A N 1
ATOM 2268 C CA . PRO A 1 313 ? 4.066 33.969 31.031 1 42.31 313 PRO A CA 1
ATOM 2269 C C . PRO A 1 313 ? 3.979 35.469 30.781 1 42.31 313 PRO A C 1
ATOM 2271 O O . PRO A 1 313 ? 3.736 35.906 29.656 1 42.31 313 PRO A O 1
ATOM 2274 N N . GLY A 1 314 ? 3.676 36.312 31.734 1 37.62 314 GLY A N 1
ATOM 2275 C CA . GLY A 1 314 ? 3.793 37.781 31.734 1 37.62 314 GLY A CA 1
ATOM 2276 C C . GLY A 1 314 ? 5.184 38.25 31.359 1 37.62 314 GLY A C 1
ATOM 2277 O O . GLY A 1 314 ? 6.16 37.531 31.5 1 37.62 314 GLY A O 1
ATOM 2278 N N . MET B 1 1 ? 26.547 -32.094 -15.609 1 75.75 1 MET B N 1
ATOM 2279 C CA . MET B 1 1 ? 25.609 -33.031 -16.234 1 75.75 1 MET B CA 1
ATOM 2280 C C . MET B 1 1 ? 24.359 -33.188 -15.375 1 75.75 1 MET B C 1
ATOM 2282 O O . MET B 1 1 ? 24.438 -33.156 -14.141 1 75.75 1 MET B O 1
ATOM 2286 N N . ALA B 1 2 ? 23.141 -33.125 -15.984 1 88.56 2 ALA B N 1
ATOM 2287 C CA . ALA B 1 2 ? 21.906 -33.281 -15.211 1 88.56 2 ALA B CA 1
ATOM 2288 C C . ALA B 1 2 ? 21.828 -34.656 -14.562 1 88.56 2 ALA B C 1
ATOM 2290 O O . ALA B 1 2 ? 22.219 -35.656 -15.172 1 88.56 2 ALA B O 1
ATOM 2291 N N . GLN B 1 3 ? 21.594 -34.719 -13.352 1 93.44 3 GLN B N 1
ATOM 2292 C CA . GLN B 1 3 ? 21.375 -35.969 -12.656 1 93.44 3 GLN B CA 1
ATOM 2293 C C . GLN B 1 3 ? 20.078 -36.656 -13.117 1 93.44 3 GLN B C 1
ATOM 2295 O O . GLN B 1 3 ? 19 -36.031 -13.078 1 93.44 3 GLN B O 1
ATOM 2300 N N . MET B 1 4 ? 20.156 -37.906 -13.57 1 95.75 4 MET B N 1
ATOM 2301 C CA . MET B 1 4 ? 19 -38.656 -14.031 1 95.75 4 MET B CA 1
ATOM 2302 C C . MET B 1 4 ? 18.281 -39.312 -12.852 1 95.75 4 MET B C 1
ATOM 2304 O O . MET B 1 4 ? 18.891 -40.062 -12.102 1 95.75 4 MET B O 1
ATOM 2308 N N . LEU B 1 5 ? 17.016 -39 -12.688 1 96.62 5 LEU B N 1
ATOM 2309 C CA . LEU B 1 5 ? 16.203 -39.625 -11.641 1 96.62 5 LEU B CA 1
ATOM 2310 C C . LEU B 1 5 ? 15.789 -41.031 -12.047 1 96.62 5 LEU B C 1
ATOM 2312 O O . LEU B 1 5 ? 15.477 -41.281 -13.219 1 96.62 5 LEU B O 1
ATOM 2316 N N . PRO B 1 6 ? 15.781 -41.938 -11.117 1 95.5 6 PRO B N 1
ATOM 2317 C CA . PRO B 1 6 ? 15.336 -43.281 -11.453 1 95.5 6 PRO B CA 1
ATOM 2318 C C . PRO B 1 6 ? 13.836 -43.344 -11.727 1 95.5 6 PRO B C 1
ATOM 2320 O O . PRO B 1 6 ? 13.07 -42.5 -11.258 1 95.5 6 PRO B O 1
ATOM 2323 N N . ALA B 1 7 ? 13.398 -44.375 -12.469 1 96.62 7 ALA B N 1
ATOM 2324 C CA . ALA B 1 7 ? 11.969 -44.656 -12.641 1 96.62 7 ALA B CA 1
ATOM 2325 C C . ALA B 1 7 ? 11.344 -45.156 -11.336 1 96.62 7 ALA B C 1
ATOM 2327 O O . ALA B 1 7 ? 12.023 -45.75 -10.508 1 96.62 7 ALA B O 1
ATOM 2328 N N . GLY B 1 8 ? 10.047 -44.781 -11.234 1 96.12 8 GLY B N 1
ATOM 2329 C CA . GLY B 1 8 ? 9.305 -45.344 -10.133 1 96.12 8 GLY B CA 1
ATOM 2330 C C . GLY B 1 8 ? 9.102 -44.375 -8.977 1 96.12 8 GLY B C 1
ATOM 2331 O O . GLY B 1 8 ? 8.406 -44.719 -8.008 1 96.12 8 GLY B O 1
ATOM 2332 N N . LEU B 1 9 ? 9.742 -43.219 -9.031 1 96.81 9 LEU B N 1
ATOM 2333 C CA . LEU B 1 9 ? 9.484 -42.219 -8 1 96.81 9 LEU B CA 1
ATOM 2334 C C . LEU B 1 9 ? 8.102 -41.594 -8.188 1 96.81 9 LEU B C 1
ATOM 2336 O O . LEU B 1 9 ? 7.676 -41.344 -9.32 1 96.81 9 LEU B O 1
ATOM 2340 N N . VAL B 1 10 ? 7.379 -41.344 -7.07 1 98 10 VAL B N 1
ATOM 2341 C CA . VAL B 1 10 ? 6.062 -40.719 -7.121 1 98 10 VAL B CA 1
ATOM 2342 C C . VAL B 1 10 ? 5.996 -39.562 -6.121 1 98 10 VAL B C 1
ATOM 2344 O O . VAL B 1 10 ? 6.5 -39.688 -5 1 98 10 VAL B O 1
ATOM 2347 N N . ALA B 1 11 ? 5.453 -38.531 -6.543 1 98.06 11 ALA B N 1
ATOM 2348 C CA . ALA B 1 11 ? 5.234 -37.344 -5.688 1 98.06 11 ALA B CA 1
ATOM 2349 C C . ALA B 1 11 ? 3.891 -36.688 -5.992 1 98.06 11 ALA B C 1
ATOM 2351 O O . ALA B 1 11 ? 3.281 -36.969 -7.031 1 98.06 11 ALA B O 1
ATOM 2352 N N . SER B 1 12 ? 3.4 -35.875 -5.074 1 98.38 12 SER B N 1
ATOM 2353 C CA . SER B 1 12 ? 2.158 -35.156 -5.27 1 98.38 12 SER B CA 1
ATOM 2354 C C . SER B 1 12 ? 2.316 -33.688 -4.859 1 98.38 12 SER B C 1
ATOM 2356 O O . SER B 1 12 ? 3.262 -33.344 -4.152 1 98.38 12 SER B O 1
ATOM 2358 N N . ALA B 1 13 ? 1.479 -32.875 -5.363 1 98.69 13 ALA B N 1
ATOM 2359 C CA . ALA B 1 13 ? 1.386 -31.484 -4.969 1 98.69 13 ALA B CA 1
ATOM 2360 C C . ALA B 1 13 ? -0.067 -31.016 -4.934 1 98.69 13 ALA B C 1
ATOM 2362 O O . ALA B 1 13 ? -0.893 -31.484 -5.723 1 98.69 13 ALA B O 1
ATOM 2363 N N . VAL B 1 14 ? -0.414 -30.203 -3.982 1 98.81 14 VAL B N 1
ATOM 2364 C CA . VAL B 1 14 ? -1.71 -29.547 -3.834 1 98.81 14 VAL B CA 1
ATOM 2365 C C . VAL B 1 14 ? -1.526 -28.031 -3.811 1 98.81 14 VAL B C 1
ATOM 2367 O O . VAL B 1 14 ? -0.712 -27.516 -3.045 1 98.81 14 VAL B O 1
ATOM 2370 N N . VAL B 1 15 ? -2.207 -27.375 -4.672 1 98.88 15 VAL B N 1
ATOM 2371 C CA . VAL B 1 15 ? -2.014 -25.922 -4.812 1 98.88 15 VAL B CA 1
ATOM 2372 C C . VAL B 1 15 ? -3.365 -25.219 -4.793 1 98.88 15 VAL B C 1
ATOM 2374 O O . VAL B 1 15 ? -4.328 -25.688 -5.402 1 98.88 15 VAL B O 1
ATOM 2377 N N . SER B 1 16 ? -3.447 -24.094 -4.109 1 98.88 16 SER B N 1
ATOM 2378 C CA . SER B 1 16 ? -4.668 -23.312 -3.957 1 98.88 16 SER B CA 1
ATOM 2379 C C . SER B 1 16 ? -4.906 -22.406 -5.164 1 98.88 16 SER B C 1
ATOM 2381 O O . SER B 1 16 ? -3.953 -21.953 -5.809 1 98.88 16 SER B O 1
ATOM 2383 N N . ALA B 1 17 ? -6.184 -22.141 -5.445 1 98.75 17 ALA B N 1
ATOM 2384 C CA . ALA B 1 17 ? -6.559 -21.031 -6.324 1 98.75 17 ALA B CA 1
ATOM 2385 C C . ALA B 1 17 ? -6.102 -19.703 -5.746 1 98.75 17 ALA B C 1
ATOM 2387 O O . ALA B 1 17 ? -5.672 -19.625 -4.59 1 98.75 17 ALA B O 1
ATOM 2388 N N . SER B 1 18 ? -6.145 -18.719 -6.578 1 98.56 18 SER B N 1
ATOM 2389 C CA . SER B 1 18 ? -5.734 -17.391 -6.105 1 98.56 18 SER B CA 1
ATOM 2390 C C . SER B 1 18 ? -6.539 -16.297 -6.781 1 98.56 18 SER B C 1
ATOM 2392 O O . SER B 1 18 ? -7.016 -16.469 -7.906 1 98.56 18 SER B O 1
ATOM 2394 N N . SER B 1 19 ? -6.797 -15.234 -6.078 1 98.31 19 SER B N 1
ATOM 2395 C CA . SER B 1 19 ? -7.262 -13.953 -6.598 1 98.31 19 SER B CA 1
ATOM 2396 C C . SER B 1 19 ? -6.141 -12.914 -6.605 1 98.31 19 SER B C 1
ATOM 2398 O O . SER B 1 19 ? -5.48 -12.703 -5.59 1 98.31 19 SER B O 1
ATOM 2400 N N . ALA B 1 20 ? -5.863 -12.375 -7.766 1 97.25 20 ALA B N 1
ATOM 2401 C CA . ALA B 1 20 ? -4.812 -11.367 -7.91 1 97.25 20 ALA B CA 1
ATOM 2402 C C . ALA B 1 20 ? -5.406 -9.992 -8.203 1 97.25 20 ALA B C 1
ATOM 2404 O O . ALA B 1 20 ? -6.629 -9.828 -8.242 1 97.25 20 ALA B O 1
ATOM 2405 N N . ASN B 1 21 ? -4.547 -8.945 -8.367 1 96.62 21 ASN B N 1
ATOM 2406 C CA . ASN B 1 21 ? -4.961 -7.562 -8.602 1 96.62 21 ASN B CA 1
ATOM 2407 C C . ASN B 1 21 ? -5.949 -7.086 -7.543 1 96.62 21 ASN B C 1
ATOM 2409 O O . ASN B 1 21 ? -6.824 -6.266 -7.828 1 96.62 21 ASN B O 1
ATOM 2413 N N . LEU B 1 22 ? -6.098 -7.645 -6.453 1 97.38 22 LEU B N 1
ATOM 2414 C CA . LEU B 1 22 ? -7.094 -7.363 -5.426 1 97.38 22 LEU B CA 1
ATOM 2415 C C . LEU B 1 22 ? -7.375 -5.867 -5.332 1 97.38 22 LEU B C 1
ATOM 2417 O O . LEU B 1 22 ? -6.867 -5.191 -4.438 1 97.38 22 LEU B O 1
ATOM 2421 N N . GLY B 1 23 ? -8.352 -5.441 -6.152 1 97.69 23 GLY B N 1
ATOM 2422 C CA . GLY B 1 23 ? -8.672 -4.023 -6.188 1 97.69 23 GLY B CA 1
ATOM 2423 C C . GLY B 1 23 ? -7.52 -3.166 -6.676 1 97.69 23 GLY B C 1
ATOM 2424 O O . GLY B 1 23 ? -7.047 -3.336 -7.801 1 97.69 23 GLY B O 1
ATOM 2425 N N . PRO B 1 24 ? -7.09 -2.312 -5.762 1 98.69 24 PRO B N 1
ATOM 2426 C CA . PRO B 1 24 ? -6.031 -1.388 -6.172 1 98.69 24 PRO B CA 1
ATOM 2427 C C . PRO B 1 24 ? -4.66 -2.055 -6.242 1 98.69 24 PRO B C 1
ATOM 2429 O O . PRO B 1 24 ? -3.682 -1.422 -6.648 1 98.69 24 PRO B O 1
ATOM 2432 N N . GLY B 1 25 ? -4.539 -3.293 -5.852 1 98.44 25 GLY B N 1
ATOM 2433 C CA . GLY B 1 25 ? -3.262 -3.984 -5.781 1 98.44 25 GLY B CA 1
ATOM 2434 C C . GLY B 1 25 ? -2.861 -4.633 -7.094 1 98.44 25 GLY B C 1
ATOM 2435 O O . GLY B 1 25 ? -2.51 -5.816 -7.125 1 98.44 25 GLY B O 1
ATOM 2436 N N . PHE B 1 26 ? -2.891 -3.857 -8.219 1 98.12 26 PHE B N 1
ATOM 2437 C CA . PHE B 1 26 ? -2.621 -4.348 -9.562 1 98.12 26 PHE B CA 1
ATOM 2438 C C . PHE B 1 26 ? -1.223 -4.945 -9.648 1 98.12 26 PHE B C 1
ATOM 2440 O O . PHE B 1 26 ? -0.23 -4.254 -9.414 1 98.12 26 PHE B O 1
ATOM 2447 N N . ASP B 1 27 ? -1.079 -6.266 -9.922 1 97.19 27 ASP B N 1
ATOM 2448 C CA . ASP B 1 27 ? 0.14 -7.051 -10.102 1 97.19 27 ASP B CA 1
ATOM 2449 C C . ASP B 1 27 ? 0.923 -7.16 -8.797 1 97.19 27 ASP B C 1
ATOM 2451 O O . ASP B 1 27 ? 2.123 -7.441 -8.812 1 97.19 27 ASP B O 1
ATOM 2455 N N . SER B 1 28 ? 0.23 -6.938 -7.668 1 98.25 28 SER B N 1
ATOM 2456 C CA . SER B 1 28 ? 1.025 -6.867 -6.445 1 98.25 28 SER B CA 1
ATOM 2457 C C . SER B 1 28 ? 0.326 -7.574 -5.289 1 98.25 28 SER B C 1
ATOM 2459 O O . SER B 1 28 ? 0.972 -8.258 -4.492 1 98.25 28 SER B O 1
ATOM 2461 N N . LEU B 1 29 ? -0.959 -7.352 -5.145 1 98.81 29 LEU B N 1
ATOM 2462 C CA . LEU B 1 29 ? -1.676 -7.961 -4.031 1 98.81 29 LEU B CA 1
ATOM 2463 C C . LEU B 1 29 ? -2.438 -9.203 -4.488 1 98.81 29 LEU B C 1
ATOM 2465 O O . LEU B 1 29 ? -3.137 -9.164 -5.504 1 98.81 29 LEU B O 1
ATOM 2469 N N . GLY B 1 30 ? -2.258 -10.273 -3.791 1 98.62 30 GLY B N 1
ATOM 2470 C CA . GLY B 1 30 ? -2.914 -11.539 -4.082 1 98.62 30 GLY B CA 1
ATOM 2471 C C . GLY B 1 30 ? -3.445 -12.234 -2.842 1 98.62 30 GLY B C 1
ATOM 2472 O O . GLY B 1 30 ? -3.064 -11.898 -1.72 1 98.62 30 GLY B O 1
ATOM 2473 N N . LEU B 1 31 ? -4.289 -13.172 -3.064 1 98.81 31 LEU B N 1
ATOM 2474 C CA . LEU B 1 31 ? -4.93 -13.945 -2.002 1 98.81 31 LEU B CA 1
ATOM 2475 C C . LEU B 1 31 ? -5.211 -15.375 -2.457 1 98.81 31 LEU B C 1
ATOM 2477 O O . LEU B 1 31 ? -5.895 -15.586 -3.461 1 98.81 31 LEU B O 1
ATOM 2481 N N . ALA B 1 32 ? -4.605 -16.297 -1.758 1 98.81 32 ALA B N 1
ATOM 2482 C CA . ALA B 1 32 ? -4.93 -17.703 -2.035 1 98.81 32 ALA B CA 1
ATOM 2483 C C . ALA B 1 32 ? -6.34 -18.031 -1.562 1 98.81 32 ALA B C 1
ATOM 2485 O O . ALA B 1 32 ? -6.797 -17.531 -0.532 1 98.81 32 ALA B O 1
ATOM 2486 N N . LEU B 1 33 ? -7.023 -18.859 -2.279 1 98.75 33 LEU B N 1
ATOM 2487 C CA . LEU B 1 33 ? -8.398 -19.234 -1.972 1 98.75 33 LEU B CA 1
ATOM 2488 C C . LEU B 1 33 ? -8.492 -20.734 -1.7 1 98.75 33 LEU B C 1
ATOM 2490 O O . LEU B 1 33 ? -7.734 -21.531 -2.266 1 98.75 33 LEU B O 1
ATOM 2494 N N . SER B 1 34 ? -9.469 -21.109 -0.901 1 98.06 34 SER B N 1
ATOM 2495 C CA . SER B 1 34 ? -9.609 -22.484 -0.454 1 98.06 34 SER B CA 1
ATOM 2496 C C . SER B 1 34 ? -10.258 -23.359 -1.53 1 98.06 34 SER B C 1
ATOM 2498 O O . SER B 1 34 ? -11.32 -23.938 -1.311 1 98.06 34 SER B O 1
ATOM 2500 N N . LEU B 1 35 ? -9.82 -23.391 -2.633 1 98.25 35 LEU B N 1
ATOM 2501 C CA . LEU B 1 35 ? -10.07 -24.219 -3.801 1 98.25 35 LEU B CA 1
ATOM 2502 C C . LEU B 1 35 ? -8.758 -24.734 -4.395 1 98.25 35 LEU B C 1
ATOM 2504 O O . LEU B 1 35 ? -7.844 -23.953 -4.656 1 98.25 35 LEU B O 1
ATOM 2508 N N . THR B 1 36 ? -8.641 -26.109 -4.578 1 98.62 36 THR B N 1
ATOM 2509 C CA . THR B 1 36 ? -7.289 -26.594 -4.848 1 98.62 36 THR B CA 1
ATOM 2510 C C . THR B 1 36 ? -7.273 -27.516 -6.059 1 98.62 36 THR B C 1
ATOM 2512 O O . THR B 1 36 ? -8.273 -28.172 -6.355 1 98.62 36 THR B O 1
ATOM 2515 N N . ASP B 1 37 ? -6.211 -27.516 -6.711 1 98.62 37 ASP B N 1
ATOM 2516 C CA . ASP B 1 37 ? -5.816 -28.531 -7.676 1 98.62 37 ASP B CA 1
ATOM 2517 C C . ASP B 1 37 ? -4.812 -29.516 -7.066 1 98.62 37 ASP B C 1
ATOM 2519 O O . ASP B 1 37 ? -4.047 -29.141 -6.172 1 98.62 37 ASP B O 1
ATOM 2523 N N . GLU B 1 38 ? -4.891 -30.734 -7.551 1 98.38 38 GLU B N 1
ATOM 2524 C CA . GLU B 1 38 ? -3.961 -31.766 -7.117 1 98.38 38 GLU B CA 1
ATOM 2525 C C . GLU B 1 38 ? -3.275 -32.438 -8.312 1 98.38 38 GLU B C 1
ATOM 2527 O O . GLU B 1 38 ? -3.916 -32.688 -9.328 1 98.38 38 GLU B O 1
ATOM 2532 N N . ILE B 1 39 ? -2.047 -32.719 -8.133 1 97.94 39 ILE B N 1
ATOM 2533 C CA . ILE B 1 39 ? -1.357 -33.469 -9.188 1 97.94 39 ILE B CA 1
ATOM 2534 C C . ILE B 1 39 ? -0.537 -34.594 -8.562 1 97.94 39 ILE B C 1
ATOM 2536 O O . ILE B 1 39 ? -0.102 -34.5 -7.414 1 97.94 39 ILE B O 1
ATOM 2540 N N . VAL B 1 40 ? -0.395 -35.625 -9.297 1 98.44 40 VAL B N 1
ATOM 2541 C CA . VAL B 1 40 ? 0.509 -36.719 -8.984 1 98.44 40 VAL B CA 1
ATOM 2542 C C . VAL B 1 40 ? 1.519 -36.906 -10.117 1 98.44 40 VAL B C 1
ATOM 2544 O O . VAL B 1 40 ? 1.14 -37 -11.289 1 98.44 40 VAL B O 1
ATOM 2547 N N . LEU B 1 41 ? 2.736 -36.906 -9.758 1 98.62 41 LEU B N 1
ATOM 2548 C CA . LEU B 1 41 ? 3.85 -37 -10.695 1 98.62 41 LEU B CA 1
ATOM 2549 C C . LEU B 1 41 ? 4.633 -38.312 -10.453 1 98.62 41 LEU B C 1
ATOM 2551 O O . LEU B 1 41 ? 5.031 -38.594 -9.328 1 98.62 41 LEU B O 1
ATOM 2555 N N . GLU B 1 42 ? 4.812 -39.031 -11.539 1 98.31 42 GLU B N 1
ATOM 2556 C CA . GLU B 1 42 ? 5.559 -40.312 -11.461 1 98.31 42 GLU B CA 1
ATOM 2557 C C . GLU B 1 42 ? 6.652 -40.375 -12.523 1 98.31 42 GLU B C 1
ATOM 2559 O O . GLU B 1 42 ? 6.414 -40.031 -13.688 1 98.31 42 GLU B O 1
ATOM 2564 N N . THR B 1 43 ? 7.836 -40.719 -12.102 1 98 43 THR B N 1
ATOM 2565 C CA . THR B 1 43 ? 8.891 -40.969 -13.078 1 98 43 THR B CA 1
ATOM 2566 C C . THR B 1 43 ? 8.773 -42.375 -13.648 1 98 43 THR B C 1
ATOM 2568 O O . THR B 1 43 ? 8.453 -43.344 -12.93 1 98 43 THR B O 1
ATOM 2571 N N . THR B 1 44 ? 8.992 -42.562 -14.953 1 98 44 THR B N 1
ATOM 2572 C CA . THR B 1 44 ? 8.945 -43.844 -15.648 1 98 44 THR B CA 1
ATOM 2573 C C . THR B 1 44 ? 10.195 -44.062 -16.5 1 98 44 THR B C 1
ATOM 2575 O O . THR B 1 44 ? 11.062 -43.188 -16.547 1 98 44 THR B O 1
ATOM 2578 N N . HIS B 1 45 ? 10.266 -45.25 -17.156 1 97.5 45 HIS B N 1
ATOM 2579 C CA . HIS B 1 45 ? 11.469 -45.594 -17.906 1 97.5 45 HIS B CA 1
ATOM 2580 C C . HIS B 1 45 ? 11.547 -44.812 -19.219 1 97.5 45 HIS B C 1
ATOM 2582 O O . HIS B 1 45 ? 12.625 -44.656 -19.781 1 97.5 45 HIS B O 1
ATOM 2588 N N . SER B 1 46 ? 10.484 -44.438 -19.703 1 97.19 46 SER B N 1
ATOM 2589 C CA . SER B 1 46 ? 10.445 -43.688 -20.938 1 97.19 46 SER B CA 1
ATOM 2590 C C . SER B 1 46 ? 9.055 -43.094 -21.188 1 97.19 46 SER B C 1
ATOM 2592 O O . SER B 1 46 ? 8.086 -43.531 -20.547 1 97.19 46 SER B O 1
ATOM 2594 N N . GLY B 1 47 ? 9.031 -41.969 -22.031 1 97.62 47 GLY B N 1
ATOM 2595 C CA . GLY B 1 47 ? 7.754 -41.469 -22.516 1 97.62 47 GLY B CA 1
ATOM 2596 C C . GLY B 1 47 ? 7.137 -40.438 -21.594 1 97.62 47 GLY B C 1
ATOM 2597 O O . GLY B 1 47 ? 7.691 -40.125 -20.547 1 97.62 47 GLY B O 1
ATOM 2598 N N . LEU B 1 48 ? 6.008 -39.844 -22.062 1 98.5 48 LEU B N 1
ATOM 2599 C CA . LEU B 1 48 ? 5.219 -38.875 -21.328 1 98.5 48 LEU B CA 1
ATOM 2600 C C . LEU B 1 48 ? 3.729 -39.188 -21.422 1 98.5 48 LEU B C 1
ATOM 2602 O O . LEU B 1 48 ? 3.193 -39.344 -22.516 1 98.5 48 LEU B O 1
ATOM 2606 N N . SER B 1 49 ? 3.102 -39.406 -20.344 1 98.38 49 SER B N 1
ATOM 2607 C CA . SER B 1 49 ? 1.652 -39.562 -20.25 1 98.38 49 SER B CA 1
ATOM 2608 C C . SER B 1 49 ? 1.036 -38.5 -19.344 1 98.38 49 SER B C 1
ATOM 2610 O O . SER B 1 49 ? 1.482 -38.312 -18.219 1 98.38 49 SER B O 1
ATOM 2612 N N . VAL B 1 50 ? 0.069 -37.75 -19.859 1 98.31 50 VAL B N 1
ATOM 2613 C CA . VAL B 1 50 ? -0.645 -36.719 -19.094 1 98.31 50 VAL B CA 1
ATOM 2614 C C . VAL B 1 50 ? -2.121 -37.094 -18.984 1 98.31 50 VAL B C 1
ATOM 2616 O O . VAL B 1 50 ? -2.793 -37.312 -20 1 98.31 50 VAL B O 1
ATOM 2619 N N . ILE B 1 51 ? -2.631 -37.25 -17.844 1 98.06 51 ILE B N 1
ATOM 2620 C CA . ILE B 1 51 ? -4.027 -37.562 -17.562 1 98.06 51 ILE B CA 1
ATOM 2621 C C . ILE B 1 51 ? -4.672 -36.438 -16.781 1 98.06 51 ILE B C 1
ATOM 2623 O O . ILE B 1 51 ? -4.168 -36.031 -15.727 1 98.06 51 ILE B O 1
ATOM 2627 N N . VAL B 1 52 ? -5.695 -35.906 -17.281 1 98.12 52 VAL B N 1
ATOM 2628 C CA . VAL B 1 52 ? -6.348 -34.75 -16.656 1 98.12 52 VAL B CA 1
ATOM 2629 C C . VAL B 1 52 ? -7.801 -35.094 -16.344 1 98.12 52 VAL B C 1
ATOM 2631 O O . VAL B 1 52 ? -8.531 -35.562 -17.219 1 98.12 52 VAL B O 1
ATOM 2634 N N . GLU B 1 53 ? -8.195 -34.906 -15.164 1 97.88 53 GLU B N 1
ATOM 2635 C CA . GLU B 1 53 ? -9.586 -35.031 -14.719 1 97.88 53 GLU B CA 1
ATOM 2636 C C . GLU B 1 53 ? -10.094 -33.688 -14.172 1 97.88 53 GLU B C 1
ATOM 2638 O O . GLU B 1 53 ? -9.32 -32.906 -13.656 1 97.88 53 GLU B O 1
ATOM 2643 N N . GLY B 1 54 ? -11.422 -33.469 -14.281 1 97.19 54 GLY B N 1
ATOM 2644 C CA . GLY B 1 54 ? -12.031 -32.281 -13.758 1 97.19 54 GLY B CA 1
ATOM 2645 C C . GLY B 1 54 ? -11.961 -31.094 -14.719 1 97.19 54 GLY B C 1
ATOM 2646 O O . GLY B 1 54 ? -12.18 -31.266 -15.922 1 97.19 54 GLY B O 1
ATOM 2647 N N . GLU B 1 55 ? -11.711 -29.938 -14.164 1 95 55 GLU B N 1
ATOM 2648 C CA . GLU B 1 55 ? -11.68 -28.719 -14.969 1 95 55 GLU B CA 1
ATOM 2649 C C . GLU B 1 55 ? -10.625 -28.812 -16.062 1 95 55 GLU B C 1
ATOM 2651 O O . GLU B 1 55 ? -9.477 -29.203 -15.805 1 95 55 GLU B O 1
ATOM 2656 N N . GLY B 1 56 ? -10.961 -28.516 -17.281 1 91.81 56 GLY B N 1
ATOM 2657 C CA . GLY B 1 56 ? -10.023 -28.453 -18.391 1 91.81 56 GLY B CA 1
ATOM 2658 C C . GLY B 1 56 ? -9.695 -29.797 -18.984 1 91.81 56 GLY B C 1
ATOM 2659 O O . GLY B 1 56 ? -8.906 -29.906 -19.922 1 91.81 56 GLY B O 1
ATOM 2660 N N . ALA B 1 57 ? -10.211 -30.938 -18.578 1 93.62 57 ALA B N 1
ATOM 2661 C CA . ALA B 1 57 ? -9.859 -32.312 -18.984 1 93.62 57 ALA B CA 1
ATOM 2662 C C . ALA B 1 57 ? -9.922 -32.438 -20.5 1 93.62 57 ALA B C 1
ATOM 2664 O O . ALA B 1 57 ? -9.086 -33.125 -21.094 1 93.62 57 ALA B O 1
ATOM 2665 N N . ASP B 1 58 ? -10.734 -31.797 -21.219 1 91.75 58 ASP B N 1
ATOM 2666 C CA . ASP B 1 58 ? -10.852 -31.953 -22.672 1 91.75 58 ASP B CA 1
ATOM 2667 C C . ASP B 1 58 ? -10.406 -30.688 -23.391 1 91.75 58 ASP B C 1
ATOM 2669 O O . ASP B 1 58 ? -10.688 -30.516 -24.578 1 91.75 58 ASP B O 1
ATOM 2673 N N . GLN B 1 59 ? -9.625 -29.922 -22.672 1 92.19 59 GLN B N 1
ATOM 2674 C CA . GLN B 1 59 ? -9.344 -28.625 -23.266 1 92.19 59 GLN B CA 1
ATOM 2675 C C . GLN B 1 59 ? -7.844 -28.328 -23.281 1 92.19 59 GLN B C 1
ATOM 2677 O O . GLN B 1 59 ? -7.371 -27.516 -24.078 1 92.19 59 GLN B O 1
ATOM 2682 N N . VAL B 1 60 ? -7.109 -28.969 -22.438 1 95.12 60 VAL B N 1
ATOM 2683 C CA . VAL B 1 60 ? -5.68 -28.672 -22.344 1 95.12 60 VAL B CA 1
ATOM 2684 C C . VAL B 1 60 ? -4.891 -29.703 -23.156 1 95.12 60 VAL B C 1
ATOM 2686 O O . VAL B 1 60 ? -5.34 -30.828 -23.359 1 95.12 60 VAL B O 1
ATOM 2689 N N . PRO B 1 61 ? -3.688 -29.312 -23.688 1 96.06 61 PRO B N 1
ATOM 2690 C CA . PRO B 1 61 ? -2.83 -30.297 -24.344 1 96.06 61 PRO B CA 1
ATOM 2691 C C . PRO B 1 61 ? -2.389 -31.422 -23.406 1 96.06 61 PRO B C 1
ATOM 2693 O O . PRO B 1 61 ? -2.268 -31.203 -22.188 1 96.06 61 PRO B O 1
ATOM 2696 N N . LEU B 1 62 ? -2.125 -32.594 -23.906 1 97 62 LEU B N 1
ATOM 2697 C CA . LEU B 1 62 ? -1.744 -33.75 -23.094 1 97 62 LEU B CA 1
ATOM 2698 C C . LEU B 1 62 ? -0.318 -34.188 -23.406 1 97 62 LEU B C 1
ATOM 2700 O O . LEU B 1 62 ? 0.032 -35.375 -23.234 1 97 62 LEU B O 1
ATOM 2704 N N . GLY B 1 63 ? 0.502 -33.312 -23.953 1 96.5 63 GLY B N 1
ATOM 2705 C CA . GLY B 1 63 ? 1.897 -33.562 -24.281 1 96.5 63 GLY B CA 1
ATOM 2706 C C . GLY B 1 63 ? 2.842 -32.562 -23.641 1 96.5 63 GLY B C 1
ATOM 2707 O O . GLY B 1 63 ? 2.576 -32.062 -22.547 1 96.5 63 GLY B O 1
ATOM 2708 N N . PRO B 1 64 ? 3.945 -32.312 -24.312 1 97 64 PRO B N 1
ATOM 2709 C CA . PRO B 1 64 ? 4.98 -31.469 -23.719 1 97 64 PRO B CA 1
ATOM 2710 C C . PRO B 1 64 ? 4.523 -30.016 -23.547 1 97 64 PRO B C 1
ATOM 2712 O O . PRO B 1 64 ? 5.121 -29.266 -22.781 1 97 64 PRO B O 1
ATOM 2715 N N . ASP B 1 65 ? 3.473 -29.656 -24.25 1 97.31 65 ASP B N 1
ATOM 2716 C CA . ASP B 1 65 ? 2.986 -28.281 -24.203 1 97.31 65 ASP B CA 1
ATOM 2717 C C . ASP B 1 65 ? 2.072 -28.062 -23 1 97.31 65 ASP B C 1
ATOM 2719 O O . ASP B 1 65 ? 1.674 -26.938 -22.719 1 97.31 65 ASP B O 1
ATOM 2723 N N . HIS B 1 66 ? 1.677 -29.156 -22.344 1 98.12 66 HIS B N 1
ATOM 2724 C CA . HIS B 1 66 ? 0.897 -29.016 -21.109 1 98.12 66 HIS B CA 1
ATOM 2725 C C . HIS B 1 66 ? 1.622 -28.156 -20.094 1 98.12 66 HIS B C 1
ATOM 2727 O O . HIS B 1 66 ? 2.799 -28.375 -19.797 1 98.12 66 HIS B O 1
ATOM 2733 N N . LEU B 1 67 ? 0.919 -27.188 -19.562 1 98 67 LEU B N 1
ATOM 2734 C CA . LEU B 1 67 ? 1.542 -26.172 -18.719 1 98 67 LEU B CA 1
ATOM 2735 C C . LEU B 1 67 ? 2.225 -26.812 -17.516 1 98 67 LEU B C 1
ATOM 2737 O O . LEU B 1 67 ? 3.328 -26.406 -17.141 1 98 67 LEU B O 1
ATOM 2741 N N . VAL B 1 68 ? 1.645 -27.797 -16.844 1 98.75 68 VAL B N 1
ATOM 2742 C CA . VAL B 1 68 ? 2.246 -28.5 -15.711 1 98.75 68 VAL B CA 1
ATOM 2743 C C . VAL B 1 68 ? 3.541 -29.172 -16.156 1 98.75 68 VAL B C 1
ATOM 2745 O O . VAL B 1 68 ? 4.539 -29.156 -15.422 1 98.75 68 VAL B O 1
ATOM 2748 N N . VAL B 1 69 ? 3.514 -29.75 -17.328 1 98.75 69 VAL B N 1
ATOM 2749 C CA . VAL B 1 69 ? 4.695 -30.438 -17.844 1 98.75 69 VAL B CA 1
ATOM 2750 C C . VAL B 1 69 ? 5.812 -29.422 -18.078 1 98.75 69 VAL B C 1
ATOM 2752 O O . VAL B 1 69 ? 6.965 -29.672 -17.719 1 98.75 69 VAL B O 1
ATOM 2755 N N . ARG B 1 70 ? 5.469 -28.312 -18.688 1 98.75 70 ARG B N 1
ATOM 2756 C CA . ARG B 1 70 ? 6.457 -27.25 -18.906 1 98.75 70 ARG B CA 1
ATOM 2757 C C . ARG B 1 70 ? 7.062 -26.797 -17.578 1 98.75 70 ARG B C 1
ATOM 2759 O O . ARG B 1 70 ? 8.258 -26.516 -17.516 1 98.75 70 ARG B O 1
ATOM 2766 N N . ALA B 1 71 ? 6.23 -26.672 -16.578 1 98.88 71 ALA B N 1
ATOM 2767 C CA . ALA B 1 71 ? 6.703 -26.266 -15.258 1 98.88 71 ALA B CA 1
ATOM 2768 C C . ALA B 1 71 ? 7.633 -27.328 -14.664 1 98.88 71 ALA B C 1
ATOM 2770 O O . ALA B 1 71 ? 8.633 -26.984 -14.023 1 98.88 71 ALA B O 1
ATOM 2771 N N . ILE B 1 72 ? 7.305 -28.578 -14.82 1 98.75 72 ILE B N 1
ATOM 2772 C CA . ILE B 1 72 ? 8.133 -29.688 -14.344 1 98.75 72 ILE B CA 1
ATOM 2773 C C . ILE B 1 72 ? 9.516 -29.609 -14.992 1 98.75 72 ILE B C 1
ATOM 2775 O O . ILE B 1 72 ? 10.539 -29.688 -14.305 1 98.75 72 ILE B O 1
ATOM 2779 N N . GLU B 1 73 ? 9.508 -29.406 -16.281 1 98.5 73 GLU B N 1
ATOM 2780 C CA . GLU B 1 73 ? 10.773 -29.281 -17.016 1 98.5 73 GLU B CA 1
ATOM 2781 C C . GLU B 1 73 ? 11.586 -28.094 -16.516 1 98.5 73 GLU B C 1
ATOM 2783 O O . GLU B 1 73 ? 12.812 -28.188 -16.391 1 98.5 73 GLU B O 1
ATOM 2788 N N . CYS B 1 74 ? 10.922 -27.047 -16.312 1 98.56 74 CYS B N 1
ATOM 2789 C CA . CYS B 1 74 ? 11.57 -25.859 -15.758 1 98.56 74 CYS B CA 1
ATOM 2790 C C . CYS B 1 74 ? 12.25 -26.172 -14.43 1 98.56 74 CYS B C 1
ATOM 2792 O O . CYS B 1 74 ? 13.391 -25.766 -14.203 1 98.56 74 CYS B O 1
ATOM 2794 N N . ALA B 1 75 ? 11.594 -26.875 -13.578 1 98.69 75 ALA B N 1
ATOM 2795 C CA . ALA B 1 75 ? 12.141 -27.25 -12.273 1 98.69 75 ALA B CA 1
ATOM 2796 C C . ALA B 1 75 ? 13.344 -28.172 -12.43 1 98.69 75 ALA B C 1
ATOM 2798 O O . ALA B 1 75 ? 14.359 -28 -11.75 1 98.69 75 ALA B O 1
ATOM 2799 N N . PHE B 1 76 ? 13.195 -29.156 -13.297 1 98.25 76 PHE B N 1
ATOM 2800 C CA . PHE B 1 76 ? 14.312 -30.062 -13.555 1 98.25 76 PHE B CA 1
ATOM 2801 C C . PHE B 1 76 ? 15.547 -29.297 -13.992 1 98.25 76 PHE B C 1
ATOM 2803 O O . PHE B 1 76 ? 16.641 -29.531 -13.492 1 98.25 76 PHE B O 1
ATOM 2810 N N . ASN B 1 77 ? 15.336 -28.391 -14.914 1 98.06 77 ASN B N 1
ATOM 2811 C CA . ASN B 1 77 ? 16.438 -27.562 -15.398 1 98.06 77 ASN B CA 1
ATOM 2812 C C . ASN B 1 77 ? 17.094 -26.766 -14.273 1 98.06 77 ASN B C 1
ATOM 2814 O O . ASN B 1 77 ? 18.312 -26.703 -14.172 1 98.06 77 ASN B O 1
ATOM 2818 N N . ALA B 1 78 ? 16.297 -26.156 -13.453 1 97.88 78 ALA B N 1
ATOM 2819 C CA . ALA B 1 78 ? 16.797 -25.328 -12.359 1 97.88 78 ALA B CA 1
ATOM 2820 C C . ALA B 1 78 ? 17.594 -26.156 -11.352 1 97.88 78 ALA B C 1
ATOM 2822 O O . ALA B 1 78 ? 18.547 -25.656 -10.75 1 97.88 78 ALA B O 1
ATOM 2823 N N . LEU B 1 79 ? 17.234 -27.422 -11.211 1 97.88 79 LEU B N 1
ATOM 2824 C CA . LEU B 1 79 ? 17.844 -28.281 -10.195 1 97.88 79 LEU B CA 1
ATOM 2825 C C . LEU B 1 79 ? 18.953 -29.141 -10.789 1 97.88 79 LEU B C 1
ATOM 2827 O O . LEU B 1 79 ? 19.641 -29.859 -10.062 1 97.88 79 LEU B O 1
ATOM 2831 N N . GLY B 1 80 ? 19.047 -29.016 -12.102 1 97.06 80 GLY B N 1
ATOM 2832 C CA . GLY B 1 80 ? 20.047 -29.844 -12.758 1 97.06 80 GLY B CA 1
ATOM 2833 C C . GLY B 1 80 ? 19.703 -31.328 -12.727 1 97.06 80 GLY B C 1
ATOM 2834 O O . GLY B 1 80 ? 20.578 -32.156 -12.523 1 97.06 80 GLY B O 1
ATOM 2835 N N . THR B 1 81 ? 18.453 -31.703 -12.844 1 97.19 81 THR B N 1
ATOM 2836 C CA . THR B 1 81 ? 17.984 -33.062 -12.844 1 97.19 81 THR B CA 1
ATOM 2837 C C . THR B 1 81 ? 17.156 -33.375 -14.094 1 97.19 81 THR B C 1
ATOM 2839 O O . THR B 1 81 ? 16.844 -32.438 -14.875 1 97.19 81 THR B O 1
ATOM 2842 N N . ARG B 1 82 ? 16.812 -34.656 -14.305 1 96.81 82 ARG B N 1
ATOM 2843 C CA . ARG B 1 82 ? 15.961 -35.094 -15.406 1 96.81 82 ARG B CA 1
ATOM 2844 C C . ARG B 1 82 ? 15.328 -36.438 -15.094 1 96.81 82 ARG B C 1
ATOM 2846 O O . ARG B 1 82 ? 15.805 -37.188 -14.227 1 96.81 82 ARG B O 1
ATOM 2853 N N . ALA B 1 83 ? 14.297 -36.719 -15.781 1 96.75 83 ALA B N 1
ATOM 2854 C CA . ALA B 1 83 ? 13.68 -38.031 -15.727 1 96.75 83 ALA B CA 1
ATOM 2855 C C . ALA B 1 83 ? 13.492 -38.594 -17.141 1 96.75 83 ALA B C 1
ATOM 2857 O O . ALA B 1 83 ? 13.148 -37.875 -18.062 1 96.75 83 ALA B O 1
ATOM 2858 N N . PRO B 1 84 ? 13.742 -39.906 -17.297 1 96.12 84 PRO B N 1
ATOM 2859 C CA . PRO B 1 84 ? 13.602 -40.5 -18.625 1 96.12 84 PRO B CA 1
ATOM 2860 C C . PRO B 1 84 ? 12.156 -40.5 -19.125 1 96.12 84 PRO B C 1
ATOM 2862 O O . PRO B 1 84 ? 11.914 -40.469 -20.328 1 96.12 84 PRO B O 1
ATOM 2865 N N . GLY B 1 85 ? 11.211 -40.625 -18.266 1 98.12 85 GLY B N 1
ATOM 2866 C CA . GLY B 1 85 ? 9.789 -40.625 -18.547 1 98.12 85 GLY B CA 1
ATOM 2867 C C . GLY B 1 85 ? 8.945 -40.094 -17.406 1 98.12 85 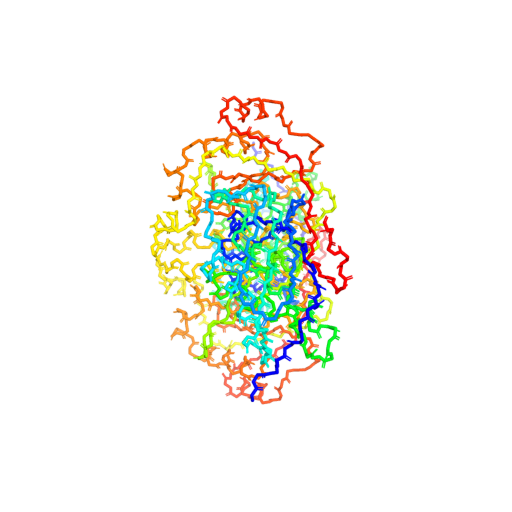GLY B C 1
ATOM 2868 O O . GLY B 1 85 ? 9.398 -40.062 -16.25 1 98.12 85 GLY B O 1
ATOM 2869 N N . LEU B 1 86 ? 7.762 -39.656 -17.734 1 98.5 86 LEU B N 1
ATOM 2870 C CA . LEU B 1 86 ? 6.895 -39.062 -16.719 1 98.5 86 LEU B CA 1
ATOM 2871 C C . LEU B 1 86 ? 5.445 -39.5 -16.938 1 98.5 86 LEU B C 1
ATOM 2873 O O . LEU B 1 86 ? 4.988 -39.625 -18.078 1 98.5 86 LEU B O 1
ATOM 2877 N N . VAL B 1 87 ? 4.738 -39.781 -15.922 1 98.5 87 VAL B N 1
ATOM 2878 C CA . VAL B 1 87 ? 3.279 -39.781 -15.891 1 98.5 87 VAL B CA 1
ATOM 2879 C C . VAL B 1 87 ? 2.777 -38.656 -15 1 98.5 87 VAL B C 1
ATOM 2881 O O . VAL B 1 87 ? 3.146 -38.562 -13.828 1 98.5 87 VAL B O 1
ATOM 2884 N N . VAL B 1 88 ? 2.02 -37.781 -15.555 1 98.5 88 VAL B N 1
ATOM 2885 C CA . VAL B 1 88 ? 1.455 -36.625 -14.852 1 98.5 88 VAL B CA 1
ATOM 2886 C C . VAL B 1 88 ? -0.061 -36.781 -14.75 1 98.5 88 VAL B C 1
ATOM 2888 O O . VAL B 1 88 ? -0.758 -36.812 -15.766 1 98.5 88 VAL B O 1
ATOM 2891 N N . ARG B 1 89 ? -0.587 -36.906 -13.602 1 98.25 89 ARG B N 1
ATOM 2892 C CA . ARG B 1 89 ? -2.023 -36.969 -13.359 1 98.25 89 ARG B CA 1
ATOM 2893 C C . ARG B 1 89 ? -2.529 -35.719 -12.664 1 98.25 89 ARG B C 1
ATOM 2895 O O . ARG B 1 89 ? -2.066 -35.375 -11.578 1 98.25 89 ARG B O 1
ATOM 2902 N N . CYS B 1 90 ? -3.42 -35.062 -13.289 1 98.25 90 CYS B N 1
ATOM 2903 C CA . CYS B 1 90 ? -3.977 -33.844 -12.766 1 98.25 90 CYS B CA 1
ATOM 2904 C C . CYS B 1 90 ? -5.441 -34 -12.391 1 98.25 90 CYS B C 1
ATOM 2906 O O . CYS B 1 90 ? -6.223 -34.562 -13.156 1 98.25 90 CYS B O 1
ATOM 2908 N N . ARG B 1 91 ? -5.809 -33.625 -11.227 1 98.31 91 ARG B N 1
ATOM 2909 C CA . ARG B 1 91 ? -7.191 -33.438 -10.812 1 98.31 91 ARG B CA 1
ATOM 2910 C C . ARG B 1 91 ? -7.477 -31.953 -10.547 1 98.31 91 ARG B C 1
ATOM 2912 O O . ARG B 1 91 ? -7.102 -31.422 -9.5 1 98.31 91 ARG B O 1
ATOM 2919 N N . ASN B 1 92 ? -8.133 -31.312 -11.461 1 98.19 92 ASN B N 1
ATOM 2920 C CA . ASN B 1 92 ? -8.328 -29.875 -11.438 1 98.19 92 ASN B CA 1
ATOM 2921 C C . ASN B 1 92 ? -9.711 -29.5 -10.906 1 98.19 92 ASN B C 1
ATOM 2923 O O . ASN B 1 92 ? -10.727 -30.016 -11.383 1 98.19 92 ASN B O 1
ATOM 2927 N N . ALA B 1 93 ? -9.734 -28.641 -9.906 1 98.06 93 ALA B N 1
ATOM 2928 C CA . ALA B 1 93 ? -10.992 -28.094 -9.391 1 98.06 93 ALA B CA 1
ATOM 2929 C C . ALA B 1 93 ? -11.102 -26.594 -9.695 1 98.06 93 ALA B C 1
ATOM 2931 O O . ALA B 1 93 ? -12.195 -26.031 -9.68 1 98.06 93 ALA B O 1
ATOM 2932 N N . ILE B 1 94 ? -10.031 -25.891 -9.961 1 97.94 94 ILE B N 1
ATOM 2933 C CA . ILE B 1 94 ? -9.992 -24.453 -10.203 1 97.94 94 ILE B CA 1
ATOM 2934 C C . ILE B 1 94 ? -10.484 -24.156 -11.625 1 97.94 94 ILE B C 1
ATOM 2936 O O . ILE B 1 94 ? -9.883 -24.609 -12.602 1 97.94 94 ILE B O 1
ATOM 2940 N N . PRO B 1 95 ? -11.586 -23.391 -11.75 1 95.94 95 PRO B N 1
ATOM 2941 C CA . PRO B 1 95 ? -12.086 -23.062 -13.086 1 95.94 95 PRO B CA 1
ATOM 2942 C C . PRO B 1 95 ? -11.039 -22.344 -13.938 1 95.94 95 PRO B C 1
ATOM 2944 O O . PRO B 1 95 ? -10.359 -21.438 -13.461 1 95.94 95 PRO B O 1
ATOM 2947 N N . HIS B 1 96 ? -10.859 -22.797 -15.188 1 94.56 96 HIS B N 1
ATOM 2948 C CA . HIS B 1 96 ? -9.891 -22.203 -16.109 1 94.56 96 HIS B CA 1
ATOM 2949 C C . HIS B 1 96 ? -10.43 -20.906 -16.703 1 94.56 96 HIS B C 1
ATOM 2951 O O . HIS B 1 96 ? -11.625 -20.797 -16.984 1 94.56 96 HIS B O 1
ATOM 2957 N N . SER B 1 97 ? -9.547 -19.922 -16.812 1 92.44 97 SER B N 1
ATOM 2958 C CA . SER B 1 97 ? -9.828 -18.672 -17.5 1 92.44 97 SER B CA 1
ATOM 2959 C C . SER B 1 97 ? -10.977 -17.922 -16.844 1 92.44 97 SER B C 1
ATOM 2961 O O . SER B 1 97 ? -11.844 -17.359 -17.531 1 92.44 97 SER B O 1
ATOM 2963 N N . ARG B 1 98 ? -11.031 -17.969 -15.523 1 94.5 98 ARG B N 1
ATOM 2964 C CA . ARG B 1 98 ? -12.109 -17.297 -14.797 1 94.5 98 ARG B CA 1
ATOM 2965 C C . ARG B 1 98 ? -11.555 -16.328 -13.766 1 94.5 98 ARG B C 1
ATOM 2967 O O . ARG B 1 98 ? -12.297 -15.797 -12.938 1 94.5 98 ARG B O 1
ATOM 2974 N N . GLY B 1 99 ? -10.281 -16.141 -13.75 1 95.25 99 GLY B N 1
ATOM 2975 C CA . GLY B 1 99 ? -9.68 -15.195 -12.828 1 95.25 99 GLY B CA 1
ATOM 2976 C C . GLY B 1 99 ? -9.367 -15.797 -11.469 1 95.25 99 GLY B C 1
ATOM 2977 O O . GLY B 1 99 ? -9.312 -15.086 -10.469 1 95.25 99 GLY B O 1
ATOM 2978 N N . LEU B 1 100 ? -9.172 -17.078 -11.406 1 97.75 100 LEU B N 1
ATOM 2979 C CA . LEU B 1 100 ? -8.93 -17.75 -10.133 1 97.75 100 LEU B CA 1
ATOM 2980 C C . LEU B 1 100 ? -7.531 -18.359 -10.094 1 97.75 100 LEU B C 1
ATOM 2982 O O . LEU B 1 100 ? -7.285 -19.312 -9.344 1 97.75 100 LEU B O 1
ATOM 2986 N N . GLY B 1 101 ? -6.656 -17.938 -10.953 1 97.31 101 GLY B N 1
ATOM 2987 C CA . GLY B 1 101 ? -5.242 -18.281 -10.906 1 97.31 101 GLY B CA 1
ATOM 2988 C C . GLY B 1 101 ? -4.969 -19.719 -11.328 1 97.31 101 GLY B C 1
ATOM 2989 O O . GLY B 1 101 ? -4.027 -20.344 -10.844 1 97.31 101 GLY B O 1
ATOM 2990 N N . SER B 1 102 ? -5.805 -20.266 -12.211 1 97.31 102 SER B N 1
ATOM 2991 C CA . SER B 1 102 ? -5.621 -21.656 -12.633 1 97.31 102 SER B CA 1
ATOM 2992 C C . SER B 1 102 ? -4.258 -21.859 -13.289 1 97.31 102 SER B C 1
ATOM 2994 O O . SER B 1 102 ? -3.615 -22.891 -13.094 1 97.31 102 SER B O 1
ATOM 2996 N N . SER B 1 103 ? -3.832 -20.906 -14.109 1 96.62 103 SER B N 1
ATOM 2997 C CA . SER B 1 103 ? -2.527 -21.031 -14.758 1 96.62 103 SER B CA 1
ATOM 2998 C C . SER B 1 103 ? -1.399 -21.016 -13.734 1 96.62 103 SER B C 1
ATOM 3000 O O . SER B 1 103 ? -0.507 -21.859 -13.773 1 96.62 103 SER B O 1
ATOM 3002 N N . ALA B 1 104 ? -1.45 -20.062 -12.836 1 97.88 104 ALA B N 1
ATOM 3003 C CA . ALA B 1 104 ? -0.436 -20 -11.789 1 97.88 104 ALA B CA 1
ATOM 3004 C C . ALA B 1 104 ? -0.433 -21.281 -10.953 1 97.88 104 ALA B C 1
ATOM 3006 O O . ALA B 1 104 ? 0.63 -21.797 -10.602 1 97.88 104 ALA B O 1
ATOM 3007 N N . ALA B 1 105 ? -1.589 -21.75 -10.617 1 98.69 105 ALA B N 1
ATOM 3008 C CA . ALA B 1 105 ? -1.695 -22.984 -9.844 1 98.69 105 ALA B CA 1
ATOM 3009 C C . ALA B 1 105 ? -1.054 -24.156 -10.594 1 98.69 105 ALA B C 1
ATOM 3011 O O . ALA B 1 105 ? -0.353 -24.969 -9.992 1 98.69 105 ALA B O 1
ATOM 3012 N N . ALA B 1 106 ? -1.312 -24.219 -11.867 1 98.56 106 ALA B N 1
ATOM 3013 C CA . ALA B 1 106 ? -0.723 -25.281 -12.688 1 98.56 106 ALA B CA 1
ATOM 3014 C C . ALA B 1 106 ? 0.801 -25.234 -12.633 1 98.56 106 ALA B C 1
ATOM 3016 O O . ALA B 1 106 ? 1.454 -26.25 -12.406 1 98.56 106 ALA B O 1
ATOM 3017 N N . VAL B 1 107 ? 1.319 -24.062 -12.844 1 98.81 107 VAL B N 1
ATOM 3018 C CA . VAL B 1 107 ? 2.768 -23.891 -12.859 1 98.81 107 VAL B CA 1
ATOM 3019 C C . VAL B 1 107 ? 3.35 -24.25 -11.492 1 98.81 107 VAL B C 1
ATOM 3021 O O . VAL B 1 107 ? 4.293 -25.031 -11.398 1 98.81 107 VAL B O 1
ATOM 3024 N N . VAL B 1 108 ? 2.795 -23.688 -10.438 1 98.94 108 VAL B N 1
ATOM 3025 C CA . VAL B 1 108 ? 3.287 -23.922 -9.078 1 98.94 108 VAL B CA 1
ATOM 3026 C C . VAL B 1 108 ? 3.189 -25.406 -8.742 1 98.94 108 VAL B C 1
ATOM 3028 O O . VAL B 1 108 ? 4.074 -25.953 -8.086 1 98.94 108 VAL B O 1
ATOM 3031 N N . SER B 1 109 ? 2.15 -26.109 -9.156 1 98.69 109 SER B N 1
ATOM 3032 C CA . SER B 1 109 ? 1.986 -27.531 -8.891 1 98.69 109 SER B CA 1
ATOM 3033 C C . SER B 1 109 ? 3.109 -28.344 -9.523 1 98.69 109 SER B C 1
ATOM 3035 O O . SER B 1 109 ? 3.648 -29.25 -8.898 1 98.69 109 SER B O 1
ATOM 3037 N N . GLY B 1 110 ? 3.393 -28.016 -10.797 1 98.75 110 GLY B N 1
ATOM 3038 C CA . GLY B 1 110 ? 4.48 -28.719 -11.461 1 98.75 110 GLY B CA 1
ATOM 3039 C C . GLY B 1 110 ? 5.82 -28.531 -10.773 1 98.75 110 GLY B C 1
ATOM 3040 O O . GLY B 1 110 ? 6.555 -29.5 -10.562 1 98.75 110 GLY B O 1
ATOM 3041 N N . LEU B 1 111 ? 6.137 -27.266 -10.453 1 98.88 111 LEU B N 1
ATOM 3042 C CA . LEU B 1 111 ? 7.387 -26.969 -9.758 1 98.88 111 LEU B CA 1
ATOM 3043 C C . LEU B 1 111 ? 7.457 -27.719 -8.43 1 98.88 111 LEU B C 1
ATOM 3045 O O . LEU B 1 111 ? 8.461 -28.359 -8.125 1 98.88 111 LEU B O 1
ATOM 3049 N N . ALA B 1 112 ? 6.383 -27.656 -7.68 1 98.81 112 ALA B N 1
ATOM 3050 C CA . ALA B 1 112 ? 6.344 -28.219 -6.34 1 98.81 112 ALA B CA 1
ATOM 3051 C C . ALA B 1 112 ? 6.406 -29.75 -6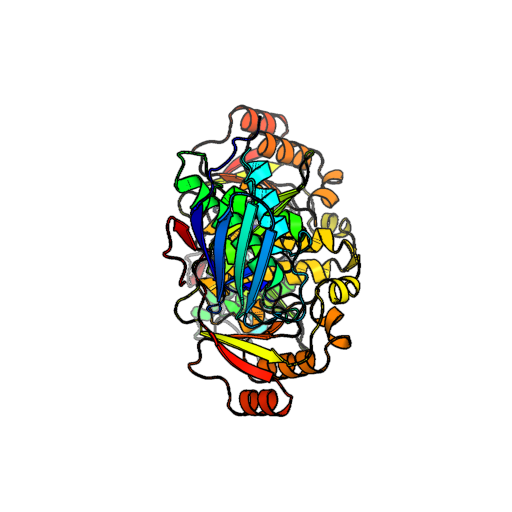.391 1 98.81 112 ALA B C 1
ATOM 3053 O O . ALA B 1 112 ? 6.996 -30.375 -5.512 1 98.81 112 ALA B O 1
ATOM 3054 N N . ALA B 1 113 ? 5.75 -30.359 -7.332 1 98.56 113 ALA B N 1
ATOM 3055 C CA . ALA B 1 113 ? 5.773 -31.812 -7.465 1 98.56 113 ALA B CA 1
ATOM 3056 C C . ALA B 1 113 ? 7.203 -32.312 -7.656 1 98.56 113 ALA B C 1
ATOM 3058 O O . ALA B 1 113 ? 7.555 -33.406 -7.164 1 98.56 113 ALA B O 1
ATOM 3059 N N . VAL B 1 114 ? 7.992 -31.594 -8.422 1 98.5 114 VAL B N 1
ATOM 3060 C CA . VAL B 1 114 ? 9.383 -31.984 -8.633 1 98.5 114 VAL B CA 1
ATOM 3061 C C . VAL B 1 114 ? 10.133 -31.969 -7.297 1 98.5 114 VAL B C 1
ATOM 3063 O O . VAL B 1 114 ? 10.992 -32.812 -7.055 1 98.5 114 VAL B O 1
ATOM 3066 N N . ASN B 1 115 ? 9.867 -30.969 -6.418 1 98.12 115 ASN B N 1
ATOM 3067 C CA . ASN B 1 115 ? 10.422 -30.984 -5.07 1 98.12 115 ASN B CA 1
ATOM 3068 C C . ASN B 1 115 ? 10.141 -32.312 -4.375 1 98.12 115 ASN B C 1
ATOM 3070 O O . ASN B 1 115 ? 11.023 -32.875 -3.715 1 98.12 115 ASN B O 1
ATOM 3074 N N . GLY B 1 116 ? 8.898 -32.844 -4.516 1 97.19 116 GLY B N 1
ATOM 3075 C CA . GLY B 1 116 ? 8.555 -34.125 -3.934 1 97.19 116 GLY B CA 1
ATOM 3076 C C . GLY B 1 116 ? 9.375 -35.25 -4.5 1 97.19 116 GLY B C 1
ATOM 3077 O O . GLY B 1 116 ? 9.719 -36.188 -3.777 1 97.19 116 GLY B O 1
ATOM 3078 N N . LEU B 1 117 ? 9.648 -35.25 -5.754 1 97.12 117 LEU B N 1
ATOM 3079 C CA . LEU B 1 117 ? 10.453 -36.281 -6.383 1 97.12 117 LEU B CA 1
ATOM 3080 C C . LEU B 1 117 ? 11.883 -36.25 -5.863 1 97.12 117 LEU B C 1
ATOM 3082 O O . LEU B 1 117 ? 12.398 -37.281 -5.391 1 97.12 117 LEU B O 1
ATOM 3086 N N . VAL B 1 118 ? 12.516 -35.062 -5.926 1 96.75 118 VAL B N 1
ATOM 3087 C CA . VAL B 1 118 ? 13.945 -34.969 -5.656 1 96.75 118 VAL B CA 1
ATOM 3088 C C . VAL B 1 118 ? 14.203 -35.156 -4.164 1 96.75 118 VAL B C 1
ATOM 3090 O O . VAL B 1 118 ? 15.32 -35.469 -3.756 1 96.75 118 VAL B O 1
ATOM 3093 N N . ALA B 1 119 ? 13.188 -34.875 -3.418 1 95.62 119 ALA B N 1
ATOM 3094 C CA . ALA B 1 119 ? 13.312 -35.125 -1.983 1 95.62 119 ALA B CA 1
ATOM 3095 C C . ALA B 1 119 ? 13.609 -36.594 -1.7 1 95.62 119 ALA B C 1
ATOM 3097 O O . ALA B 1 119 ? 14.094 -36.938 -0.621 1 95.62 119 ALA B O 1
ATOM 3098 N N . GLN B 1 120 ? 13.359 -37.469 -2.645 1 95.06 120 GLN B N 1
ATOM 3099 C CA . GLN B 1 120 ? 13.516 -38.906 -2.465 1 95.06 120 GLN B CA 1
ATOM 3100 C C . GLN B 1 120 ? 14.914 -39.375 -2.863 1 95.06 120 GLN B C 1
ATOM 3102 O O . GLN B 1 120 ? 15.273 -40.531 -2.662 1 95.06 120 GLN B O 1
ATOM 3107 N N . VAL B 1 121 ? 15.789 -38.562 -3.531 1 92.62 121 VAL B N 1
ATOM 3108 C CA . VAL B 1 121 ? 17.109 -38.969 -4.039 1 92.62 121 VAL B CA 1
ATOM 3109 C C . VAL B 1 121 ? 18.172 -38 -3.535 1 92.62 121 VAL B C 1
ATOM 3111 O O . VAL B 1 121 ? 19.266 -37.938 -4.09 1 92.62 121 VAL B O 1
ATOM 3114 N N . ASP B 1 122 ? 18.109 -37.281 -2.455 1 86.56 122 ASP B N 1
ATOM 3115 C CA . ASP B 1 122 ? 19.062 -36.375 -1.785 1 86.56 122 ASP B CA 1
ATOM 3116 C C . ASP B 1 122 ? 19.516 -35.25 -2.719 1 86.56 122 ASP B C 1
ATOM 3118 O O . ASP B 1 122 ? 20.719 -35.031 -2.891 1 86.56 122 ASP B O 1
ATOM 3122 N N . CYS B 1 123 ? 18.766 -34.719 -3.482 1 90.75 123 CYS B N 1
ATOM 3123 C CA . CYS B 1 123 ? 19.016 -33.531 -4.328 1 90.75 123 CYS B CA 1
ATOM 3124 C C . CYS B 1 123 ? 18.453 -32.281 -3.684 1 90.75 123 CYS B C 1
ATOM 3126 O O . CYS B 1 123 ? 17.594 -32.344 -2.809 1 90.75 123 CYS B O 1
ATOM 3128 N N . GLU B 1 124 ? 19.016 -31.203 -4.117 1 94.69 124 GLU B N 1
ATOM 3129 C CA . GLU B 1 124 ? 18.516 -29.922 -3.654 1 94.69 124 GLU B CA 1
ATOM 3130 C C . GLU B 1 124 ? 17.078 -29.688 -4.098 1 94.69 124 GLU B C 1
ATOM 3132 O O . GLU B 1 124 ? 16.641 -30.234 -5.117 1 94.69 124 GLU B O 1
ATOM 3137 N N . ARG B 1 125 ? 16.344 -29.031 -3.316 1 97.44 125 ARG B N 1
ATOM 3138 C CA . ARG B 1 125 ? 14.969 -28.672 -3.633 1 97.44 125 ARG B CA 1
ATOM 3139 C C . ARG B 1 125 ? 14.852 -27.188 -3.943 1 97.44 125 ARG B C 1
ATOM 3141 O O . ARG B 1 125 ? 15.734 -26.406 -3.604 1 97.44 125 ARG B O 1
ATOM 3148 N N . LEU B 1 126 ? 13.82 -26.875 -4.625 1 98.44 126 LEU B N 1
ATOM 3149 C CA . LEU B 1 126 ? 13.516 -25.469 -4.824 1 98.44 126 LEU B CA 1
ATOM 3150 C C . LEU B 1 126 ? 13.062 -24.812 -3.521 1 98.44 126 LEU B C 1
ATOM 3152 O O . LEU B 1 126 ? 12.203 -25.344 -2.822 1 98.44 126 LEU B O 1
ATOM 3156 N N . SER B 1 127 ? 13.656 -23.703 -3.166 1 98.5 127 SER B N 1
ATOM 3157 C CA . SER B 1 127 ? 13.203 -22.906 -2.025 1 98.5 127 SER B CA 1
ATOM 3158 C C . SER B 1 127 ? 11.898 -22.172 -2.338 1 98.5 127 SER B C 1
ATOM 3160 O O . SER B 1 127 ? 11.484 -22.109 -3.496 1 98.5 127 SER B O 1
ATOM 3162 N N . THR B 1 128 ? 11.234 -21.688 -1.304 1 98.5 128 THR B N 1
ATOM 3163 C CA . THR B 1 128 ? 10.023 -20.891 -1.474 1 98.5 128 THR B CA 1
ATOM 3164 C C . THR B 1 128 ? 10.281 -19.703 -2.414 1 98.5 128 THR B C 1
ATOM 3166 O O . THR B 1 128 ? 9.477 -19.438 -3.303 1 98.5 128 THR B O 1
ATOM 3169 N N . GLY B 1 129 ? 11.406 -19.031 -2.201 1 98.5 129 GLY B N 1
ATOM 3170 C CA . GLY B 1 129 ? 11.781 -17.922 -3.078 1 98.5 129 GLY B CA 1
ATOM 3171 C C . GLY B 1 129 ? 11.961 -18.344 -4.523 1 98.5 129 GLY B C 1
ATOM 3172 O O . GLY B 1 129 ? 11.562 -17.625 -5.441 1 98.5 129 GLY B O 1
ATOM 3173 N N . GLN B 1 130 ? 12.57 -19.484 -4.719 1 98.5 130 GLN B N 1
ATOM 3174 C CA . GLN B 1 130 ? 12.781 -19.984 -6.07 1 98.5 130 GLN B CA 1
ATOM 3175 C C . GLN B 1 130 ? 11.461 -20.391 -6.719 1 98.5 130 GLN B C 1
ATOM 3177 O O . GLN B 1 130 ? 11.273 -20.203 -7.926 1 98.5 130 GLN B O 1
ATOM 3182 N N . LEU B 1 131 ? 10.547 -21.016 -5.918 1 98.88 131 LEU B N 1
ATOM 3183 C CA . LEU B 1 131 ? 9.219 -21.328 -6.438 1 98.88 131 LEU B CA 1
ATOM 3184 C C . LEU B 1 131 ? 8.516 -20.078 -6.945 1 98.88 131 LEU B C 1
ATOM 3186 O O . LEU B 1 131 ? 7.961 -20.078 -8.047 1 98.88 131 LEU B O 1
ATOM 3190 N N . ILE B 1 132 ? 8.555 -18.984 -6.172 1 98.81 132 ILE B N 1
ATOM 3191 C CA . ILE B 1 132 ? 7.934 -17.719 -6.555 1 98.81 132 ILE B CA 1
ATOM 3192 C C . ILE B 1 132 ? 8.602 -17.172 -7.816 1 98.81 132 ILE B C 1
ATOM 3194 O O . ILE B 1 132 ? 7.922 -16.781 -8.766 1 98.81 132 ILE B O 1
ATOM 3198 N N . GLN B 1 133 ? 9.914 -17.188 -7.867 1 98.62 133 GLN B N 1
ATOM 3199 C CA . GLN B 1 133 ? 10.68 -16.672 -8.992 1 98.62 133 GLN B CA 1
ATOM 3200 C C . GLN B 1 133 ? 10.328 -17.406 -10.281 1 98.62 133 GLN B C 1
ATOM 3202 O O . GLN B 1 133 ? 9.914 -16.781 -11.266 1 98.62 133 GLN B O 1
ATOM 3207 N N . LEU B 1 134 ? 10.461 -18.703 -10.25 1 98.62 134 LEU B N 1
ATOM 3208 C CA . LEU B 1 134 ? 10.266 -19.5 -11.445 1 98.62 134 LEU B CA 1
ATOM 3209 C C . LEU B 1 134 ? 8.812 -19.438 -11.914 1 98.62 134 LEU B C 1
ATOM 3211 O O . LEU B 1 134 ? 8.547 -19.281 -13.109 1 98.62 134 LEU B O 1
ATOM 3215 N N . ALA B 1 135 ? 7.863 -19.516 -10.969 1 98.81 135 ALA B N 1
ATOM 3216 C CA . ALA B 1 135 ? 6.449 -19.469 -11.344 1 98.81 135 ALA B CA 1
ATOM 3217 C C . ALA B 1 135 ? 6.098 -18.109 -11.953 1 98.81 135 ALA B C 1
ATOM 3219 O O . ALA B 1 135 ? 5.371 -18.047 -12.945 1 98.81 135 ALA B O 1
ATOM 3220 N N . SER B 1 136 ? 6.594 -17.047 -11.359 1 98.5 136 SER B N 1
ATOM 3221 C CA . SER B 1 136 ? 6.285 -15.703 -11.812 1 98.5 136 SER B CA 1
ATOM 3222 C C . SER B 1 136 ? 6.852 -15.445 -13.203 1 98.5 136 SER B C 1
ATOM 3224 O O . SER B 1 136 ? 6.309 -14.641 -13.969 1 98.5 136 SER B O 1
ATOM 3226 N N . GLU B 1 137 ? 7.938 -16.094 -13.57 1 97.38 137 GLU B N 1
ATOM 3227 C CA . GLU B 1 137 ? 8.547 -15.922 -14.891 1 97.38 137 GLU B CA 1
ATOM 3228 C C . GLU B 1 137 ? 7.609 -16.422 -15.992 1 97.38 137 GLU B C 1
ATOM 3230 O O . GLU B 1 137 ? 7.652 -15.922 -17.109 1 97.38 137 GLU B O 1
ATOM 3235 N N . PHE B 1 138 ?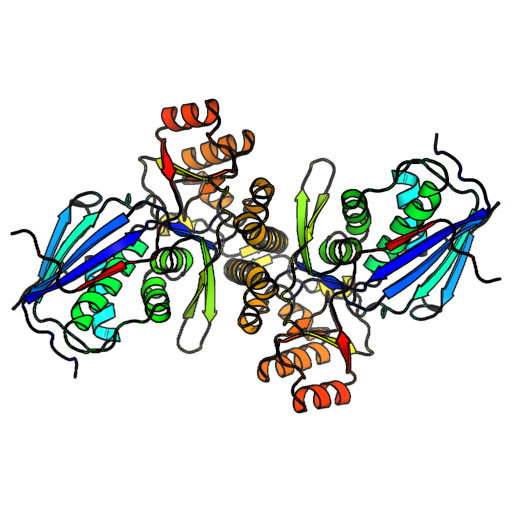 6.738 -17.391 -15.695 1 96.38 138 PHE B N 1
ATOM 3236 C CA . PHE B 1 138 ? 5.785 -17.891 -16.672 1 96.38 138 PHE B CA 1
ATOM 3237 C C . PHE B 1 138 ? 4.738 -16.828 -17 1 96.38 138 PHE B C 1
ATOM 3239 O O . PHE B 1 138 ? 4.254 -16.766 -18.141 1 96.38 138 PHE B O 1
ATOM 3246 N N . GLU B 1 139 ? 4.352 -16 -15.977 1 90.81 139 GLU B N 1
ATOM 3247 C CA . GLU B 1 139 ? 3.219 -15.102 -16.141 1 90.81 139 GLU B CA 1
ATOM 3248 C C . GLU B 1 139 ? 3.688 -13.672 -16.375 1 90.81 139 GLU B C 1
ATOM 3250 O O . GLU B 1 139 ? 2.953 -12.859 -16.953 1 90.81 139 GLU B O 1
ATOM 3255 N N . GLY B 1 140 ? 4.895 -13.367 -15.828 1 93.06 140 GLY B N 1
ATOM 3256 C CA . GLY B 1 140 ? 5.406 -12.016 -15.953 1 93.06 140 GLY B CA 1
ATOM 3257 C C . GLY B 1 140 ? 4.988 -11.109 -14.805 1 93.06 140 GLY B C 1
ATOM 3258 O O . GLY B 1 140 ? 5.262 -9.906 -14.828 1 93.06 140 GLY B O 1
ATOM 3259 N N . HIS B 1 141 ? 4.223 -11.57 -13.875 1 93.69 141 HIS B N 1
ATOM 3260 C CA . HIS B 1 141 ? 3.854 -10.891 -12.641 1 93.69 141 HIS B CA 1
ATOM 3261 C C . HIS B 1 141 ? 3.717 -11.891 -11.492 1 93.69 141 HIS B C 1
ATOM 3263 O O . HIS B 1 141 ? 3.393 -13.055 -11.711 1 93.69 141 HIS B O 1
ATOM 3269 N N . PRO B 1 142 ? 3.871 -11.43 -10.289 1 97.44 142 PRO B N 1
ATOM 3270 C CA . PRO B 1 142 ? 4.105 -12.391 -9.203 1 97.44 142 PRO B CA 1
ATOM 3271 C C . PRO B 1 142 ? 2.863 -12.625 -8.344 1 97.44 142 PRO B C 1
ATOM 3273 O O . PRO B 1 142 ? 2.846 -13.531 -7.512 1 97.44 142 PRO B O 1
ATOM 3276 N N . ASP B 1 143 ? 1.806 -11.875 -8.445 1 97.19 143 ASP B N 1
ATOM 3277 C CA . ASP B 1 143 ? 0.743 -11.836 -7.445 1 97.19 143 ASP B CA 1
ATOM 3278 C C . ASP B 1 143 ? 0.028 -13.18 -7.348 1 97.19 143 ASP B C 1
ATOM 3280 O O . ASP B 1 143 ? -0.057 -13.766 -6.266 1 97.19 143 ASP B O 1
ATOM 3284 N N . ASN B 1 144 ? -0.383 -13.781 -8.461 1 98.12 144 ASN B N 1
ATOM 3285 C CA . ASN B 1 144 ? -1.011 -15.102 -8.398 1 98.12 144 ASN B CA 1
ATOM 3286 C C . ASN B 1 144 ? -0.033 -16.172 -7.914 1 98.12 144 ASN B C 1
ATOM 3288 O O . ASN B 1 144 ? -0.357 -16.953 -7.023 1 98.12 144 ASN B O 1
ATOM 3292 N N . ALA B 1 145 ? 1.157 -16.172 -8.562 1 98.5 145 ALA B N 1
ATOM 3293 C CA . ALA B 1 145 ? 2.17 -17.172 -8.219 1 98.5 145 ALA B CA 1
ATOM 3294 C C . ALA B 1 145 ? 2.537 -17.094 -6.742 1 98.5 145 ALA B C 1
ATOM 3296 O O . ALA B 1 145 ? 2.613 -18.125 -6.062 1 98.5 145 ALA B O 1
ATOM 3297 N N . ALA B 1 146 ? 2.705 -15.898 -6.227 1 98.88 146 ALA B N 1
ATOM 3298 C CA . ALA B 1 146 ? 3.09 -15.711 -4.828 1 98.88 146 ALA B CA 1
ATOM 3299 C C . ALA B 1 146 ? 1.997 -16.219 -3.889 1 98.88 146 ALA B C 1
ATOM 3301 O O . ALA B 1 146 ? 2.283 -16.891 -2.9 1 98.88 146 ALA B O 1
ATOM 3302 N N . ALA B 1 147 ? 0.778 -15.883 -4.191 1 98.88 147 ALA B N 1
ATOM 3303 C CA . ALA B 1 147 ? -0.335 -16.344 -3.363 1 98.88 147 ALA B CA 1
ATOM 3304 C C . ALA B 1 147 ? -0.439 -17.859 -3.375 1 98.88 147 ALA B C 1
ATOM 3306 O O . ALA B 1 147 ? -0.672 -18.484 -2.334 1 98.88 147 ALA B O 1
ATOM 3307 N N . ALA B 1 148 ? -0.249 -18.422 -4.547 1 98.81 148 ALA B N 1
ATOM 3308 C CA . ALA B 1 148 ? -0.319 -19.875 -4.672 1 98.81 148 ALA B CA 1
ATOM 3309 C C . ALA B 1 148 ? 0.798 -20.547 -3.881 1 98.81 148 ALA B C 1
ATOM 3311 O O . ALA B 1 148 ? 0.591 -21.609 -3.279 1 98.81 148 ALA B O 1
ATOM 3312 N N . VAL B 1 149 ? 1.976 -19.984 -3.883 1 98.88 149 VAL B N 1
ATOM 3313 C CA . VAL B 1 149 ? 3.139 -20.578 -3.229 1 98.88 149 VAL B CA 1
ATOM 3314 C C . VAL B 1 149 ? 3.037 -20.391 -1.719 1 98.88 149 VAL B C 1
ATOM 3316 O O . VAL B 1 149 ? 3.234 -21.328 -0.949 1 98.88 149 VAL B O 1
ATOM 3319 N N . LEU B 1 150 ? 2.652 -19.172 -1.253 1 98.88 150 LEU B N 1
ATOM 3320 C CA . LEU B 1 150 ? 2.764 -18.828 0.159 1 98.88 150 LEU B CA 1
ATOM 3321 C C . LEU B 1 150 ? 1.46 -19.109 0.896 1 98.88 150 LEU B C 1
ATOM 3323 O O . LEU B 1 150 ? 1.465 -19.344 2.105 1 98.88 150 LEU B O 1
ATOM 3327 N N . GLY B 1 151 ? 0.342 -19.062 0.172 1 98.75 151 GLY B N 1
ATOM 3328 C CA . GLY B 1 151 ? -0.95 -19.109 0.838 1 98.75 151 GLY B CA 1
ATOM 3329 C C . GLY B 1 151 ? -1.36 -17.781 1.454 1 98.75 151 GLY B C 1
ATOM 3330 O O . GLY B 1 151 ? -0.548 -16.859 1.554 1 98.75 151 GLY B O 1
ATOM 3331 N N . GLY B 1 152 ? -2.609 -17.719 1.779 1 98.56 152 GLY B N 1
ATOM 3332 C CA . GLY B 1 152 ? -3.102 -16.516 2.432 1 98.56 152 GLY B CA 1
ATOM 3333 C C . GLY B 1 152 ? -3.006 -15.281 1.555 1 98.56 152 GLY B C 1
ATOM 3334 O O . GLY B 1 152 ? -3.107 -15.375 0.33 1 98.56 152 GLY B O 1
ATOM 3335 N N . ALA B 1 153 ? -2.936 -14.133 2.201 1 98.81 153 ALA B N 1
ATOM 3336 C CA . ALA B 1 153 ? -2.76 -12.859 1.504 1 98.81 153 ALA B CA 1
ATOM 3337 C C . ALA B 1 153 ? -1.28 -12.508 1.376 1 98.81 153 ALA B C 1
ATOM 3339 O O . ALA B 1 153 ? -0.484 -12.805 2.27 1 98.81 153 ALA B O 1
ATOM 3340 N N . VAL B 1 154 ? -0.956 -11.875 0.251 1 98.88 154 VAL B N 1
ATOM 3341 C CA . VAL B 1 154 ? 0.455 -11.578 0.027 1 98.88 154 VAL B CA 1
ATOM 3342 C C . VAL B 1 154 ? 0.598 -10.195 -0.619 1 98.88 154 VAL B C 1
ATOM 3344 O O . VAL B 1 154 ? -0.306 -9.742 -1.32 1 98.88 154 VAL B O 1
ATOM 3347 N N . VAL B 1 155 ? 1.678 -9.531 -0.31 1 98.94 155 VAL B N 1
ATOM 3348 C CA . VAL B 1 155 ? 2.211 -8.43 -1.11 1 98.94 155 VAL B CA 1
ATOM 3349 C C . VAL B 1 155 ? 3.4 -8.922 -1.934 1 98.94 155 VAL B C 1
ATOM 3351 O O . VAL B 1 155 ? 4.328 -9.531 -1.395 1 98.94 155 VAL B O 1
ATOM 3354 N N . SER B 1 156 ? 3.357 -8.711 -3.242 1 98.88 156 SER B N 1
ATOM 3355 C CA . SER B 1 156 ? 4.457 -9.125 -4.105 1 98.88 156 SER B CA 1
ATOM 3356 C C . SER B 1 156 ? 4.98 -7.949 -4.93 1 98.88 156 SER B C 1
ATOM 3358 O O . SER B 1 156 ? 4.297 -6.938 -5.082 1 98.88 156 SER B O 1
ATOM 3360 N N . TRP B 1 157 ? 6.195 -8.031 -5.363 1 98.56 157 TRP B N 1
ATOM 3361 C CA . TRP B 1 157 ? 6.789 -6.961 -6.152 1 98.56 157 TRP B CA 1
ATOM 3362 C C . TRP B 1 157 ? 7.863 -7.5 -7.09 1 98.56 157 TRP B C 1
ATOM 3364 O O . TRP B 1 157 ? 8.281 -8.656 -6.965 1 98.56 157 TRP B O 1
ATOM 3374 N N . THR B 1 158 ? 8.203 -6.715 -8.078 1 97.81 158 THR B N 1
ATOM 3375 C CA . THR B 1 158 ? 9.203 -7.051 -9.086 1 97.81 158 THR B CA 1
ATOM 3376 C C . THR B 1 158 ? 10.375 -6.07 -9.031 1 97.81 158 THR B C 1
ATOM 3378 O O . THR B 1 158 ? 10.18 -4.855 -9.078 1 97.81 158 THR B O 1
ATOM 3381 N N . ASP B 1 159 ? 11.547 -6.586 -8.859 1 95.06 159 ASP B N 1
ATOM 3382 C CA . ASP B 1 159 ? 12.766 -5.789 -8.984 1 95.06 159 ASP B CA 1
ATOM 3383 C C . ASP B 1 159 ? 13.375 -5.934 -10.375 1 95.06 159 ASP B C 1
ATOM 3385 O O . ASP B 1 159 ? 13.5 -7.047 -10.891 1 95.06 159 ASP B O 1
ATOM 3389 N N . ARG B 1 160 ? 13.695 -4.852 -10.977 1 87.81 160 ARG B N 1
ATOM 3390 C CA . ARG B 1 160 ? 14.367 -4.902 -12.273 1 87.81 160 ARG B CA 1
ATOM 3391 C C . ARG B 1 160 ? 15.883 -5.016 -12.094 1 87.81 160 ARG B C 1
ATOM 3393 O O . ARG B 1 160 ? 16.516 -4.141 -11.5 1 87.81 160 ARG B O 1
ATOM 3400 N N . THR B 1 161 ? 16.438 -6.102 -12.516 1 88.75 161 THR B N 1
ATOM 3401 C CA . THR B 1 161 ? 17.875 -6.312 -12.445 1 88.75 161 THR B CA 1
ATOM 3402 C C . THR B 1 161 ? 18.469 -6.512 -13.836 1 88.75 161 THR B C 1
ATOM 3404 O O . THR B 1 161 ? 17.719 -6.656 -14.812 1 88.75 161 THR B O 1
ATOM 3407 N N . ASP B 1 162 ? 19.75 -6.453 -13.984 1 90.25 162 ASP B N 1
ATOM 3408 C CA . ASP B 1 162 ? 20.438 -6.676 -15.258 1 90.25 162 ASP B CA 1
ATOM 3409 C C . ASP B 1 162 ? 20.203 -8.094 -15.773 1 90.25 162 ASP B C 1
ATOM 3411 O O . ASP B 1 162 ? 20.219 -8.328 -16.984 1 90.25 162 ASP B O 1
ATOM 3415 N N . GLU B 1 163 ? 19.969 -8.969 -14.914 1 91.19 163 GLU B N 1
ATOM 3416 C CA . GLU B 1 163 ? 19.781 -10.375 -15.266 1 91.19 163 GLU B CA 1
ATOM 3417 C C . GLU B 1 163 ? 18.328 -10.695 -15.539 1 91.19 163 GLU B C 1
ATOM 3419 O O . GLU B 1 163 ? 17.969 -11.844 -15.844 1 91.19 163 GLU B O 1
ATOM 3424 N N . GLY B 1 164 ? 17.484 -9.711 -15.422 1 91.31 164 GLY B N 1
ATOM 3425 C CA . GLY B 1 164 ? 16.047 -9.922 -15.586 1 91.31 164 GLY B CA 1
ATOM 3426 C C . GLY B 1 164 ? 15.25 -9.594 -14.344 1 91.31 164 GLY B C 1
ATOM 3427 O O . GLY B 1 164 ? 15.82 -9.242 -13.305 1 91.31 164 GLY B O 1
ATOM 3428 N N . PRO B 1 165 ? 13.977 -9.781 -14.492 1 95.81 165 PRO B N 1
ATOM 3429 C CA . PRO B 1 165 ? 13.133 -9.453 -13.344 1 95.81 165 PRO B CA 1
ATOM 3430 C C . PRO B 1 165 ? 13.297 -10.43 -12.18 1 95.81 165 PRO B C 1
ATOM 3432 O O . PRO B 1 165 ? 13.383 -11.641 -12.398 1 95.81 165 PRO B O 1
ATOM 3435 N N . ARG B 1 166 ? 13.438 -9.914 -11.047 1 97.56 166 ARG B N 1
ATOM 3436 C CA . ARG B 1 166 ? 13.383 -10.688 -9.805 1 97.56 166 ARG B CA 1
ATOM 3437 C C . ARG B 1 166 ? 12.039 -10.492 -9.102 1 97.56 166 ARG B C 1
ATOM 3439 O O . ARG B 1 166 ? 11.648 -9.367 -8.812 1 97.56 166 ARG B O 1
ATOM 3446 N N . TYR B 1 167 ? 11.359 -11.57 -8.844 1 98.44 167 TYR B N 1
ATOM 3447 C CA . TYR B 1 167 ? 10.039 -11.555 -8.227 1 98.44 167 TYR B CA 1
ATOM 3448 C C . TYR B 1 167 ? 10.125 -11.969 -6.758 1 98.44 167 TYR B C 1
ATOM 3450 O O . TYR B 1 167 ? 10.828 -12.914 -6.41 1 98.44 167 TYR B O 1
ATOM 3458 N N . ALA B 1 168 ? 9.461 -11.227 -5.895 1 98.44 168 ALA B N 1
ATOM 3459 C CA . ALA B 1 168 ? 9.445 -11.523 -4.465 1 98.44 168 ALA B CA 1
ATOM 3460 C C . ALA B 1 168 ? 8.07 -11.25 -3.859 1 98.44 168 ALA B C 1
ATOM 3462 O O . ALA B 1 168 ? 7.227 -10.609 -4.488 1 98.44 168 ALA B O 1
ATOM 3463 N N . ALA B 1 169 ? 7.848 -11.789 -2.693 1 98.81 169 ALA B N 1
ATOM 3464 C CA . ALA B 1 169 ? 6.578 -11.602 -1.998 1 98.81 169 ALA B CA 1
ATOM 3465 C C . ALA B 1 169 ? 6.746 -11.766 -0.49 1 98.81 169 ALA B C 1
ATOM 3467 O O . ALA B 1 169 ? 7.73 -12.352 -0.031 1 98.81 169 ALA B O 1
ATOM 3468 N N . VAL B 1 170 ? 5.855 -11.219 0.22 1 98.75 170 VAL B N 1
ATOM 3469 C CA . VAL B 1 170 ? 5.773 -11.391 1.667 1 98.75 170 VAL B CA 1
ATOM 3470 C C . VAL B 1 170 ? 4.324 -11.648 2.076 1 98.75 170 VAL B C 1
ATOM 3472 O O . VAL B 1 170 ? 3.396 -11.086 1.488 1 98.75 170 VAL B O 1
ATOM 3475 N N . SER B 1 171 ? 4.148 -12.523 3.068 1 98.69 171 SER B N 1
ATOM 3476 C CA . SER B 1 171 ? 2.816 -12.891 3.535 1 98.69 171 SER B CA 1
ATOM 3477 C C . SER B 1 171 ? 2.207 -11.797 4.398 1 98.69 171 SER B C 1
ATOM 3479 O O . SER B 1 171 ? 2.926 -11.086 5.113 1 98.69 171 SER B O 1
ATOM 3481 N N . LEU B 1 172 ? 0.947 -11.617 4.277 1 98.56 172 LEU B N 1
ATOM 3482 C CA . LEU B 1 172 ? 0.137 -10.797 5.176 1 98.56 172 LEU B CA 1
ATOM 3483 C C . LEU B 1 172 ? -0.687 -11.68 6.113 1 98.56 172 LEU B C 1
ATOM 3485 O O . LEU B 1 172 ? -1.206 -12.719 5.699 1 98.56 172 LEU B O 1
ATOM 3489 N N . ARG B 1 173 ? -0.808 -11.297 7.375 1 96.06 173 ARG B N 1
ATOM 3490 C CA . ARG B 1 173 ? -1.745 -11.953 8.281 1 96.06 173 ARG B CA 1
ATOM 3491 C C . ARG B 1 173 ? -3.166 -11.445 8.062 1 96.06 173 ARG B C 1
ATOM 3493 O O . ARG B 1 173 ? -3.543 -10.391 8.57 1 96.06 173 ARG B O 1
ATOM 3500 N N . LEU B 1 174 ? -3.91 -12.188 7.375 1 98.19 174 LEU B N 1
ATOM 3501 C CA . LEU B 1 174 ? -5.293 -11.805 7.102 1 98.19 174 LEU B CA 1
ATOM 3502 C C . LEU B 1 174 ? -6.094 -11.695 8.391 1 98.19 174 LEU B C 1
ATOM 3504 O O . LEU B 1 174 ? -6.031 -12.578 9.242 1 98.19 174 LEU B O 1
ATOM 3508 N N . HIS B 1 175 ? -6.789 -10.602 8.57 1 98.38 175 HIS B N 1
ATOM 3509 C CA . HIS B 1 175 ? -7.641 -10.422 9.734 1 98.38 175 HIS B CA 1
ATOM 3510 C C . HIS B 1 175 ? -8.625 -11.57 9.883 1 98.38 175 HIS B C 1
ATOM 3512 O O . HIS B 1 175 ? -9.289 -11.953 8.922 1 98.38 175 HIS B O 1
ATOM 3518 N N . PRO B 1 176 ? -8.828 -12.133 11.047 1 97.44 176 PRO B N 1
ATOM 3519 C CA . PRO B 1 176 ? -9.625 -13.352 11.234 1 97.44 176 PRO B CA 1
ATOM 3520 C C . PRO B 1 176 ? -11.109 -13.125 10.961 1 97.44 176 PRO B C 1
ATOM 3522 O O . PRO B 1 176 ? -11.844 -14.086 10.688 1 97.44 176 PRO B O 1
ATOM 3525 N N . ASP B 1 177 ? -11.578 -11.883 11 1 97.88 177 ASP B N 1
ATOM 3526 C CA . ASP B 1 177 ? -13 -11.602 10.82 1 97.88 177 ASP B CA 1
ATOM 3527 C C . ASP B 1 177 ? -13.367 -11.523 9.344 1 97.88 177 ASP B C 1
ATOM 3529 O O . ASP B 1 177 ? -14.547 -11.469 8.992 1 97.88 177 ASP B O 1
ATOM 3533 N N . ILE B 1 178 ? -12.406 -11.477 8.492 1 98.38 178 ILE B N 1
ATOM 3534 C CA . ILE B 1 178 ? -12.695 -11.305 7.066 1 98.38 178 ILE B CA 1
ATOM 3535 C C . ILE B 1 178 ? -13.203 -12.617 6.48 1 98.38 178 ILE B C 1
ATOM 3537 O O . ILE B 1 178 ? -12.555 -13.656 6.613 1 98.38 178 ILE B O 1
ATOM 3541 N N . ARG B 1 179 ? -14.328 -12.5 5.879 1 98.19 179 ARG B N 1
ATOM 3542 C CA . ARG B 1 179 ? -14.93 -13.594 5.121 1 98.19 179 ARG B CA 1
ATOM 3543 C C . ARG B 1 179 ? -14.828 -13.344 3.619 1 98.19 179 ARG B C 1
ATOM 3545 O O . ARG B 1 179 ? -14.953 -12.203 3.168 1 98.19 179 ARG B O 1
ATOM 3552 N N . LEU B 1 180 ? -14.672 -14.414 2.91 1 98.5 180 LEU B N 1
ATOM 3553 C CA . LEU B 1 180 ? -14.469 -14.336 1.468 1 98.5 180 LEU B CA 1
ATOM 3554 C C . LEU B 1 180 ? -15.602 -15.031 0.719 1 98.5 180 LEU B C 1
ATOM 3556 O O . LEU B 1 180 ? -16.047 -16.109 1.126 1 98.5 180 LEU B O 1
ATOM 3560 N N . TYR B 1 181 ? -16.047 -14.383 -0.354 1 98.44 181 TYR B N 1
ATOM 3561 C CA . TYR B 1 181 ? -17 -14.984 -1.281 1 98.44 181 TYR B CA 1
ATOM 3562 C C . TYR B 1 181 ? -16.531 -14.828 -2.723 1 98.44 181 TYR B C 1
ATOM 3564 O O . TYR B 1 181 ? -16.188 -13.727 -3.15 1 98.44 181 TYR B O 1
ATOM 3572 N N . SER B 1 182 ? -16.5 -15.93 -3.426 1 98.12 182 SER B N 1
ATOM 3573 C CA . SER B 1 182 ? -16.234 -15.852 -4.859 1 98.12 182 SER B CA 1
ATOM 3574 C C . SER B 1 182 ? -17.547 -15.844 -5.656 1 98.12 182 SER B C 1
ATOM 3576 O O . SER B 1 182 ? -18.516 -16.484 -5.266 1 98.12 182 SER B O 1
ATOM 3578 N N . ALA B 1 183 ? -17.609 -15.055 -6.621 1 98.44 183 ALA B N 1
ATOM 3579 C CA . ALA B 1 183 ? -18.672 -15.078 -7.625 1 98.44 183 ALA B CA 1
ATOM 3580 C C . ALA B 1 183 ? -18.109 -15.43 -9 1 98.44 183 ALA B C 1
ATOM 3582 O O . ALA B 1 183 ? -17.531 -14.586 -9.68 1 98.44 183 ALA B O 1
ATOM 3583 N N . ILE B 1 184 ? -18.375 -16.641 -9.453 1 97.38 184 ILE B N 1
ATOM 3584 C CA . ILE B 1 184 ? -17.766 -17.188 -10.656 1 97.38 184 ILE B CA 1
ATOM 3585 C C . ILE B 1 184 ? -18.797 -17.297 -11.766 1 97.38 184 ILE B C 1
ATOM 3587 O O . ILE B 1 184 ? -19.781 -18.031 -11.633 1 97.38 184 ILE B O 1
ATOM 3591 N N . PRO B 1 185 ? -18.594 -16.594 -12.836 1 96.06 185 PRO B N 1
ATOM 3592 C CA . PRO B 1 185 ? -19.531 -16.75 -13.953 1 96.06 185 PRO B CA 1
ATOM 3593 C C . PRO B 1 185 ? -19.203 -17.938 -14.844 1 96.06 185 PRO B C 1
ATOM 3595 O O . PRO B 1 185 ? -18.141 -18.547 -14.695 1 96.06 185 PRO B O 1
ATOM 3598 N N . GLU B 1 186 ? -20.109 -18.266 -15.711 1 87.12 186 GLU B N 1
ATOM 3599 C CA . GLU B 1 186 ? -19.859 -19.328 -16.672 1 87.12 186 GLU B CA 1
ATOM 3600 C C . GLU B 1 186 ? -18.953 -18.859 -17.812 1 87.12 186 GLU B C 1
ATOM 3602 O O . GLU B 1 186 ? -18.125 -19.625 -18.312 1 87.12 186 GLU B O 1
ATOM 3607 N N . GLU B 1 187 ? -19.062 -17.656 -18.078 1 84.31 187 GLU B N 1
ATOM 3608 C CA . GLU B 1 187 ? -18.281 -17.062 -19.172 1 84.31 187 GLU B CA 1
ATOM 3609 C C . GLU B 1 187 ? -16.797 -17.047 -18.844 1 84.31 187 GLU B C 1
ATOM 3611 O O . GLU B 1 187 ? -16.406 -16.781 -17.703 1 84.31 187 GLU B O 1
ATOM 3616 N N . ARG B 1 188 ? -15.977 -17.328 -19.906 1 82.06 188 ARG B N 1
ATOM 3617 C CA . ARG B 1 188 ? -14.523 -17.344 -19.766 1 82.06 188 ARG B CA 1
ATOM 3618 C C . ARG B 1 188 ? -13.914 -16.062 -20.328 1 82.06 188 ARG B C 1
ATOM 3620 O O . ARG B 1 188 ? -14.516 -15.391 -21.172 1 82.06 188 ARG B O 1
ATOM 3627 N N . SER B 1 189 ? -12.859 -15.695 -19.75 1 79.38 189 SER B N 1
ATOM 3628 C CA . SER B 1 189 ? -12.055 -14.586 -20.234 1 79.38 189 SER B CA 1
ATOM 3629 C C . SER B 1 189 ? -10.57 -14.82 -19.953 1 79.38 189 SER B C 1
ATOM 3631 O O . SER B 1 189 ? -10.188 -15.141 -18.828 1 79.38 189 SER B O 1
ATOM 3633 N N . LEU B 1 190 ? -9.805 -14.617 -21.016 1 74.75 190 LEU B N 1
ATOM 3634 C CA . LEU B 1 190 ? -8.367 -14.82 -20.859 1 74.75 190 LEU B CA 1
ATOM 3635 C C . LEU B 1 190 ? -7.695 -13.57 -20.312 1 74.75 190 LEU B C 1
ATOM 3637 O O . LEU B 1 190 ? -8.031 -12.453 -20.703 1 74.75 190 LEU B O 1
ATOM 3641 N N . THR B 1 191 ? -6.781 -13.836 -19.438 1 74.5 191 THR B N 1
ATOM 3642 C CA . THR B 1 191 ? -6.008 -12.758 -18.844 1 74.5 191 THR B CA 1
ATOM 3643 C C . THR B 1 191 ? -5.383 -11.867 -19.906 1 74.5 191 THR B C 1
ATOM 3645 O O . THR B 1 191 ? -5.465 -10.641 -19.828 1 74.5 191 THR B O 1
ATOM 3648 N N . ALA B 1 192 ? -4.797 -12.438 -20.859 1 75.19 192 ALA B N 1
ATOM 3649 C CA . ALA B 1 192 ? -4.117 -11.734 -21.953 1 75.19 192 ALA B CA 1
ATOM 3650 C C . ALA B 1 192 ? -5.09 -10.836 -22.719 1 75.19 192 ALA B C 1
ATOM 3652 O O . ALA B 1 192 ? -4.734 -9.719 -23.109 1 75.19 192 ALA B O 1
ATOM 3653 N N . GLU B 1 193 ? -6.297 -11.242 -22.844 1 76.81 193 GLU B N 1
ATOM 3654 C CA . GLU B 1 193 ? -7.301 -10.5 -23.594 1 76.81 193 GLU B CA 1
ATOM 3655 C C . GLU B 1 193 ? -7.727 -9.234 -22.844 1 76.81 193 GLU B C 1
ATOM 3657 O O . GLU B 1 193 ? -7.992 -8.203 -23.453 1 76.81 193 GLU B O 1
ATOM 3662 N N . THR B 1 194 ? -7.621 -9.359 -21.578 1 81.31 194 THR B N 1
ATOM 3663 C CA . THR B 1 194 ? -8.094 -8.211 -20.812 1 81.31 194 THR B CA 1
ATOM 3664 C C . THR B 1 194 ? -6.949 -7.254 -20.5 1 81.31 194 THR B C 1
ATOM 3666 O O . THR B 1 194 ? -7.176 -6.074 -20.219 1 81.31 194 THR B O 1
ATOM 3669 N N . ARG B 1 195 ? -5.789 -7.73 -20.5 1 80.38 195 ARG B N 1
ATOM 3670 C CA . ARG B 1 195 ? -4.641 -6.875 -20.234 1 80.38 195 ARG B CA 1
ATOM 3671 C C . ARG B 1 195 ? -4.422 -5.879 -21.359 1 80.38 195 ARG B C 1
ATOM 3673 O O . ARG B 1 195 ? -3.979 -4.75 -21.125 1 80.38 195 ARG B O 1
ATOM 3680 N N . VAL B 1 196 ? -4.77 -6.258 -22.547 1 83.75 196 VAL B N 1
ATOM 3681 C CA . VAL B 1 196 ? -4.57 -5.41 -23.703 1 83.75 196 VAL B CA 1
ATOM 3682 C C . VAL B 1 196 ? -5.496 -4.199 -23.641 1 83.75 196 VAL B C 1
ATOM 3684 O O . VAL B 1 196 ? -5.242 -3.174 -24.281 1 83.75 196 VAL B O 1
ATOM 3687 N N . LEU B 1 197 ? -6.465 -4.266 -22.797 1 86.88 197 LEU B N 1
ATOM 3688 C CA . LEU B 1 197 ? -7.43 -3.182 -22.656 1 86.88 197 LEU B CA 1
ATOM 3689 C C . LEU B 1 197 ? -6.867 -2.062 -21.781 1 86.88 197 LEU B C 1
ATOM 3691 O O . LEU B 1 197 ? -7.422 -0.964 -21.75 1 86.88 197 LEU B O 1
ATOM 3695 N N . LEU B 1 198 ? -5.801 -2.328 -21.156 1 94.69 198 LEU B N 1
ATOM 3696 C CA . LEU B 1 198 ? -5.242 -1.344 -20.234 1 94.69 198 LEU B CA 1
ATOM 3697 C C . LEU B 1 198 ? -4.395 -0.322 -20.984 1 94.69 198 LEU B C 1
ATOM 3699 O O . LEU B 1 198 ? -3.607 -0.686 -21.875 1 94.69 198 LEU B O 1
ATOM 3703 N N . PRO B 1 199 ? -4.598 0.946 -20.656 1 95.94 199 PRO B N 1
ATOM 3704 C CA . PRO B 1 199 ? -3.76 1.97 -21.297 1 95.94 199 PRO B CA 1
ATOM 3705 C C . PRO B 1 199 ? -2.293 1.871 -20.875 1 95.94 199 PRO B C 1
ATOM 3707 O O . PRO B 1 199 ? -1.992 1.454 -19.75 1 95.94 199 PRO B O 1
ATOM 3710 N N . THR B 1 200 ? -1.438 2.277 -21.75 1 96.69 200 THR B N 1
ATOM 3711 C CA . THR B 1 200 ? -0.01 2.256 -21.453 1 96.69 200 THR B CA 1
ATOM 3712 C C . THR B 1 200 ? 0.36 3.391 -20.5 1 96.69 200 THR B C 1
ATOM 3714 O O . THR B 1 200 ? 1.407 3.346 -19.859 1 96.69 200 THR B O 1
ATOM 3717 N N . ARG B 1 201 ? -0.446 4.48 -20.5 1 97.62 201 ARG B N 1
ATOM 3718 C CA . ARG B 1 201 ? -0.234 5.625 -19.625 1 97.62 201 ARG B CA 1
ATOM 3719 C C . ARG B 1 201 ? -1.493 5.938 -18.828 1 97.62 201 ARG B C 1
ATOM 3721 O O . ARG B 1 201 ? -2.607 5.695 -19.281 1 97.62 201 ARG B O 1
ATOM 3728 N N . VAL B 1 202 ? -1.296 6.453 -17.625 1 98.19 202 VAL B N 1
ATOM 3729 C CA . VAL B 1 202 ? -2.383 6.867 -16.75 1 98.19 202 VAL B CA 1
ATOM 3730 C C . VAL B 1 202 ? -2.076 8.242 -16.156 1 98.19 202 VAL B C 1
ATOM 3732 O O . VAL B 1 202 ? -0.939 8.719 -16.234 1 98.19 202 VAL B O 1
ATOM 3735 N N . SER B 1 203 ? -3.119 8.977 -15.688 1 97.88 203 SER B N 1
ATOM 3736 C CA . SER B 1 203 ? -2.852 10.25 -15.039 1 97.88 203 SER B CA 1
ATOM 3737 C C . SER B 1 203 ? -2.066 10.055 -13.742 1 97.88 203 SER B C 1
ATOM 3739 O O . SER B 1 203 ? -2.211 9.031 -13.07 1 97.88 203 SER B O 1
ATOM 3741 N N . HIS B 1 204 ? -1.238 11.031 -13.398 1 98.12 204 HIS B N 1
ATOM 3742 C CA . HIS B 1 204 ? -0.52 11.016 -12.133 1 98.12 204 HIS B CA 1
ATOM 3743 C C . HIS B 1 204 ? -1.484 10.914 -10.953 1 98.12 204 HIS B C 1
ATOM 3745 O O . HIS B 1 204 ? -1.226 10.188 -9.992 1 98.12 204 HIS B O 1
ATOM 3751 N N . ASP B 1 205 ? -2.605 11.547 -11.086 1 96.75 205 ASP B N 1
ATOM 3752 C CA . ASP B 1 205 ? -3.633 11.547 -10.055 1 96.75 205 ASP B CA 1
ATOM 3753 C C . ASP B 1 205 ? -4.199 10.141 -9.844 1 96.75 205 ASP B C 1
ATOM 3755 O O . ASP B 1 205 ? -4.434 9.719 -8.711 1 96.75 205 ASP B O 1
ATOM 3759 N N . ASP B 1 206 ? -4.43 9.438 -10.953 1 97.88 206 ASP B N 1
ATOM 3760 C CA . ASP B 1 206 ? -4.938 8.07 -10.859 1 97.88 206 ASP B CA 1
ATOM 3761 C C . ASP B 1 206 ? -3.91 7.148 -10.211 1 97.88 206 ASP B C 1
ATOM 3763 O O . ASP B 1 206 ? -4.266 6.281 -9.406 1 97.88 206 ASP B O 1
ATOM 3767 N N . ALA B 1 207 ? -2.65 7.332 -10.562 1 98.56 207 ALA B N 1
ATOM 3768 C CA . ALA B 1 207 ? -1.583 6.559 -9.93 1 98.56 207 ALA B CA 1
ATOM 3769 C C . ALA B 1 207 ? -1.541 6.805 -8.43 1 98.56 207 ALA B C 1
ATOM 3771 O O . ALA B 1 207 ? -1.494 5.855 -7.637 1 98.56 207 ALA B O 1
ATOM 3772 N N . ALA B 1 208 ? -1.626 8.102 -8.039 1 98.06 208 ALA B N 1
ATOM 3773 C CA . ALA B 1 208 ? -1.607 8.469 -6.629 1 98.06 208 ALA B CA 1
ATOM 3774 C C . ALA B 1 208 ? -2.812 7.887 -5.895 1 98.06 208 ALA B C 1
ATOM 3776 O O . ALA B 1 208 ? -2.697 7.457 -4.742 1 98.06 208 ALA B O 1
ATOM 3777 N N . PHE B 1 209 ? -3.963 7.93 -6.602 1 98.31 209 PHE B N 1
ATOM 3778 C CA . PHE B 1 209 ? -5.176 7.348 -6.035 1 98.31 209 PHE B CA 1
ATOM 3779 C C . PHE B 1 209 ? -4.957 5.879 -5.691 1 98.31 209 PHE B C 1
ATOM 3781 O O . PHE B 1 209 ? -5.227 5.457 -4.566 1 98.31 209 PHE B O 1
ATOM 3788 N N . ASN B 1 210 ? -4.422 5.098 -6.555 1 98.75 210 ASN B N 1
ATOM 3789 C CA . ASN B 1 210 ? -4.227 3.668 -6.344 1 98.75 210 ASN B CA 1
ATOM 3790 C C . ASN B 1 210 ? -3.119 3.395 -5.332 1 98.75 210 ASN B C 1
ATOM 3792 O O . ASN B 1 210 ? -3.188 2.422 -4.578 1 98.75 210 ASN B O 1
ATOM 3796 N N . VAL B 1 211 ? -2.129 4.211 -5.316 1 98.69 211 VAL B N 1
ATOM 3797 C CA . VAL B 1 211 ? -1.077 4.109 -4.312 1 98.69 211 VAL B CA 1
ATOM 3798 C C . VAL B 1 211 ? -1.688 4.195 -2.914 1 98.69 211 VAL B C 1
ATOM 3800 O O . VAL B 1 211 ? -1.409 3.355 -2.055 1 98.69 211 VAL B O 1
ATOM 3803 N N . SER B 1 212 ? -2.539 5.172 -2.719 1 98.75 212 SER B N 1
ATOM 3804 C CA . SER B 1 212 ? -3.164 5.352 -1.412 1 98.75 212 SER B CA 1
ATOM 3805 C C . SER B 1 212 ? -4.035 4.156 -1.045 1 98.75 212 SER B C 1
ATOM 3807 O O . SER B 1 212 ? -3.994 3.678 0.09 1 98.75 212 SER B O 1
ATOM 3809 N N . ARG B 1 213 ? -4.746 3.68 -2.035 1 98.81 213 ARG B N 1
ATOM 3810 C CA . ARG B 1 213 ? -5.684 2.598 -1.75 1 98.81 213 ARG B CA 1
ATOM 3811 C C . ARG B 1 213 ? -4.949 1.277 -1.538 1 98.81 213 ARG B C 1
ATOM 3813 O O . ARG B 1 213 ? -5.375 0.448 -0.73 1 98.81 213 ARG B O 1
ATOM 3820 N N . ALA B 1 214 ? -3.871 1.064 -2.264 1 98.88 214 ALA B N 1
ATOM 3821 C CA . ALA B 1 214 ? -3.082 -0.147 -2.059 1 98.88 214 ALA B CA 1
ATOM 3822 C C . ALA B 1 214 ? -2.498 -0.189 -0.648 1 98.88 214 ALA B C 1
ATOM 3824 O O . ALA B 1 214 ? -2.527 -1.231 0.011 1 98.88 214 ALA B O 1
ATOM 3825 N N . ALA B 1 215 ? -1.935 0.93 -0.211 1 98.88 215 ALA B N 1
ATOM 3826 C CA . ALA B 1 215 ? -1.45 1.017 1.164 1 98.88 215 ALA B CA 1
ATOM 3827 C C . ALA B 1 215 ? -2.574 0.75 2.16 1 98.88 215 ALA B C 1
ATOM 3829 O O . ALA B 1 215 ? -2.4 -0.015 3.113 1 98.88 215 ALA B O 1
ATOM 3830 N N . LEU B 1 216 ? -3.727 1.367 1.924 1 98.88 216 LEU B N 1
ATOM 3831 C CA . LEU B 1 216 ? -4.879 1.219 2.805 1 98.88 216 LEU B CA 1
ATOM 3832 C C . LEU B 1 216 ? -5.371 -0.225 2.818 1 98.88 216 LEU B C 1
ATOM 3834 O O . LEU B 1 216 ? -5.832 -0.719 3.852 1 98.88 216 LEU B O 1
ATOM 3838 N N . LEU B 1 217 ? -5.262 -0.889 1.663 1 98.88 217 LEU B N 1
ATOM 3839 C CA . LEU B 1 217 ? -5.746 -2.262 1.575 1 98.88 217 LEU B CA 1
ATOM 3840 C C . LEU B 1 217 ? -4.934 -3.186 2.475 1 98.88 217 LEU B C 1
ATOM 3842 O O . LEU B 1 217 ? -5.48 -4.113 3.078 1 98.88 217 LEU B O 1
ATOM 3846 N N . VAL B 1 218 ? -3.637 -2.994 2.555 1 98.88 218 VAL B N 1
ATOM 3847 C CA . VAL B 1 218 ? -2.83 -3.783 3.48 1 98.88 218 VAL B CA 1
ATOM 3848 C C . VAL B 1 218 ? -3.346 -3.594 4.906 1 98.88 218 VAL B C 1
ATOM 3850 O O . VAL B 1 218 ? -3.518 -4.566 5.645 1 98.88 218 VAL B O 1
ATOM 3853 N N . VAL B 1 219 ? -3.654 -2.359 5.273 1 98.88 219 VAL B N 1
ATOM 3854 C CA . VAL B 1 219 ? -4.184 -2.059 6.602 1 98.88 219 VAL B CA 1
ATOM 3855 C C . VAL B 1 219 ? -5.535 -2.744 6.781 1 98.88 219 VAL B C 1
ATOM 3857 O O . VAL B 1 219 ? -5.785 -3.371 7.812 1 98.88 219 VAL B O 1
ATOM 3860 N N . ALA B 1 220 ? -6.387 -2.625 5.777 1 98.88 220 ALA B N 1
ATOM 3861 C CA . ALA B 1 220 ? -7.734 -3.188 5.848 1 98.88 220 ALA B CA 1
ATOM 3862 C C . ALA B 1 220 ? -7.688 -4.707 5.988 1 98.88 220 ALA B C 1
ATOM 3864 O O . ALA B 1 220 ? -8.43 -5.285 6.789 1 98.88 220 ALA B O 1
ATOM 3865 N N . LEU B 1 221 ? -6.832 -5.352 5.277 1 98.81 221 LEU B N 1
ATOM 3866 C CA . LEU B 1 221 ? -6.754 -6.809 5.258 1 98.81 221 LEU B CA 1
ATOM 3867 C C . LEU B 1 221 ? -6.18 -7.34 6.566 1 98.81 221 LEU B C 1
ATOM 3869 O O . LEU B 1 221 ? -6.449 -8.484 6.949 1 98.81 221 LEU B O 1
ATOM 3873 N N . THR B 1 222 ? -5.434 -6.566 7.285 1 98.62 222 THR B N 1
ATOM 3874 C CA . THR B 1 222 ? -4.664 -7.121 8.398 1 98.62 222 THR B CA 1
ATOM 3875 C C . THR B 1 222 ? -5.215 -6.629 9.734 1 98.62 222 THR B C 1
ATOM 3877 O O . THR B 1 222 ? -5.195 -7.359 10.727 1 98.62 222 THR B O 1
ATOM 3880 N N . GLU B 1 223 ? -5.688 -5.348 9.797 1 98.25 223 GLU B N 1
ATOM 3881 C CA . GLU B 1 223 ? -5.992 -4.785 11.109 1 98.25 223 GLU B CA 1
ATOM 3882 C C . GLU B 1 223 ? -7.359 -4.105 11.117 1 98.25 223 GLU B C 1
ATOM 3884 O O . GLU B 1 223 ? -8.031 -4.059 12.148 1 98.25 223 GLU B O 1
ATOM 3889 N N . ARG B 1 224 ? -7.75 -3.531 10.008 1 98.44 224 ARG B N 1
ATOM 3890 C CA . ARG B 1 224 ? -8.914 -2.654 9.984 1 98.44 224 ARG B CA 1
ATOM 3891 C C . ARG B 1 224 ? -9.875 -3.045 8.867 1 98.44 224 ARG B C 1
ATOM 3893 O O . ARG B 1 224 ? -10.109 -2.268 7.941 1 98.44 224 ARG B O 1
ATOM 3900 N N . PRO B 1 225 ? -10.578 -4.168 9.039 1 98.56 225 PRO B N 1
ATOM 3901 C CA . PRO B 1 225 ? -11.484 -4.605 7.969 1 98.56 225 PRO B CA 1
ATOM 3902 C C . PRO B 1 225 ? -12.641 -3.637 7.746 1 98.56 225 PRO B C 1
ATOM 3904 O O . PRO B 1 225 ? -13.328 -3.719 6.727 1 98.56 225 PRO B O 1
ATOM 3907 N N . ASP B 1 226 ? -12.875 -2.717 8.719 1 98.12 226 ASP B N 1
ATOM 3908 C CA . ASP B 1 226 ? -13.898 -1.692 8.547 1 98.12 226 ASP B CA 1
ATOM 3909 C C . ASP B 1 226 ? -13.539 -0.735 7.418 1 98.12 226 ASP B C 1
ATOM 3911 O O . ASP B 1 226 ? -14.383 0.03 6.949 1 98.12 226 ASP B O 1
ATOM 3915 N N . MET B 1 227 ? -12.32 -0.817 6.863 1 98.31 227 MET B N 1
ATOM 3916 C CA . MET B 1 227 ? -11.867 0.091 5.816 1 98.31 227 MET B CA 1
ATOM 3917 C C . MET B 1 227 ? -11.898 -0.594 4.453 1 98.31 227 MET B C 1
ATOM 3919 O O . MET B 1 227 ? -11.484 -0.008 3.449 1 98.31 227 MET B O 1
ATOM 3923 N N . LEU B 1 228 ? -12.422 -1.752 4.328 1 98.81 228 LEU B N 1
ATOM 3924 C CA . LEU B 1 228 ? -12.367 -2.557 3.113 1 98.81 228 LEU B CA 1
ATOM 3925 C C . LEU B 1 228 ? -13.039 -1.831 1.952 1 98.81 228 LEU B C 1
ATOM 3927 O O . LEU B 1 228 ? -12.555 -1.889 0.817 1 98.81 228 LEU B O 1
ATOM 3931 N N . MET B 1 229 ? -14.148 -1.135 2.232 1 98.44 229 MET B N 1
ATOM 3932 C CA . MET B 1 229 ? -14.883 -0.473 1.155 1 98.44 229 MET B CA 1
ATOM 3933 C C . MET B 1 229 ? -14 0.555 0.452 1 98.44 229 MET B C 1
ATOM 3935 O O . MET B 1 229 ? -13.828 0.5 -0.766 1 98.44 229 MET B O 1
ATOM 3939 N N . ALA B 1 230 ? -13.383 1.44 1.178 1 98.31 230 ALA B N 1
ATOM 3940 C CA . ALA B 1 230 ? -12.492 2.447 0.604 1 98.31 230 ALA B CA 1
ATOM 3941 C C . ALA B 1 230 ? -11.234 1.806 0.034 1 98.31 230 ALA B C 1
ATOM 3943 O O . ALA B 1 230 ? -10.766 2.189 -1.04 1 98.31 230 ALA B O 1
ATOM 3944 N N . ALA B 1 231 ? -10.727 0.791 0.675 1 98.81 231 ALA B N 1
ATOM 3945 C CA . ALA B 1 231 ? -9.422 0.201 0.382 1 98.81 231 ALA B CA 1
ATOM 3946 C C . ALA B 1 231 ? -9.469 -0.61 -0.91 1 98.81 231 ALA B C 1
ATOM 3948 O O . ALA B 1 231 ? -8.422 -0.924 -1.488 1 98.81 231 ALA B O 1
ATOM 3949 N N . THR B 1 232 ? -10.68 -0.975 -1.38 1 98.75 232 THR B N 1
ATOM 3950 C CA . THR B 1 232 ? -10.766 -1.859 -2.537 1 98.75 232 THR B CA 1
ATOM 3951 C C . THR B 1 232 ? -11.125 -1.074 -3.793 1 98.75 232 THR B C 1
ATOM 3953 O O . THR B 1 232 ? -11.375 -1.661 -4.848 1 98.75 232 THR B O 1
ATOM 3956 N N . GLU B 1 233 ? -11.156 0.219 -3.709 1 98.31 233 GLU B N 1
ATOM 3957 C CA . GLU B 1 233 ? -11.391 1.032 -4.898 1 98.31 233 GLU B CA 1
ATOM 3958 C C . GLU B 1 233 ? -10.18 1.026 -5.82 1 98.31 233 GLU B C 1
ATOM 3960 O O . GLU B 1 233 ? -9.039 1.037 -5.355 1 98.31 233 GLU B O 1
ATOM 3965 N N . ASP B 1 234 ? -10.477 0.961 -7.113 1 98.31 234 ASP B N 1
ATOM 3966 C CA . ASP B 1 234 ? -9.438 0.889 -8.141 1 98.31 234 ASP B CA 1
ATOM 3967 C C . ASP B 1 234 ? -9.789 1.771 -9.336 1 98.31 234 ASP B C 1
ATOM 3969 O O . ASP B 1 234 ? -10.945 1.845 -9.742 1 98.31 234 ASP B O 1
ATOM 3973 N N . VAL B 1 235 ? -8.703 2.398 -9.898 1 97.94 235 VAL B N 1
ATOM 3974 C CA . VAL B 1 235 ? -8.953 3.186 -11.102 1 97.94 235 VAL B CA 1
ATOM 3975 C C . VAL B 1 235 ? -7.93 2.832 -12.172 1 97.94 235 VAL B C 1
ATOM 3977 O O . VAL B 1 235 ? -7.855 3.494 -13.211 1 97.94 235 VAL B O 1
ATOM 3980 N N . LEU B 1 236 ? -7.117 1.778 -11.938 1 98 236 LEU B N 1
ATOM 3981 C CA . LEU B 1 236 ? -6.027 1.506 -12.867 1 98 236 LEU B CA 1
ATOM 3982 C C . LEU B 1 236 ? -6.395 0.376 -13.82 1 98 236 LEU B C 1
ATOM 3984 O O . LEU B 1 236 ? -5.797 0.243 -14.891 1 98 236 LEU B O 1
ATOM 3988 N N . HIS B 1 237 ? -7.363 -0.533 -13.438 1 97.81 237 HIS B N 1
ATOM 3989 C CA . HIS B 1 237 ? -7.566 -1.651 -14.352 1 97.81 237 HIS B CA 1
ATOM 3990 C C . HIS B 1 237 ? -9.031 -2.057 -14.414 1 97.81 237 HIS B C 1
ATOM 3992 O O . HIS B 1 237 ? -9.539 -2.426 -15.477 1 97.81 237 HIS B O 1
ATOM 3998 N N . GLN B 1 238 ? -9.781 -1.93 -13.344 1 97.62 238 GLN B N 1
ATOM 3999 C CA . GLN B 1 238 ? -11.133 -2.477 -13.305 1 97.62 238 GLN B CA 1
ATOM 4000 C C . GLN B 1 238 ? -12.078 -1.687 -14.203 1 97.62 238 GLN B C 1
ATOM 4002 O O . GLN B 1 238 ? -12.812 -2.27 -15.008 1 97.62 238 GLN B O 1
ATOM 4007 N N . PRO B 1 239 ? -12.047 -0.273 -14.102 1 96.69 239 PRO B N 1
ATOM 4008 C CA . PRO B 1 239 ? -12.906 0.452 -15.047 1 96.69 239 PRO B CA 1
ATOM 4009 C C . PRO B 1 239 ? -12.547 0.182 -16.5 1 96.69 239 PRO B C 1
ATOM 4011 O O . PRO B 1 239 ? -13.43 0.13 -17.359 1 96.69 239 PRO B O 1
ATOM 4014 N N . GLN B 1 240 ? -11.328 0.032 -16.844 1 96.25 240 GLN B N 1
ATOM 4015 C CA . GLN B 1 240 ? -10.844 -0.195 -18.203 1 96.25 240 GLN B CA 1
ATOM 4016 C C . GLN B 1 240 ? -11.273 -1.565 -18.719 1 96.25 240 GLN B C 1
ATOM 4018 O O . GLN B 1 240 ? -11.492 -1.739 -19.922 1 96.25 240 GLN B O 1
ATOM 4023 N N . ARG B 1 241 ? -11.461 -2.547 -17.828 1 95.75 241 ARG B N 1
ATOM 4024 C CA . ARG B 1 241 ? -11.812 -3.912 -18.203 1 95.75 241 ARG B CA 1
ATOM 4025 C C . ARG B 1 241 ? -13.328 -4.09 -18.266 1 95.75 241 ARG B C 1
ATOM 4027 O O . ARG B 1 241 ? -13.82 -5.066 -18.828 1 95.75 241 ARG B O 1
ATOM 4034 N N . ALA B 1 242 ? -14.047 -3.18 -17.75 1 95.06 242 ALA B N 1
ATOM 4035 C CA . ALA B 1 242 ? -15.484 -3.289 -17.531 1 95.06 242 ALA B CA 1
ATOM 4036 C C . ALA B 1 242 ? -16.219 -3.541 -18.844 1 95.06 242 ALA B C 1
ATOM 4038 O O . ALA B 1 242 ? -17.078 -4.418 -18.922 1 95.06 242 ALA B O 1
ATOM 4039 N N . PRO B 1 243 ? -15.852 -2.807 -19.922 1 93.19 243 PRO B N 1
ATOM 4040 C CA . PRO B 1 243 ? -16.594 -3.025 -21.172 1 93.19 243 PRO B CA 1
ATOM 4041 C C . PRO B 1 243 ? -16.469 -4.461 -21.672 1 93.19 243 PRO B C 1
ATOM 4043 O O . PRO B 1 243 ? -17.391 -4.965 -22.328 1 93.19 243 PRO B O 1
ATOM 4046 N N . ALA B 1 244 ? -15.422 -5.184 -21.375 1 92.81 244 ALA B N 1
ATOM 4047 C CA . ALA B 1 244 ? -15.188 -6.543 -21.859 1 92.81 244 ALA B CA 1
ATOM 4048 C C . ALA B 1 244 ? -15.891 -7.57 -20.969 1 92.81 244 ALA B C 1
ATOM 4050 O O . ALA B 1 244 ? -16 -8.742 -21.344 1 92.81 244 ALA B O 1
ATOM 4051 N N . MET B 1 245 ? -16.391 -7.18 -19.844 1 94.25 245 MET B N 1
ATOM 4052 C CA . MET B 1 245 ? -17.094 -8.055 -18.906 1 94.25 245 MET B CA 1
ATOM 4053 C C . MET B 1 245 ? -18.219 -7.312 -18.203 1 94.25 245 MET B C 1
ATOM 4055 O O . MET B 1 245 ? -18.203 -7.145 -16.984 1 94.25 245 MET B O 1
ATOM 4059 N N . ALA B 1 246 ? -19.219 -6.961 -18.953 1 94.5 246 ALA B N 1
ATOM 4060 C CA . ALA B 1 246 ? -20.297 -6.066 -18.516 1 94.5 246 ALA B CA 1
ATOM 4061 C C . ALA B 1 246 ? -21.078 -6.672 -17.359 1 94.5 246 ALA B C 1
ATOM 4063 O O . ALA B 1 246 ? -21.438 -5.965 -16.406 1 94.5 246 ALA B O 1
ATOM 4064 N N . ALA B 1 247 ? -21.312 -8 -17.422 1 96.44 247 ALA B N 1
ATOM 4065 C CA . ALA B 1 247 ? -22.062 -8.656 -16.359 1 96.44 247 ALA B CA 1
ATOM 4066 C C . ALA B 1 247 ? -21.312 -8.594 -15.031 1 96.44 247 ALA B C 1
ATOM 4068 O O . ALA B 1 247 ? -21.906 -8.305 -13.984 1 96.44 247 ALA B O 1
ATOM 4069 N N . SER B 1 248 ? -20.062 -8.867 -15.062 1 97.56 248 SER B N 1
ATOM 4070 C CA . SER B 1 248 ? -19.234 -8.805 -13.859 1 97.56 248 SER B CA 1
ATOM 4071 C C . SER B 1 248 ? -19.141 -7.379 -13.328 1 97.56 248 SER B C 1
ATOM 4073 O O . SER B 1 248 ? -19.219 -7.16 -12.117 1 97.56 248 SER B O 1
ATOM 4075 N N . ALA B 1 249 ? -19 -6.418 -14.234 1 97.31 249 ALA B N 1
ATOM 4076 C CA . ALA B 1 249 ? -18.922 -5.016 -13.836 1 97.31 249 ALA B CA 1
ATOM 4077 C C . ALA B 1 249 ? -20.188 -4.559 -13.141 1 97.31 249 ALA B C 1
ATOM 4079 O O . ALA B 1 249 ? -20.141 -3.861 -12.125 1 97.31 249 ALA B O 1
ATOM 4080 N N . GLU B 1 250 ? -21.297 -4.922 -13.695 1 97.88 250 GLU B N 1
ATOM 4081 C CA . GLU B 1 250 ? -22.578 -4.559 -13.094 1 97.88 250 GLU B CA 1
ATOM 4082 C C . GLU B 1 250 ? -22.75 -5.207 -11.727 1 97.88 250 GLU B C 1
ATOM 4084 O O . GLU B 1 250 ? -23.219 -4.566 -10.781 1 97.88 250 GLU B O 1
ATOM 4089 N N . TYR B 1 251 ? -22.422 -6.477 -11.625 1 98.5 251 TYR B N 1
ATOM 4090 C CA . TYR B 1 251 ? -22.562 -7.184 -10.359 1 98.5 251 TYR B CA 1
ATOM 4091 C C . TYR B 1 251 ? -21.625 -6.59 -9.305 1 98.5 251 TYR B C 1
ATOM 4093 O O . TYR B 1 251 ? -22 -6.461 -8.141 1 98.5 251 TYR B O 1
ATOM 4101 N N . LEU B 1 252 ? -20.406 -6.25 -9.711 1 98.62 252 LEU B N 1
ATOM 4102 C CA . LEU B 1 252 ? -19.453 -5.582 -8.812 1 98.62 252 LEU B CA 1
ATOM 4103 C C . LEU B 1 252 ? -20.062 -4.301 -8.25 1 98.62 252 LEU B C 1
ATOM 4105 O O . LEU B 1 252 ? -20 -4.062 -7.043 1 98.62 252 LEU B O 1
ATOM 4109 N N . ARG B 1 253 ? -20.625 -3.445 -9.102 1 98.19 253 ARG B N 1
ATOM 4110 C CA . ARG B 1 253 ? -21.25 -2.197 -8.672 1 98.19 253 ARG B CA 1
ATOM 4111 C C . ARG B 1 253 ? -22.391 -2.463 -7.695 1 98.19 253 ARG B C 1
ATOM 4113 O O . ARG B 1 253 ? -22.562 -1.73 -6.719 1 98.19 253 ARG B O 1
ATOM 4120 N N . LEU B 1 254 ? -23.141 -3.486 -8.016 1 98.56 254 LEU B N 1
ATOM 4121 C CA . LEU B 1 254 ? -24.281 -3.824 -7.164 1 98.56 254 LEU B CA 1
ATOM 4122 C C . LEU B 1 254 ? -23.812 -4.25 -5.777 1 98.56 254 LEU B C 1
ATOM 4124 O O . LEU B 1 254 ? -24.375 -3.822 -4.77 1 98.56 254 LEU B O 1
ATOM 4128 N N . LEU B 1 255 ? -22.828 -5.129 -5.715 1 98.75 255 LEU B N 1
ATOM 4129 C CA . LEU B 1 255 ? -22.281 -5.547 -4.43 1 98.75 255 LEU B CA 1
ATOM 4130 C C . LEU B 1 255 ? -21.844 -4.34 -3.607 1 98.75 255 LEU B C 1
ATOM 4132 O O . LEU B 1 255 ? -22.188 -4.227 -2.43 1 98.75 255 LEU B O 1
ATOM 4136 N N . ARG B 1 256 ? -21.156 -3.43 -4.215 1 98.31 256 ARG B N 1
ATOM 4137 C CA . ARG B 1 256 ? -20.641 -2.264 -3.508 1 98.31 256 ARG B CA 1
ATOM 4138 C C . ARG B 1 256 ? -21.766 -1.331 -3.082 1 98.31 256 ARG B C 1
ATOM 4140 O O . ARG B 1 256 ? -21.688 -0.695 -2.029 1 98.31 256 ARG B O 1
ATOM 4147 N N . ARG B 1 257 ? -22.812 -1.172 -3.916 1 97.69 257 ARG B N 1
ATOM 4148 C CA . ARG B 1 257 ? -23.984 -0.392 -3.52 1 97.69 257 ARG B CA 1
ATOM 4149 C C . ARG B 1 257 ? -24.625 -0.961 -2.256 1 97.69 257 ARG B C 1
ATOM 4151 O O . ARG B 1 257 ? -25.25 -0.232 -1.492 1 97.69 257 ARG B O 1
ATOM 4158 N N . HIS B 1 258 ? -24.484 -2.254 -2.082 1 98.06 258 HIS B N 1
ATOM 4159 C CA . HIS B 1 258 ? -25 -2.912 -0.888 1 98.06 258 HIS B CA 1
ATOM 4160 C C . HIS B 1 258 ? -23.938 -2.949 0.219 1 98.06 258 HIS B C 1
ATOM 4162 O O . HIS B 1 258 ? -24.047 -3.754 1.147 1 98.06 258 HIS B O 1
ATOM 4168 N N . ASN B 1 259 ? -22.859 -2.125 0.092 1 97.5 259 ASN B N 1
ATOM 4169 C CA . ASN B 1 259 ? -21.797 -1.941 1.076 1 97.5 259 ASN B CA 1
ATOM 4170 C C . ASN B 1 259 ? -20.984 -3.217 1.263 1 97.5 259 ASN B C 1
ATOM 4172 O O . ASN B 1 259 ? -20.562 -3.533 2.379 1 97.5 259 ASN B O 1
ATOM 4176 N N . VAL B 1 260 ? -20.859 -4.043 0.251 1 98.62 260 VAL B N 1
ATOM 4177 C CA . VAL B 1 260 ? -19.969 -5.195 0.229 1 98.62 260 VAL B CA 1
ATOM 4178 C C . VAL B 1 260 ? -18.719 -4.863 -0.591 1 98.62 260 VAL B C 1
ATOM 4180 O O . VAL B 1 260 ? -18.812 -4.637 -1.8 1 98.62 260 VAL B O 1
ATOM 4183 N N . ALA B 1 261 ? -17.594 -4.805 0.118 1 98.81 261 ALA B N 1
ATOM 4184 C CA . ALA B 1 261 ? -16.359 -4.625 -0.632 1 98.81 261 ALA B CA 1
ATOM 4185 C C . ALA B 1 261 ? -16.141 -5.773 -1.616 1 98.81 261 ALA B C 1
ATOM 4187 O O . ALA B 1 261 ? -16.234 -6.945 -1.245 1 98.81 261 ALA B O 1
ATOM 4188 N N . ALA B 1 262 ? -15.93 -5.453 -2.869 1 98.81 262 ALA B N 1
ATOM 4189 C CA . ALA B 1 262 ? -15.734 -6.449 -3.918 1 98.81 262 ALA B CA 1
ATOM 4190 C C . ALA B 1 262 ? -14.781 -5.938 -4.992 1 98.81 262 ALA B C 1
ATOM 4192 O O . ALA B 1 262 ? -14.703 -4.73 -5.238 1 98.81 262 ALA B O 1
ATOM 4193 N N . THR B 1 263 ? -14.102 -6.805 -5.57 1 98.75 263 THR B N 1
ATOM 4194 C CA . THR B 1 263 ? -13.188 -6.516 -6.664 1 98.75 263 THR B CA 1
ATOM 4195 C C . THR B 1 263 ? -13.258 -7.605 -7.73 1 98.75 263 THR B C 1
ATOM 4197 O O . THR B 1 263 ? -13.781 -8.695 -7.477 1 98.75 263 THR B O 1
ATOM 4200 N N . LEU B 1 264 ? -12.805 -7.246 -8.953 1 98 264 LEU B N 1
ATOM 4201 C CA . LEU B 1 264 ? -12.477 -8.32 -9.883 1 98 264 LEU B CA 1
ATOM 4202 C C . LEU B 1 264 ? -11.43 -9.258 -9.297 1 98 264 LEU B C 1
ATOM 4204 O O . LEU B 1 264 ? -10.5 -8.805 -8.625 1 98 264 LEU B O 1
ATOM 4208 N N . SER B 1 265 ? -11.586 -10.547 -9.469 1 97.88 265 SER B N 1
ATOM 4209 C CA . SER B 1 265 ? -10.539 -11.516 -9.164 1 97.88 265 SER B CA 1
ATOM 4210 C C . SER B 1 265 ? -9.586 -11.695 -10.344 1 97.88 265 SER B C 1
ATOM 4212 O O . SER B 1 265 ? -9.969 -12.227 -11.383 1 97.88 265 SER B O 1
ATOM 4214 N N . GLY B 1 266 ? -8.305 -11.289 -10.141 1 95.31 266 GLY B N 1
ATOM 4215 C CA . GLY B 1 266 ? -7.395 -11.25 -11.266 1 95.31 266 GLY B CA 1
ATOM 4216 C C . GLY B 1 266 ? -7.883 -10.359 -12.398 1 95.31 266 GLY B C 1
ATOM 4217 O O . GLY B 1 266 ? -8.242 -9.195 -12.172 1 95.31 266 GLY B O 1
ATOM 4218 N N . ALA B 1 267 ? -7.801 -10.891 -13.562 1 93.94 267 ALA B N 1
ATOM 4219 C CA . ALA B 1 267 ? -8.281 -10.172 -14.742 1 93.94 267 ALA B CA 1
ATOM 4220 C C . ALA B 1 267 ? -9.773 -10.398 -14.953 1 93.94 267 ALA B C 1
ATOM 4222 O O . ALA B 1 267 ? -10.352 -9.922 -15.938 1 93.94 267 ALA B O 1
ATOM 4223 N N . GLY B 1 268 ? -10.445 -10.977 -13.969 1 94.31 268 GLY B N 1
ATOM 4224 C CA . GLY B 1 268 ? -11.836 -11.352 -14.148 1 94.31 268 GLY B CA 1
ATOM 4225 C C . GLY B 1 268 ? -12.016 -12.57 -15.031 1 94.31 268 GLY B C 1
ATOM 4226 O O . GLY B 1 268 ? -11.047 -13.25 -15.367 1 94.31 268 GLY B O 1
ATOM 4227 N N . PRO B 1 269 ? -13.242 -12.977 -15.258 1 96.25 269 PRO B N 1
ATOM 4228 C CA . PRO B 1 269 ? -14.461 -12.219 -14.961 1 96.25 269 PRO B CA 1
ATOM 4229 C C . PRO B 1 269 ? -15.016 -12.5 -13.57 1 96.25 269 PRO B C 1
ATOM 4231 O O . PRO B 1 269 ? -16 -11.883 -13.148 1 96.25 269 PRO B O 1
ATOM 4234 N N . SER B 1 270 ? -14.445 -13.406 -12.781 1 97.94 270 SER B N 1
ATOM 4235 C CA . SER B 1 270 ? -14.906 -13.672 -11.422 1 97.94 270 SER B CA 1
ATOM 4236 C C . SER B 1 270 ? -14.695 -12.469 -10.516 1 97.94 270 SER B C 1
ATOM 4238 O O . SER B 1 270 ? -13.875 -11.594 -10.82 1 97.94 270 SER B O 1
ATOM 4240 N N . LEU B 1 271 ? -15.508 -12.406 -9.523 1 98.56 271 LEU B N 1
ATOM 4241 C CA . LEU B 1 271 ? -15.391 -11.398 -8.469 1 98.56 271 LEU B CA 1
ATOM 4242 C C . LEU B 1 271 ? -15.039 -12.047 -7.137 1 98.56 271 LEU B C 1
ATOM 4244 O O . LEU B 1 271 ? -15.344 -13.219 -6.91 1 98.56 271 LEU B O 1
ATOM 4248 N N . ILE B 1 272 ? -14.406 -11.344 -6.309 1 98.75 272 ILE B N 1
ATOM 4249 C CA . ILE B 1 272 ? -14.203 -11.734 -4.918 1 98.75 272 ILE B CA 1
ATOM 4250 C C . ILE B 1 272 ? -14.758 -10.656 -3.994 1 98.75 272 ILE B C 1
ATOM 4252 O O . ILE B 1 272 ? -14.508 -9.461 -4.199 1 98.75 272 ILE B O 1
ATOM 4256 N N . ALA B 1 273 ? -15.578 -11.016 -3.109 1 98.81 273 ALA B N 1
ATOM 4257 C CA . ALA B 1 273 ? -16.109 -10.133 -2.08 1 98.81 273 ALA B CA 1
ATOM 4258 C C . ALA B 1 273 ? -15.43 -10.367 -0.738 1 98.81 273 ALA B C 1
ATOM 4260 O O . ALA B 1 273 ? -15.156 -11.516 -0.371 1 98.81 273 ALA B O 1
ATOM 4261 N N . LEU B 1 274 ? -15.086 -9.383 -0.041 1 98.75 274 LEU B N 1
ATOM 4262 C CA . LEU B 1 274 ? -14.508 -9.383 1.297 1 98.75 274 LEU B CA 1
ATOM 4263 C C . LEU B 1 274 ? -15.43 -8.68 2.289 1 98.75 274 LEU B C 1
ATOM 4265 O O . LEU B 1 274 ? -15.805 -7.523 2.084 1 98.75 274 LEU B O 1
ATOM 4269 N N . THR B 1 275 ? -15.805 -9.344 3.334 1 98.31 275 THR B N 1
ATOM 4270 C CA . THR B 1 275 ? -16.734 -8.75 4.285 1 98.31 275 THR B CA 1
ATOM 4271 C C . THR B 1 275 ? -16.531 -9.328 5.68 1 98.31 275 THR B C 1
ATOM 4273 O O . THR B 1 275 ? -15.883 -10.367 5.84 1 98.31 275 THR B O 1
ATOM 4276 N N . THR B 1 276 ? -16.984 -8.594 6.672 1 97.94 276 THR B N 1
ATOM 4277 C CA . THR B 1 276 ? -16.984 -9.125 8.031 1 97.94 276 THR B CA 1
ATOM 4278 C C . THR B 1 276 ? -18.391 -9.625 8.406 1 97.94 276 THR B C 1
ATOM 4280 O O . THR B 1 276 ? -18.578 -10.188 9.484 1 97.94 276 THR B O 1
ATOM 4283 N N . ALA B 1 277 ? -19.281 -9.398 7.52 1 96.56 277 ALA B N 1
ATOM 4284 C CA . ALA B 1 277 ? -20.641 -9.898 7.754 1 96.56 277 ALA B CA 1
ATOM 4285 C C . ALA B 1 277 ? -20.688 -11.414 7.602 1 96.56 277 ALA B C 1
ATOM 4287 O O . ALA B 1 277 ? -19.938 -11.992 6.816 1 96.56 277 ALA B O 1
ATOM 4288 N N . THR B 1 278 ? -21.625 -12.047 8.266 1 94.38 278 THR B N 1
ATOM 4289 C CA . THR B 1 278 ? -21.734 -13.508 8.273 1 94.38 278 THR B CA 1
ATOM 4290 C C . THR B 1 278 ? -22.359 -14.008 6.977 1 94.38 278 THR B C 1
ATOM 4292 O O . THR B 1 278 ? -22.234 -15.188 6.633 1 94.38 278 THR B O 1
ATOM 4295 N N . GLU B 1 279 ? -23.125 -13.078 6.332 1 95.81 279 GLU B N 1
ATOM 4296 C CA . GLU B 1 279 ? -23.75 -13.414 5.055 1 95.81 279 GLU B CA 1
ATOM 4297 C C . GLU B 1 279 ? -23.766 -12.211 4.121 1 95.81 279 GLU B C 1
ATOM 4299 O O . GLU B 1 279 ? -23.719 -11.062 4.574 1 95.81 279 GLU B O 1
ATOM 4304 N N . LEU B 1 280 ? -23.812 -12.516 2.852 1 97.75 280 LEU B N 1
ATOM 4305 C CA . LEU B 1 280 ? -24.047 -11.453 1.875 1 97.75 280 LEU B CA 1
ATOM 4306 C C . LEU B 1 280 ? -25.5 -11.008 1.888 1 97.75 280 LEU B C 1
ATOM 4308 O O . LEU B 1 280 ? -26.391 -11.781 2.238 1 97.75 280 LEU B O 1
ATOM 4312 N N . PRO B 1 281 ? -25.75 -9.758 1.492 1 97.88 281 PRO B N 1
ATOM 4313 C CA . PRO B 1 281 ? -27.156 -9.328 1.359 1 97.88 281 PRO B CA 1
ATOM 4314 C C . PRO B 1 281 ? -27.938 -10.203 0.39 1 97.88 281 PRO B C 1
ATOM 4316 O O . PRO B 1 281 ? -27.453 -10.516 -0.7 1 97.88 281 PRO B O 1
ATOM 4319 N N . THR B 1 282 ? -29.125 -10.555 0.777 1 97.38 282 THR B N 1
ATOM 4320 C CA . THR B 1 282 ? -29.984 -11.461 0.013 1 97.38 282 THR B CA 1
ATOM 4321 C C . THR B 1 282 ? -30.156 -10.961 -1.415 1 97.38 282 THR B C 1
ATOM 4323 O O . THR B 1 282 ? -30.078 -11.734 -2.369 1 97.38 282 THR B O 1
ATOM 4326 N N . GLU B 1 283 ? -30.406 -9.711 -1.535 1 97.31 283 GLU B N 1
ATOM 4327 C CA . GLU B 1 283 ? -30.641 -9.117 -2.848 1 97.31 283 GLU B CA 1
ATOM 4328 C C . GLU B 1 283 ? -29.422 -9.305 -3.75 1 97.31 283 GLU B C 1
ATOM 4330 O O . GLU B 1 283 ? -29.562 -9.539 -4.949 1 97.31 283 GLU B O 1
ATOM 4335 N N . ALA B 1 284 ? -28.266 -9.156 -3.156 1 97.44 284 ALA B N 1
ATOM 4336 C CA . ALA B 1 284 ? -27.031 -9.305 -3.916 1 97.44 284 ALA B CA 1
ATOM 4337 C C . ALA B 1 284 ? -26.828 -10.75 -4.355 1 97.44 284 ALA B C 1
ATOM 4339 O O . ALA B 1 284 ? -26.406 -11.016 -5.48 1 97.44 284 ALA B O 1
ATOM 4340 N N . VAL B 1 285 ? -27.188 -11.672 -3.502 1 97.75 285 VAL B N 1
ATOM 4341 C CA . VAL B 1 285 ? -27.047 -13.086 -3.814 1 97.75 285 VAL B CA 1
ATOM 4342 C C . VAL B 1 285 ? -28.016 -13.477 -4.926 1 97.75 285 VAL B C 1
ATOM 4344 O O . VAL B 1 285 ? -27.641 -14.156 -5.879 1 97.75 285 VAL B O 1
ATOM 4347 N N . GLU B 1 286 ? -29.219 -13.008 -4.805 1 97.75 286 GLU B N 1
ATOM 4348 C CA . GLU B 1 286 ? -30.266 -13.32 -5.785 1 97.75 286 GLU B CA 1
ATOM 4349 C C . GLU B 1 286 ? -29.922 -12.742 -7.152 1 97.75 286 GLU B C 1
ATOM 4351 O O . GLU B 1 286 ? -30.109 -13.398 -8.18 1 97.75 286 GLU B O 1
ATOM 4356 N N . TYR B 1 287 ? -29.438 -11.555 -7.16 1 97.56 287 TYR B N 1
ATOM 4357 C CA . TYR B 1 287 ? -29.047 -10.922 -8.422 1 97.56 287 TYR B CA 1
ATOM 4358 C C . TYR B 1 287 ? -27.953 -11.734 -9.109 1 97.56 287 TYR B C 1
ATOM 4360 O O . TYR B 1 287 ? -28.047 -12.008 -10.312 1 97.56 287 TYR B O 1
ATOM 4368 N N . GLY B 1 288 ? -26.891 -12.094 -8.352 1 97.38 288 GLY B N 1
ATOM 4369 C CA . GLY B 1 288 ? -25.797 -12.875 -8.922 1 97.38 288 GLY B CA 1
ATOM 4370 C C . GLY B 1 288 ? -26.266 -14.18 -9.531 1 97.38 288 GLY B C 1
ATOM 4371 O O . GLY B 1 288 ? -25.906 -14.5 -10.672 1 97.38 288 GLY B O 1
ATOM 4372 N N . ALA B 1 289 ? -27.094 -14.828 -8.789 1 96.44 289 ALA B N 1
ATOM 4373 C CA . ALA B 1 289 ? -27.609 -16.094 -9.273 1 96.44 289 ALA B CA 1
ATOM 4374 C C . ALA B 1 289 ? -28.438 -15.914 -10.547 1 96.44 289 ALA B C 1
ATOM 4376 O O . ALA B 1 289 ? -28.312 -16.688 -11.5 1 96.44 289 ALA B O 1
ATOM 4377 N N . ALA B 1 290 ? -29.188 -14.938 -10.539 1 96.94 290 ALA B N 1
ATOM 4378 C CA . ALA B 1 290 ? -30.062 -14.656 -11.68 1 96.94 290 ALA B CA 1
ATOM 4379 C C . ALA B 1 290 ? -29.266 -14.273 -12.914 1 96.94 290 ALA B C 1
ATOM 4381 O O . ALA B 1 290 ? -29.734 -14.391 -14.039 1 96.94 290 ALA B O 1
ATOM 4382 N N . HIS B 1 291 ? -28.078 -13.859 -12.703 1 96.25 291 HIS B N 1
ATOM 4383 C CA . HIS B 1 291 ? -27.266 -13.383 -13.828 1 96.25 291 HIS B CA 1
ATOM 4384 C C . HIS B 1 291 ? -26.094 -14.312 -14.094 1 96.25 291 HIS B C 1
ATOM 4386 O O . HIS B 1 291 ? -25.078 -13.883 -14.641 1 96.25 291 HIS B O 1
ATOM 4392 N N . GLY B 1 292 ? -26.188 -15.523 -13.586 1 96 292 GLY B N 1
ATOM 4393 C CA . GLY B 1 292 ? -25.312 -16.594 -14.031 1 96 292 GLY B CA 1
ATOM 4394 C C . GLY B 1 292 ? -24.078 -16.734 -13.172 1 96 292 GLY B C 1
ATOM 4395 O O . GLY B 1 292 ? -23.109 -17.406 -13.57 1 96 292 GLY B O 1
ATOM 4396 N N . PHE B 1 293 ? -23.984 -16.109 -12.008 1 97.81 293 PHE B N 1
ATOM 4397 C CA . PHE B 1 293 ? -22.844 -16.25 -11.109 1 97.81 293 PHE B CA 1
ATOM 4398 C C . PHE B 1 293 ? -23.109 -17.344 -10.078 1 97.81 293 PHE B C 1
ATOM 4400 O O . PHE B 1 293 ? -24.203 -17.422 -9.508 1 97.81 293 PHE B O 1
ATOM 4407 N N . THR B 1 294 ? -22.156 -18.203 -9.938 1 97.62 294 THR B N 1
ATOM 4408 C CA . THR B 1 294 ? -22.141 -19.094 -8.781 1 97.62 294 THR B CA 1
ATOM 4409 C C . THR B 1 294 ? -21.406 -18.453 -7.609 1 97.62 294 THR B C 1
ATOM 4411 O O . THR B 1 294 ? -20.203 -18.172 -7.699 1 97.62 294 THR B O 1
ATOM 4414 N N . ILE B 1 295 ? -22.094 -18.25 -6.559 1 97.69 295 ILE B N 1
ATOM 4415 C CA . ILE B 1 295 ? -21.531 -17.594 -5.387 1 97.69 295 ILE B CA 1
ATOM 4416 C C . ILE B 1 295 ? -21.125 -18.641 -4.352 1 97.69 295 ILE B C 1
ATOM 4418 O O . ILE B 1 295 ? -21.938 -19.453 -3.932 1 97.69 295 ILE B O 1
ATOM 4422 N N . THR B 1 296 ? -19.906 -18.625 -3.965 1 96.5 296 THR B N 1
ATOM 4423 C CA . THR B 1 296 ? -19.406 -19.609 -3.023 1 96.5 296 THR B CA 1
ATOM 4424 C C . THR B 1 296 ? -18.609 -18.938 -1.903 1 96.5 296 THR B C 1
ATOM 4426 O O . THR B 1 296 ? -17.75 -18.109 -2.164 1 96.5 296 THR B O 1
ATOM 4429 N N . GLU B 1 297 ? -18.953 -19.297 -0.67 1 97.12 297 GLU B N 1
ATOM 4430 C CA . GLU B 1 297 ? -18.125 -18.875 0.448 1 97.12 297 GLU B CA 1
ATOM 4431 C C . GLU B 1 297 ? -16.766 -19.578 0.426 1 97.12 297 GLU B C 1
ATOM 4433 O O . GLU B 1 297 ? -16.703 -20.781 0.174 1 97.12 297 GLU B O 1
ATOM 4438 N N . MET B 1 298 ? -15.727 -18.812 0.622 1 96.44 298 MET B N 1
ATOM 4439 C CA . MET B 1 298 ? -14.352 -19.312 0.609 1 96.44 298 MET B CA 1
ATOM 4440 C C . MET B 1 298 ? -13.609 -18.906 1.874 1 96.44 298 MET B C 1
ATOM 4442 O O . MET B 1 298 ? -14.062 -18.031 2.609 1 96.44 298 MET B O 1
ATOM 4446 N N . THR B 1 299 ? -12.555 -19.594 2.199 1 97.44 299 THR B N 1
ATOM 4447 C CA . THR B 1 299 ? -11.547 -19.156 3.156 1 97.44 299 THR B CA 1
ATOM 4448 C C . THR B 1 299 ? -10.203 -18.938 2.465 1 97.44 299 THR B C 1
ATOM 4450 O O . THR B 1 299 ? -10.047 -19.25 1.285 1 97.44 299 THR B O 1
ATOM 4453 N N . ALA B 1 300 ? -9.305 -18.344 3.184 1 98.44 300 ALA B N 1
ATOM 4454 C CA . ALA B 1 300 ? -7.953 -18.219 2.646 1 98.44 300 ALA B CA 1
ATOM 4455 C C . ALA B 1 300 ? -7.336 -19.578 2.387 1 98.44 300 ALA B C 1
ATOM 4457 O O . ALA B 1 300 ? -7.488 -20.5 3.195 1 98.44 300 ALA B O 1
ATOM 4458 N N . GLY B 1 301 ? -6.781 -19.703 1.238 1 98.69 301 GLY B N 1
ATOM 4459 C CA . GLY B 1 301 ? -6.117 -20.953 0.9 1 98.69 301 GLY B CA 1
ATOM 4460 C C . GLY B 1 301 ? -4.766 -21.109 1.574 1 98.69 301 GLY B C 1
ATOM 4461 O O . GLY B 1 301 ? -4.172 -20.125 2.021 1 98.69 301 GLY B O 1
ATOM 4462 N N . GLU B 1 302 ? -4.281 -22.297 1.598 1 98.25 302 GLU B N 1
ATOM 4463 C CA . GLU B 1 302 ? -2.965 -22.609 2.146 1 98.25 302 GLU B CA 1
ATOM 4464 C C . GLU B 1 302 ? -1.882 -22.516 1.076 1 98.25 302 GLU B C 1
ATOM 4466 O O . GLU B 1 302 ? -2.18 -22.531 -0.12 1 98.25 302 GLU B O 1
ATOM 4471 N N . GLY B 1 303 ? -0.648 -22.359 1.538 1 98.75 303 GLY B N 1
ATOM 4472 C CA . GLY B 1 303 ? 0.465 -22.453 0.606 1 98.75 303 GLY B CA 1
ATOM 4473 C C . GLY B 1 303 ? 0.591 -23.797 -0.056 1 98.75 303 GLY B C 1
ATOM 4474 O O . GLY B 1 303 ? 0.026 -24.797 0.424 1 98.75 303 GLY B O 1
ATOM 4475 N N . VAL B 1 304 ? 1.345 -23.828 -1.102 1 98.81 304 VAL B N 1
ATOM 4476 C CA . VAL B 1 304 ? 1.525 -25.062 -1.853 1 98.81 304 VAL B CA 1
ATOM 4477 C C . VAL B 1 304 ? 2.104 -26.141 -0.939 1 98.81 304 VAL B C 1
ATOM 4479 O O . VAL B 1 304 ? 2.967 -25.859 -0.105 1 98.81 304 VAL B O 1
ATOM 4482 N N . ARG B 1 305 ? 1.59 -27.375 -1.037 1 98.19 305 ARG B N 1
ATOM 4483 C CA . ARG B 1 305 ? 2.094 -28.562 -0.341 1 98.19 305 ARG B CA 1
ATOM 4484 C C . ARG B 1 305 ? 2.543 -29.625 -1.33 1 98.19 305 ARG B C 1
ATOM 4486 O O . ARG B 1 305 ? 1.917 -29.812 -2.375 1 98.19 305 ARG B O 1
ATOM 4493 N N . TRP B 1 306 ? 3.566 -30.203 -1.062 1 97.88 306 TRP B N 1
ATOM 4494 C CA . TRP B 1 306 ? 4.012 -31.344 -1.838 1 97.88 306 TRP B CA 1
ATOM 4495 C C . TRP B 1 306 ? 4.434 -32.5 -0.922 1 97.88 306 TRP B C 1
ATOM 4497 O O . TRP B 1 306 ? 4.73 -32.281 0.256 1 97.88 306 TRP B O 1
ATOM 4507 N N . ALA B 1 307 ? 4.352 -33.719 -1.469 1 96.69 307 ALA B N 1
ATOM 4508 C CA . ALA B 1 307 ? 4.711 -34.906 -0.676 1 96.69 307 ALA B CA 1
ATOM 4509 C C . ALA B 1 307 ? 5.402 -35.938 -1.538 1 96.69 307 ALA B C 1
ATOM 4511 O O . ALA B 1 307 ? 5.023 -36.156 -2.691 1 96.69 307 ALA B O 1
ATOM 4512 N N . PRO B 1 308 ? 6.488 -36.562 -0.965 1 95.06 308 PRO B N 1
ATOM 4513 C CA . PRO B 1 308 ? 7.113 -37.688 -1.643 1 95.06 308 PRO B CA 1
ATOM 4514 C C . PRO B 1 308 ? 6.355 -39 -1.426 1 95.06 308 PRO B C 1
ATOM 4516 O O . PRO B 1 308 ? 5.75 -39.188 -0.369 1 95.06 308 PRO B O 1
ATOM 4519 N N . GLY B 1 309 ? 6.516 -39.906 -2.273 1 82.88 309 GLY B N 1
ATOM 4520 C CA . GLY B 1 309 ? 6.16 -41.312 -2.096 1 82.88 309 GLY B CA 1
ATOM 4521 C C . GLY B 1 309 ? 4.668 -41.531 -1.938 1 82.88 309 GLY B C 1
ATOM 4522 O O . GLY B 1 309 ? 4.238 -42.344 -1.101 1 82.88 309 GLY B O 1
ATOM 4523 N N . VAL B 1 310 ? 3.795 -40.812 -2.707 1 72.44 310 VAL B N 1
ATOM 4524 C CA . VAL B 1 310 ? 2.359 -41.031 -2.572 1 72.44 310 VAL B CA 1
ATOM 4525 C C . VAL B 1 310 ? 1.96 -42.312 -3.299 1 72.44 310 VAL B C 1
ATOM 4527 O O . VAL B 1 310 ? 2.617 -42.719 -4.262 1 72.44 310 VAL B O 1
ATOM 4530 N N . THR B 1 311 ? 1.218 -43.188 -2.592 1 62.75 311 THR B N 1
ATOM 4531 C CA . THR B 1 311 ? 0.703 -44.375 -3.221 1 62.75 311 THR B CA 1
ATOM 4532 C C . THR B 1 311 ? -0.188 -44.031 -4.41 1 62.75 311 THR B C 1
ATOM 4534 O O . THR B 1 311 ? -1.113 -43.219 -4.289 1 62.75 311 THR B O 1
ATOM 4537 N N . VAL B 1 312 ? 0.309 -44.312 -5.703 1 55.09 312 VAL B N 1
ATOM 4538 C CA . VAL B 1 312 ? -0.463 -44.094 -6.922 1 55.09 312 VAL B CA 1
ATOM 4539 C C . VAL B 1 312 ? -1.631 -45.062 -6.973 1 55.09 312 VAL B C 1
ATOM 4541 O O . VAL B 1 312 ? -1.447 -46.281 -6.781 1 55.09 312 VAL B O 1
ATOM 4544 N N . PRO B 1 313 ? -2.914 -44.562 -6.91 1 42.94 313 PRO B N 1
ATOM 4545 C CA . PRO B 1 313 ? -3.977 -45.562 -7.039 1 42.94 313 PRO B CA 1
ATOM 4546 C C . PRO B 1 313 ? -3.883 -46.344 -8.336 1 42.94 313 PRO B C 1
ATOM 4548 O O . PRO B 1 313 ? -3.58 -45.781 -9.391 1 42.94 313 PRO B O 1
ATOM 4551 N N . GLY B 1 314 ? -3.631 -47.688 -8.375 1 38 314 GLY B N 1
ATOM 4552 C CA . GLY B 1 314 ? -3.764 -48.625 -9.477 1 38 314 GLY B CA 1
ATOM 4553 C C . GLY B 1 314 ? -5.133 -48.594 -10.133 1 38 314 GLY B C 1
ATOM 4554 O O . GLY B 1 314 ? -6.113 -48.156 -9.508 1 38 314 GLY B O 1
#

Foldseek 3Di:
DFAEADFDWKKKKKWFWKFFCQFLQHLWKMFGWAFIKMKMKGFHQAEEAEQEADACRPPADGDCRGLLNVLLVLLSVVQSHDGRYMYMYIYHDDHPQAQGLSSLRSNLGSLQRNQQRVVVVPTDHQDLQRQQFSSCVVVVGRNRNNCGAAWGMKTKDWDQDPVGIRIDIDHAAFDPLKWKKKWTFPDGHHLVVQVVLFDPDDDPVLVVQSVVLCVVCSCCRHPNVVCLLSSNHHDGRQVSSCVVQVLQNVLCVVQVVQVWRKDAGRSRPMMMTIDSDPDGDPVSVVSSVVSGIDMDIIDIHHHMDMHIDDDDDD/DFAEADFFWKKKKKWFWKFFCQFLQHLWKMFGWAFIKMKMKGFHQAEEAEQEADACRPPADGDCRGLLNVLLVLLSVVQSHYGRYMYMYIYHDDHPQAQGLSSLNSNLGSLQRNQQRVVVVPTDHQDLQRQQFSSCVVVVGRNRNNCGAAWGMKTKDWDQDPVGIRIDIDHAAFDPLKWKKKWTFPDGHHLVVQVVLFDPDDDPVLVVQSVVLCVVCSCCGHPNVVCLLSSNHHDGRQVSSCVVQVLQNVLCVVQVVQVWRKDAGRSRPMMMTIDSDPDGDPVSVVSSVVSGIDMDIIDIHHHMDMHIDDDDDD